Protein AF-A0A969FZ52-F1 (afdb_monomer)

Sequence (559 aa):
AAPPPPPPPSPPGGYAAPPPRSYDYAYTPPPPTPYDHTPSTGARPPVATPAPPEKRQWGLWIGLGVVGVLLLLVVVGASLGLLIAFSDDSDDSDNAPTPVAVEPTAAPPATTEPLVPSSASPVVGPAYGDPETARLLQTGEESLQRRGGMDDAIAAYEQVLEREPANVTALSQLAFIHSLRFQYEQAEELARTAIDADPQAAFAHVILADTLDDRRETFDLAWDAVSRAIELDPDLSFAYAIRAEMVANRAYDTADYEDLQRAITDAEQAIELAANEDNLMKALAHSSRGIVYRYEYWITDDQTKLTLAVEEFNKAIGLQNQIAYFTSSLGNFYNEQGSHDLDQGREAEAYQKLDLAVQKFQEALAIDQSYAIAYNGLGWNAFYREDYAGALEAFEEAVTMDPSNIDAFLGKNLVYRFQSPPDYDQAIEVLNQAAAVAPQNDQVFSWMGWTYLNQETMEAAAEQFRHAIELNPNSADAHRGLGWAAYRQSHYDEAEPHFRRAIELDPSNYEPYLGLGYVLEETNRPDEAREMFEQTLELDPENENALLGLERLDEAGGK

Mean predicted aligned error: 13.39 Å

Foldseek 3Di:
DDDDDDDDDDDDDDDDFFDDFPPDPDDDDAFDDDDDDDDDDDDDDDDDDDDDDDDDDDDDDDDDDDDDDYDDDDDDDDDDDDDDDDDDDDDDDDDDDDDDDDDDDDDDDPPPDPPDPQPDDPPPPPDPDDVLLVVLLVQLVVLLQAQQSLVVNLVSLVVSCVVVVQPLSSLLSNLVSCVLLVVLVSSLVSLVSSCVSPVLSLSSLLSNLSSQLSPPVCLVVSVVSLVSSCVSPVLQLSSLLSQLLSLLVVCLQVVPPVSLVSSLVSLVSSCVSCVSPALQSNLSSLQSQLSSLLSVCSSPVPVVSVVSSLVSLVSSCVSRVLALSSLLSQLSSLLRVLSVCSSVVNNVSSVVSLVSSLVSLVSSCVSPVLSLSSLLSQLSSCVSVLVLVSNLVSLVSSCVSPVQPLSSLLSNLVSQCPDVPHDLVSSLVSLVSNCVNVVLQLVSLLSNLVSCVNVVNLVSSLVSLVVSCVSPVLPLSSLLSNLVSCVSVVVLVRNQVSLVSSCVSRVLDLSSLLSNLVSCVSVVNLVSSLVSLVSSCVNPVPPPSSVVSVVVSCVVVVD

Nearest PDB structures (foldseek):
  9gaw-assembly1_P  TM=4.477E-01  e=1.203E-11  Homo sapiens
  5hgv-assembly1_A  TM=9.044E-01  e=4.349E-05  Homo sapiens
  6q4m-assembly1_A  TM=8.696E-01  e=3.362E-05  Homo sapiens
  4n3c-assembly1_A  TM=8.304E-01  e=4.946E-05  Homo sapiens
  6tka-assembly1_AAA  TM=7.371E-01  e=2.956E-05  Homo sapiens

pLDDT: mean 78.97, std 28.0, range [20.94, 98.62]

Structure (mmC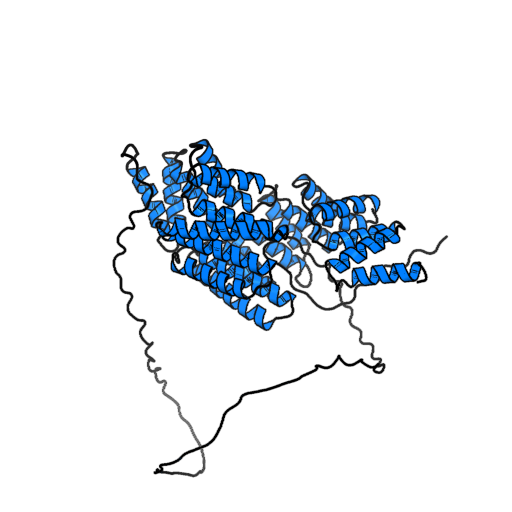IF, N/CA/C/O backbone):
data_AF-A0A969FZ52-F1
#
_entry.id   AF-A0A969FZ52-F1
#
loop_
_atom_site.group_PDB
_atom_site.id
_atom_site.type_symbol
_atom_site.label_atom_id
_atom_site.label_alt_id
_atom_site.label_comp_id
_atom_site.label_asym_id
_atom_site.label_entity_id
_atom_site.label_seq_id
_atom_site.pdbx_PDB_ins_code
_atom_site.Cartn_x
_atom_site.Cartn_y
_atom_site.Cartn_z
_atom_site.occupancy
_atom_site.B_iso_or_equiv
_atom_site.auth_seq_id
_atom_site.auth_comp_id
_atom_site.auth_asym_id
_atom_site.auth_atom_id
_atom_site.pdbx_PDB_model_num
ATOM 1 N N . ALA A 1 1 ? 16.585 -8.626 -52.950 1.00 33.66 1 ALA A N 1
ATOM 2 C CA . ALA A 1 1 ? 16.498 -9.342 -51.669 1.00 33.66 1 ALA A CA 1
ATOM 3 C C . ALA A 1 1 ? 17.54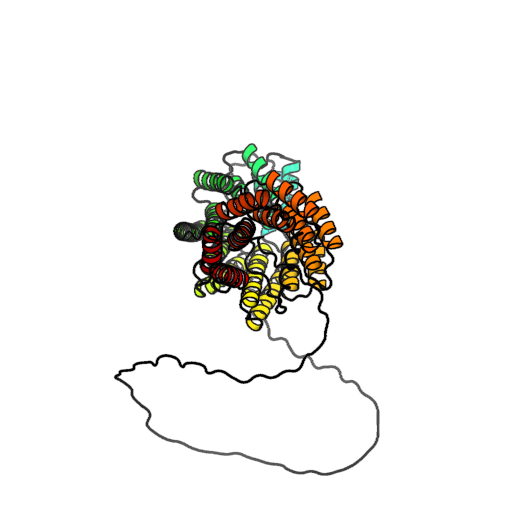6 -8.724 -50.763 1.00 33.66 1 ALA A C 1
ATOM 5 O O . ALA A 1 1 ? 18.729 -8.936 -51.003 1.00 33.66 1 ALA A O 1
ATOM 6 N N . ALA A 1 2 ? 17.122 -7.834 -49.867 1.00 27.55 2 ALA A N 1
ATOM 7 C CA . ALA A 1 2 ? 17.986 -7.335 -48.804 1.00 27.55 2 ALA A CA 1
ATOM 8 C C . ALA A 1 2 ? 18.233 -8.481 -47.801 1.00 27.55 2 ALA A C 1
ATOM 10 O O . ALA A 1 2 ? 17.362 -9.350 -47.682 1.00 27.55 2 ALA A O 1
ATOM 11 N N . PRO A 1 3 ? 19.404 -8.547 -47.148 1.00 26.55 3 PRO A N 1
ATOM 12 C CA . PRO A 1 3 ? 19.628 -9.506 -46.072 1.00 26.55 3 PRO A CA 1
ATOM 13 C C . PRO A 1 3 ? 18.696 -9.196 -44.883 1.00 26.55 3 PRO A C 1
ATOM 15 O O . PRO A 1 3 ? 18.336 -8.031 -44.701 1.00 26.55 3 PRO A O 1
ATOM 18 N N . PRO A 1 4 ? 18.276 -10.207 -44.102 1.00 25.67 4 PRO A N 1
ATOM 19 C CA . PRO A 1 4 ? 17.512 -9.983 -42.875 1.00 25.67 4 PRO A CA 1
ATOM 20 C C . PRO A 1 4 ? 18.335 -9.165 -41.860 1.00 25.67 4 PRO A C 1
ATOM 22 O O . PRO A 1 4 ? 19.569 -9.260 -41.884 1.00 25.67 4 PRO A O 1
ATOM 25 N N . PRO A 1 5 ? 17.683 -8.371 -40.990 1.00 29.27 5 PRO A N 1
ATOM 26 C CA . PRO A 1 5 ? 18.367 -7.667 -39.909 1.00 29.27 5 PRO A CA 1
ATOM 27 C C . PRO A 1 5 ? 19.041 -8.664 -38.946 1.00 29.27 5 PRO A C 1
ATOM 29 O O . PRO A 1 5 ? 18.582 -9.807 -38.826 1.00 29.27 5 PRO A O 1
ATOM 32 N N . PRO A 1 6 ? 20.156 -8.277 -38.298 1.00 26.89 6 PRO A N 1
ATOM 33 C CA . PRO A 1 6 ? 20.798 -9.109 -37.286 1.00 26.89 6 PRO A CA 1
ATOM 34 C C . PRO A 1 6 ? 19.869 -9.299 -36.071 1.00 26.89 6 PRO A C 1
ATOM 36 O O . PRO A 1 6 ? 19.081 -8.405 -35.771 1.00 26.89 6 PRO A O 1
ATOM 39 N N . PRO A 1 7 ? 19.937 -10.449 -35.373 1.00 25.66 7 PRO A N 1
ATOM 40 C CA . PRO A 1 7 ? 19.192 -10.647 -34.132 1.00 25.66 7 PRO A CA 1
ATOM 41 C C . PRO A 1 7 ? 19.667 -9.655 -33.052 1.00 25.66 7 PRO A C 1
ATOM 43 O O . PRO A 1 7 ? 20.850 -9.297 -33.055 1.00 25.66 7 PRO A O 1
ATOM 46 N N . PRO A 1 8 ? 18.783 -9.229 -32.128 1.00 30.34 8 PRO A N 1
ATOM 47 C CA . PRO A 1 8 ? 19.167 -8.368 -31.014 1.00 30.34 8 PRO A CA 1
ATOM 48 C C . PRO A 1 8 ? 20.228 -9.049 -30.129 1.00 30.34 8 PRO A C 1
ATOM 50 O O . PRO A 1 8 ? 20.269 -10.285 -30.058 1.00 30.34 8 PRO A O 1
ATOM 53 N N . PRO A 1 9 ? 21.110 -8.272 -29.471 1.00 27.56 9 PRO A N 1
ATOM 54 C CA . PRO A 1 9 ? 22.133 -8.822 -28.590 1.00 27.56 9 PRO A CA 1
ATOM 55 C C . PRO A 1 9 ? 21.495 -9.568 -27.411 1.00 27.56 9 PRO A C 1
ATOM 57 O O . PRO A 1 9 ? 20.517 -9.115 -26.821 1.00 27.56 9 PRO A O 1
ATOM 60 N N . SER A 1 10 ? 22.058 -10.729 -27.070 1.00 24.11 10 SER A N 1
ATOM 61 C CA . SER A 1 10 ? 21.704 -11.467 -25.854 1.00 24.11 10 SER A CA 1
ATOM 62 C C . SER A 1 10 ? 22.133 -10.675 -24.606 1.00 24.11 10 SER A C 1
ATOM 64 O O . SER A 1 10 ? 23.240 -10.129 -24.619 1.00 24.11 10 SER A O 1
ATOM 66 N N . PRO A 1 11 ? 21.320 -10.626 -23.534 1.00 28.58 11 PRO A N 1
ATOM 67 C CA . PRO A 1 11 ? 21.666 -9.896 -22.315 1.00 28.58 11 PRO A CA 1
ATOM 68 C C . PRO A 1 11 ? 22.827 -10.575 -21.553 1.00 28.58 11 PRO A C 1
ATOM 70 O O . PRO A 1 11 ? 22.898 -11.810 -21.532 1.00 28.58 11 PRO A O 1
ATOM 73 N N . PRO A 1 12 ? 23.754 -9.815 -20.935 1.00 26.80 12 PRO A N 1
ATOM 74 C CA . PRO A 1 12 ? 24.783 -10.370 -20.060 1.00 26.80 12 PRO A CA 1
ATOM 75 C C . PRO A 1 12 ? 24.197 -10.797 -18.703 1.00 26.80 12 PRO A C 1
ATOM 77 O O . PRO A 1 12 ? 23.241 -10.214 -18.203 1.00 26.80 12 PRO A O 1
ATOM 80 N N . GLY A 1 13 ? 24.767 -11.861 -18.131 1.00 21.62 13 GLY A N 1
ATOM 81 C CA . GLY A 1 13 ? 24.310 -12.495 -16.896 1.00 21.62 13 GLY A CA 1
ATOM 82 C C . GLY A 1 13 ? 24.974 -11.995 -15.604 1.00 21.62 13 GLY A C 1
ATOM 83 O O . GLY A 1 13 ? 26.124 -11.565 -15.629 1.00 21.62 13 GLY A O 1
ATOM 84 N N . GLY A 1 14 ? 24.255 -12.176 -14.483 1.00 22.28 14 GLY A N 1
ATOM 85 C CA . GLY A 1 14 ? 24.668 -11.919 -13.087 1.00 22.28 14 GLY A CA 1
ATOM 86 C C . GLY A 1 14 ? 24.500 -10.444 -12.712 1.00 22.28 14 GLY A C 1
ATOM 87 O O . GLY A 1 14 ? 25.124 -9.601 -13.331 1.00 22.28 14 GLY A O 1
ATOM 88 N N . TYR A 1 15 ? 23.672 -10.024 -11.759 1.00 22.09 15 TYR A N 1
ATOM 89 C CA . TYR A 1 15 ? 23.281 -10.582 -10.464 1.00 22.09 15 TYR A CA 1
ATOM 90 C C . TYR A 1 15 ? 21.759 -10.450 -10.273 1.00 22.09 15 TYR A C 1
ATOM 92 O O . TYR A 1 15 ? 21.150 -9.543 -10.831 1.00 22.09 15 TYR A O 1
ATOM 100 N N . ALA A 1 16 ? 21.146 -11.343 -9.492 1.00 24.86 16 ALA A N 1
ATOM 101 C CA . ALA A 1 16 ? 19.803 -11.107 -8.973 1.00 24.86 16 ALA A CA 1
ATOM 102 C C . ALA A 1 16 ? 19.870 -9.872 -8.061 1.00 24.86 16 ALA A C 1
ATOM 104 O O . ALA A 1 16 ? 20.505 -9.917 -7.009 1.00 24.86 16 ALA A O 1
ATOM 105 N N . ALA A 1 17 ? 19.309 -8.757 -8.523 1.00 24.11 17 ALA A N 1
ATOM 106 C CA . ALA A 1 17 ? 19.019 -7.610 -7.680 1.00 24.11 17 ALA A CA 1
ATOM 107 C C . ALA A 1 17 ? 17.625 -7.842 -7.056 1.00 24.11 17 ALA A C 1
ATOM 109 O O . ALA A 1 17 ? 16.682 -8.120 -7.804 1.00 24.11 17 ALA A O 1
ATOM 110 N N . PRO A 1 18 ? 17.495 -7.799 -5.721 1.00 26.52 18 PRO A N 1
ATOM 111 C CA . PRO A 1 18 ? 16.206 -7.802 -5.032 1.00 26.52 18 PRO A CA 1
ATOM 112 C C . PRO A 1 18 ? 15.422 -6.497 -5.304 1.00 26.52 18 PRO A C 1
ATOM 114 O O . PRO A 1 18 ? 15.944 -5.603 -5.975 1.00 26.52 18 PRO A O 1
ATOM 117 N N . PRO A 1 19 ? 14.132 -6.431 -4.919 1.00 24.14 19 PRO A N 1
ATOM 118 C CA . PRO A 1 19 ? 13.237 -5.346 -5.324 1.00 24.14 19 PRO A CA 1
ATOM 119 C C . PRO A 1 19 ? 13.355 -4.070 -4.451 1.00 24.14 19 PRO A C 1
ATOM 121 O O . PRO A 1 19 ? 13.140 -4.159 -3.238 1.00 24.14 19 PRO A O 1
ATOM 124 N N . PRO A 1 20 ? 13.508 -2.866 -5.048 1.00 23.03 20 PRO A N 1
ATOM 125 C CA . PRO A 1 20 ? 13.142 -1.585 -4.421 1.00 23.03 20 PRO A CA 1
ATOM 126 C C . PRO A 1 20 ? 11.667 -1.255 -4.719 1.00 23.03 20 PRO A C 1
ATOM 128 O O . PRO A 1 20 ? 11.192 -1.607 -5.793 1.00 23.03 20 PRO A O 1
ATOM 131 N N . ARG A 1 21 ? 10.844 -0.554 -3.923 1.00 29.23 21 ARG A N 1
ATOM 132 C CA . ARG A 1 21 ? 10.854 0.092 -2.592 1.00 29.23 21 ARG A CA 1
ATOM 133 C C . ARG A 1 21 ? 9.387 0.040 -2.083 1.00 29.23 21 ARG A C 1
ATOM 135 O O . ARG A 1 21 ? 8.475 -0.037 -2.894 1.00 29.23 21 ARG A O 1
ATOM 142 N N . SER A 1 22 ? 9.187 0.048 -0.760 1.00 27.66 22 SER A N 1
ATOM 143 C CA . SER A 1 22 ? 7.928 0.286 -0.004 1.00 27.66 22 SER A CA 1
ATOM 144 C C . SER A 1 22 ? 6.602 0.358 -0.783 1.00 27.66 22 SER A C 1
ATOM 146 O O . SER A 1 22 ? 6.355 1.378 -1.404 1.00 27.66 22 SER A O 1
ATOM 148 N N . TYR A 1 23 ? 5.738 -0.665 -0.661 1.00 30.86 23 TYR A N 1
ATOM 149 C CA . TYR A 1 23 ? 4.295 -0.690 -1.012 1.00 30.86 23 TYR A CA 1
ATOM 150 C C . TYR A 1 23 ? 3.833 0.106 -2.255 1.00 30.86 23 TYR A C 1
ATOM 152 O O . TYR A 1 23 ? 2.668 0.466 -2.382 1.00 30.86 23 TYR A O 1
ATOM 160 N N . ASP A 1 24 ? 4.725 0.284 -3.223 1.00 26.06 24 ASP A N 1
ATOM 161 C CA . ASP A 1 24 ? 4.454 0.772 -4.557 1.00 26.06 24 ASP A CA 1
ATOM 162 C C . ASP A 1 24 ? 4.607 -0.415 -5.501 1.00 26.06 24 ASP A C 1
ATOM 164 O O . ASP A 1 24 ? 5.710 -0.802 -5.888 1.00 26.06 24 ASP A O 1
ATOM 168 N N . TYR A 1 25 ? 3.489 -1.050 -5.855 1.00 30.75 25 TYR A N 1
ATOM 169 C CA . TYR A 1 25 ? 3.479 -2.072 -6.899 1.00 30.75 25 TYR A CA 1
ATOM 170 C C . TYR A 1 25 ? 3.851 -1.444 -8.255 1.00 30.75 25 TYR A C 1
ATOM 172 O O . TYR A 1 25 ? 2.964 -1.063 -9.014 1.00 30.75 25 TYR A O 1
ATOM 180 N N . ALA A 1 26 ? 5.146 -1.332 -8.565 1.00 27.64 26 ALA A N 1
ATOM 181 C CA . ALA A 1 26 ? 5.658 -1.086 -9.916 1.00 27.64 26 ALA A CA 1
ATOM 182 C C . ALA A 1 26 ? 7.173 -1.364 -10.027 1.00 27.64 26 ALA A C 1
ATOM 184 O O . ALA A 1 26 ? 7.964 -0.449 -10.235 1.00 27.64 26 ALA A O 1
ATOM 185 N N . TYR A 1 27 ? 7.595 -2.633 -9.957 1.00 28.78 27 TYR A N 1
ATOM 186 C CA . TYR A 1 27 ? 8.863 -3.052 -10.574 1.00 28.78 27 TYR A CA 1
ATOM 187 C C . TYR A 1 27 ? 8.849 -4.541 -10.948 1.00 28.78 27 TYR A C 1
ATOM 189 O O . TYR A 1 27 ? 8.557 -5.408 -10.122 1.00 28.78 27 TYR A O 1
ATOM 197 N N . THR A 1 28 ? 9.184 -4.862 -12.203 1.00 29.59 28 THR A N 1
ATOM 198 C CA . THR A 1 28 ? 9.442 -6.237 -12.655 1.00 29.59 28 THR A CA 1
ATOM 199 C C . THR A 1 28 ? 10.717 -6.281 -13.491 1.00 29.59 28 THR A C 1
ATOM 201 O O . THR A 1 28 ? 10.714 -5.728 -14.591 1.00 29.59 28 THR A O 1
ATOM 204 N N . PRO A 1 29 ? 11.785 -6.969 -13.050 1.00 25.64 29 PRO A N 1
ATOM 205 C CA . PRO A 1 29 ? 12.949 -7.181 -13.897 1.00 25.64 29 PRO A CA 1
ATOM 206 C C . PRO A 1 29 ? 12.607 -8.083 -15.106 1.00 25.64 29 PRO A C 1
ATOM 208 O O . PRO A 1 29 ? 11.681 -8.906 -15.043 1.00 25.64 29 PRO A O 1
ATOM 211 N N . PRO A 1 30 ? 13.339 -7.950 -16.229 1.00 25.44 30 PRO A N 1
ATOM 212 C CA . PRO A 1 30 ? 13.154 -8.778 -17.423 1.00 25.44 30 PRO A CA 1
ATOM 213 C C . PRO A 1 30 ? 13.449 -10.275 -17.155 1.00 25.44 30 PRO A C 1
ATOM 215 O O . PRO A 1 30 ? 14.159 -10.604 -16.206 1.00 25.44 30 PRO A O 1
ATOM 218 N N . PRO A 1 31 ? 12.911 -11.206 -17.974 1.00 25.38 31 PRO A N 1
ATOM 219 C CA . PRO A 1 31 ? 12.957 -12.648 -17.699 1.00 25.38 31 PRO A CA 1
ATOM 220 C C . PRO A 1 31 ? 14.389 -13.229 -17.678 1.00 25.38 31 PRO A C 1
ATOM 222 O O . PRO A 1 31 ? 15.220 -12.819 -18.495 1.00 25.38 31 PRO A O 1
ATOM 225 N N . PRO A 1 32 ? 14.684 -14.232 -16.822 1.00 25.31 32 PRO A N 1
ATOM 226 C CA . PRO A 1 32 ? 15.954 -14.954 -16.848 1.00 25.31 32 PRO A CA 1
ATOM 227 C C . PRO A 1 32 ? 16.003 -15.944 -18.023 1.00 25.31 32 PRO A C 1
ATOM 229 O O . PRO A 1 32 ? 15.122 -16.788 -18.178 1.00 25.31 32 PRO A O 1
ATOM 232 N N . THR A 1 33 ? 17.062 -15.899 -18.836 1.00 27.42 33 THR A N 1
ATOM 233 C CA . THR A 1 33 ? 17.327 -16.930 -19.860 1.00 27.42 33 THR A CA 1
ATOM 234 C C . THR A 1 33 ? 18.200 -18.080 -19.322 1.00 27.42 33 THR A C 1
ATOM 236 O O . THR A 1 33 ? 19.007 -17.854 -18.417 1.00 27.42 33 THR A O 1
ATOM 239 N N . PRO A 1 34 ? 18.115 -19.307 -19.885 1.00 27.27 34 PRO A N 1
ATOM 240 C CA . PRO A 1 34 ? 18.815 -20.492 -19.378 1.00 27.27 34 PRO A CA 1
ATOM 241 C C . PRO A 1 34 ? 20.326 -20.452 -19.669 1.00 27.27 34 PRO A C 1
ATOM 243 O O . PRO A 1 34 ? 20.737 -20.216 -20.804 1.00 27.27 34 PRO A O 1
ATOM 246 N N . TYR A 1 35 ? 21.163 -20.742 -18.667 1.00 28.92 35 TYR A N 1
ATOM 247 C CA . TYR A 1 35 ? 22.620 -20.838 -18.828 1.00 28.92 35 TYR A CA 1
ATOM 248 C C . TYR A 1 35 ? 23.057 -22.146 -19.501 1.00 28.92 35 TYR A C 1
ATOM 250 O O . TYR A 1 35 ? 22.696 -23.235 -19.056 1.00 28.92 35 TYR A O 1
ATOM 258 N N . ASP A 1 36 ? 23.943 -22.026 -20.493 1.00 24.89 36 ASP A N 1
ATOM 259 C CA . ASP A 1 36 ? 24.720 -23.125 -21.070 1.00 24.89 36 ASP A CA 1
ATOM 260 C C . ASP A 1 36 ? 26.198 -22.952 -20.659 1.00 24.89 36 ASP A C 1
ATOM 262 O O . ASP A 1 36 ? 26.858 -21.964 -20.992 1.00 24.89 36 ASP A O 1
ATOM 266 N N . HIS A 1 37 ? 26.733 -23.887 -19.872 1.00 27.80 37 HIS A N 1
ATOM 267 C CA . HIS A 1 37 ? 28.105 -23.816 -19.364 1.00 27.80 37 HIS A CA 1
ATOM 268 C C . HIS A 1 37 ? 29.125 -24.281 -20.412 1.00 27.80 37 HIS A C 1
ATOM 270 O O . HIS A 1 37 ? 29.221 -25.475 -20.685 1.00 27.80 37 HIS A O 1
ATOM 276 N N . THR A 1 38 ? 30.017 -23.393 -20.869 1.00 25.50 38 THR A N 1
ATOM 277 C CA . THR A 1 38 ? 31.382 -23.799 -21.272 1.00 25.50 38 THR A CA 1
ATOM 278 C C . THR A 1 38 ? 32.435 -22.739 -20.901 1.00 25.50 38 THR A C 1
ATOM 280 O O . THR A 1 38 ? 32.218 -21.553 -21.139 1.00 25.50 38 THR A O 1
ATOM 283 N N . PRO A 1 39 ? 33.596 -23.118 -20.322 1.00 29.39 39 PRO A N 1
ATOM 284 C CA . PRO A 1 39 ? 34.628 -22.161 -19.933 1.00 29.39 39 PRO A CA 1
ATOM 285 C C . PRO A 1 39 ? 35.636 -21.930 -21.070 1.00 29.39 39 PRO A C 1
ATOM 287 O O . PRO A 1 39 ? 36.240 -22.877 -21.574 1.00 29.39 39 PRO A O 1
ATOM 290 N N . SER A 1 40 ? 35.881 -20.667 -21.432 1.00 27.62 40 SER A N 1
ATOM 291 C CA . SER A 1 40 ? 36.983 -20.277 -22.321 1.00 27.62 40 SER A CA 1
ATOM 292 C C . SER A 1 40 ? 38.003 -19.429 -21.564 1.00 27.62 40 SER A C 1
ATOM 294 O O . SER A 1 40 ? 37.739 -18.315 -21.121 1.00 27.62 40 SER A O 1
ATOM 296 N N . THR A 1 41 ? 39.191 -20.000 -21.400 1.00 32.00 41 THR A N 1
ATOM 297 C CA . THR A 1 41 ? 40.397 -19.384 -20.845 1.00 32.00 41 THR A CA 1
ATOM 298 C C . THR A 1 41 ? 41.047 -18.427 -21.848 1.00 32.00 41 THR A C 1
ATOM 300 O O . THR A 1 41 ? 41.396 -18.852 -22.950 1.00 32.00 41 THR A O 1
ATOM 303 N N . GLY A 1 42 ? 41.336 -17.184 -21.453 1.00 27.84 42 GLY A N 1
ATOM 304 C CA . GLY A 1 42 ? 42.166 -16.280 -22.258 1.00 27.84 42 GLY A CA 1
ATOM 305 C C . GLY A 1 42 ? 42.481 -14.947 -21.577 1.00 27.84 42 GLY A C 1
ATOM 306 O O . GLY A 1 42 ? 41.700 -14.010 -21.650 1.00 27.84 42 GLY A O 1
ATOM 307 N N . ALA A 1 43 ? 43.648 -14.856 -20.937 1.00 30.30 43 ALA A N 1
ATOM 308 C CA . ALA A 1 43 ? 44.156 -13.656 -20.269 1.00 30.30 43 ALA A CA 1
ATOM 309 C C . ALA A 1 43 ? 44.532 -12.512 -21.240 1.00 30.30 43 ALA A C 1
ATOM 311 O O . ALA A 1 43 ? 45.140 -12.758 -22.285 1.00 30.30 43 ALA A O 1
ATOM 312 N N . ARG A 1 44 ? 44.291 -11.253 -20.832 1.00 30.36 44 ARG A N 1
ATOM 313 C CA . ARG A 1 44 ? 44.928 -10.027 -21.368 1.00 30.36 44 ARG A CA 1
ATOM 314 C C . ARG A 1 44 ? 45.251 -9.010 -20.240 1.00 30.36 44 ARG A C 1
ATOM 316 O O . ARG A 1 44 ? 44.648 -9.105 -19.178 1.00 30.36 44 ARG A O 1
ATOM 323 N N . PRO A 1 45 ? 46.256 -8.121 -20.428 1.00 31.36 45 PRO A N 1
ATOM 324 C CA . PRO A 1 45 ? 47.024 -7.452 -19.358 1.00 31.36 45 PRO A CA 1
ATOM 325 C C . PRO A 1 45 ? 46.463 -6.067 -18.941 1.00 31.36 45 PRO A C 1
ATOM 327 O O . PRO A 1 45 ? 45.581 -5.555 -19.629 1.00 31.36 45 PRO A O 1
ATOM 330 N N . PRO A 1 46 ? 46.964 -5.437 -17.849 1.00 30.47 46 PRO A N 1
ATOM 331 C CA . PRO A 1 46 ? 46.294 -4.302 -17.212 1.00 30.47 46 PRO A CA 1
ATOM 332 C C . PRO A 1 46 ? 46.613 -2.963 -17.894 1.00 30.47 46 PRO A C 1
ATOM 334 O O . PRO A 1 46 ? 47.749 -2.719 -18.307 1.00 30.47 46 PRO A O 1
ATOM 337 N N . VAL A 1 47 ? 45.620 -2.071 -17.945 1.00 31.50 47 VAL A N 1
ATOM 338 C CA . VAL A 1 47 ? 45.775 -0.656 -18.318 1.00 31.50 47 VAL A CA 1
ATOM 339 C C . VAL A 1 47 ? 45.487 0.218 -17.093 1.00 31.50 47 VAL A C 1
ATOM 341 O O . VAL A 1 47 ? 44.675 -0.122 -16.240 1.00 31.50 47 VAL A O 1
ATOM 344 N N . ALA A 1 48 ? 46.262 1.294 -16.982 1.00 28.61 48 ALA A N 1
ATOM 345 C CA . ALA A 1 48 ? 46.501 2.099 -15.793 1.00 28.61 48 ALA A CA 1
ATOM 346 C C . ALA A 1 48 ? 45.324 2.987 -15.345 1.00 28.61 48 ALA A C 1
ATOM 348 O O . ALA A 1 48 ? 44.675 3.644 -16.153 1.00 28.61 48 ALA A O 1
ATOM 349 N N . THR A 1 49 ? 45.154 3.082 -14.027 1.00 31.36 49 THR A N 1
ATOM 350 C CA . THR A 1 49 ? 44.316 4.051 -13.303 1.00 31.36 49 THR A CA 1
ATOM 351 C C . THR A 1 49 ? 44.983 5.431 -13.201 1.00 31.36 49 THR A C 1
ATOM 353 O O . THR A 1 49 ? 46.184 5.483 -12.908 1.00 31.36 49 THR A O 1
ATOM 356 N N . PRO A 1 50 ? 44.248 6.554 -13.295 1.00 29.27 50 PRO A N 1
ATOM 357 C CA . PRO A 1 50 ? 44.686 7.830 -12.743 1.00 29.27 50 PRO A CA 1
ATOM 358 C C . PRO A 1 50 ? 44.255 8.002 -11.270 1.00 29.27 50 PRO A C 1
ATOM 360 O O . PRO A 1 50 ? 43.197 7.546 -10.848 1.00 29.27 50 PRO A O 1
ATOM 363 N N . ALA A 1 51 ? 45.127 8.646 -10.492 1.00 30.16 51 ALA A N 1
ATOM 364 C CA . ALA A 1 51 ? 45.032 8.902 -9.051 1.00 30.16 51 ALA A CA 1
ATOM 365 C C . ALA A 1 51 ? 44.132 10.120 -8.698 1.00 30.16 51 ALA A C 1
ATOM 367 O O . ALA A 1 51 ? 43.908 10.969 -9.563 1.00 30.16 51 ALA A O 1
ATOM 368 N N . PRO A 1 52 ? 43.657 10.249 -7.438 1.00 32.16 52 PRO A N 1
ATOM 369 C CA . PRO A 1 52 ? 42.716 11.293 -7.011 1.00 32.16 52 PRO A CA 1
ATOM 370 C C . PRO A 1 52 ? 43.415 12.625 -6.667 1.00 32.16 52 PRO A C 1
ATOM 372 O O . PRO A 1 52 ? 44.611 12.625 -6.360 1.00 32.16 52 PRO A O 1
ATOM 375 N N . PRO A 1 53 ? 42.705 13.772 -6.649 1.00 29.89 53 PRO A N 1
ATOM 376 C CA . PRO A 1 53 ? 43.296 15.034 -6.224 1.00 29.89 53 PRO A CA 1
ATOM 377 C C . PRO A 1 53 ? 43.389 15.150 -4.693 1.00 29.89 53 PRO A C 1
ATOM 379 O O . PRO A 1 53 ? 42.451 14.881 -3.943 1.00 29.89 53 PRO A O 1
ATOM 382 N N . GLU A 1 54 ? 44.572 15.575 -4.249 1.00 27.05 54 GLU A N 1
ATOM 383 C CA . GLU A 1 54 ? 44.995 15.733 -2.862 1.00 27.05 54 GLU A CA 1
ATOM 384 C C . GLU A 1 54 ? 44.329 16.900 -2.114 1.00 27.05 54 GLU A C 1
ATOM 386 O O . GLU A 1 54 ? 44.102 17.997 -2.630 1.00 27.05 54 GLU A O 1
ATOM 391 N N . LYS A 1 55 ? 44.150 16.657 -0.813 1.00 27.02 55 LYS A N 1
ATOM 392 C CA . LYS A 1 55 ? 43.854 17.616 0.255 1.00 27.02 55 LYS A CA 1
ATOM 393 C C . LYS A 1 55 ? 44.918 18.722 0.346 1.00 27.02 55 LYS A C 1
ATOM 395 O O . LYS A 1 55 ? 46.114 18.444 0.328 1.00 27.02 55 LYS A O 1
ATOM 400 N N . ARG A 1 56 ? 44.493 19.959 0.634 1.00 26.06 56 ARG A N 1
ATOM 401 C CA . ARG A 1 56 ? 45.342 20.995 1.254 1.00 26.06 56 ARG A CA 1
ATOM 402 C C . ARG A 1 56 ? 44.910 21.240 2.701 1.00 26.06 56 ARG A C 1
ATOM 404 O O . ARG A 1 56 ? 43.826 21.751 2.953 1.00 26.06 56 ARG A O 1
ATOM 411 N N . GLN A 1 57 ? 45.793 20.881 3.633 1.00 24.25 57 GLN A N 1
ATOM 412 C CA . GLN A 1 57 ? 45.791 21.289 5.041 1.00 24.25 57 GLN A CA 1
ATOM 413 C C . GLN A 1 57 ? 46.502 22.635 5.222 1.00 24.25 57 GLN A C 1
ATOM 415 O O . GLN A 1 57 ? 47.537 22.825 4.597 1.00 24.25 57 GLN A O 1
ATOM 420 N N . TRP A 1 58 ? 46.004 23.469 6.142 1.00 23.98 58 TRP A N 1
ATOM 421 C CA . TRP A 1 58 ? 46.701 24.317 7.141 1.00 23.98 58 TRP A CA 1
ATOM 422 C C . TRP A 1 58 ? 45.585 24.740 8.130 1.00 23.98 58 TRP A C 1
ATOM 424 O O . TRP A 1 58 ? 44.545 25.180 7.665 1.00 23.98 58 TRP A O 1
ATOM 434 N N . GLY A 1 59 ? 45.602 24.627 9.460 1.00 22.33 59 GLY A N 1
ATOM 435 C CA . GLY A 1 59 ? 46.624 24.395 10.478 1.00 22.33 59 GLY A CA 1
ATOM 436 C C . GLY A 1 59 ? 46.381 25.385 11.639 1.00 22.33 59 GLY A C 1
ATOM 437 O O . GLY A 1 59 ? 46.237 26.568 11.352 1.00 22.33 59 GLY A O 1
ATOM 438 N N . LEU A 1 60 ? 46.385 24.888 12.895 1.00 22.97 60 LEU A N 1
ATOM 439 C CA . LEU A 1 60 ? 46.837 25.505 14.177 1.00 22.97 60 LEU A CA 1
ATOM 440 C C . LEU A 1 60 ? 45.892 25.542 15.426 1.00 22.97 60 LEU A C 1
ATOM 442 O O . LEU A 1 60 ? 45.013 26.388 15.526 1.00 22.97 60 LEU A O 1
ATOM 446 N N . TRP A 1 61 ? 46.306 24.717 16.419 1.00 24.56 61 TRP A N 1
ATOM 447 C CA . TRP A 1 61 ? 46.306 24.788 17.913 1.00 24.56 61 TRP A CA 1
ATOM 448 C C . TRP A 1 61 ? 44.981 24.762 18.710 1.00 24.56 61 TRP A C 1
ATOM 450 O O . TRP A 1 61 ? 44.022 25.418 18.349 1.00 24.56 61 TRP A O 1
ATOM 460 N N . ILE A 1 62 ? 44.855 24.055 19.849 1.00 24.53 62 ILE A N 1
ATOM 461 C CA . ILE A 1 62 ? 45.800 23.816 20.967 1.00 24.53 62 ILE A CA 1
ATOM 462 C C . ILE A 1 62 ? 45.633 22.394 21.543 1.00 24.53 62 ILE A C 1
ATOM 464 O O . ILE A 1 62 ? 44.514 21.925 21.725 1.00 24.53 62 ILE A O 1
ATOM 468 N N . GLY A 1 63 ? 46.749 21.750 21.907 1.00 20.94 63 GLY A N 1
ATOM 469 C CA . GLY A 1 63 ? 46.787 20.570 22.778 1.00 20.94 63 GLY A CA 1
ATOM 470 C C . GLY A 1 63 ? 47.379 20.881 24.158 1.00 20.94 63 GLY A C 1
ATOM 471 O O . GLY A 1 63 ? 48.097 21.865 24.309 1.00 20.94 63 GLY A O 1
ATOM 472 N N . LEU A 1 64 ? 47.090 20.015 25.134 1.00 24.70 64 LEU A N 1
ATOM 473 C CA . LEU A 1 64 ? 47.783 19.766 26.414 1.00 24.70 64 LEU A CA 1
ATOM 474 C C . LEU A 1 64 ? 47.074 18.541 27.030 1.00 24.70 64 LEU A C 1
ATOM 476 O O . LEU A 1 64 ? 45.854 18.515 27.058 1.00 24.70 64 LEU A O 1
ATOM 480 N N . GLY A 1 65 ? 47.699 17.486 27.538 1.00 22.58 65 GLY A N 1
ATOM 481 C CA . GLY A 1 65 ? 49.097 17.164 27.760 1.00 22.58 65 GLY A CA 1
ATOM 482 C C . GLY A 1 65 ? 49.138 15.885 28.607 1.00 22.58 65 GLY A C 1
ATOM 483 O O . GLY A 1 65 ? 48.364 15.731 29.548 1.00 22.58 65 GLY A O 1
ATOM 484 N N . VAL A 1 66 ? 50.030 14.958 28.268 1.00 25.83 66 VAL A N 1
ATOM 485 C CA . VAL A 1 66 ? 50.438 13.860 29.153 1.00 25.83 66 VAL A CA 1
ATOM 486 C C . VAL A 1 66 ? 51.623 14.361 29.978 1.00 25.83 66 VAL A C 1
ATOM 488 O O . VAL A 1 66 ? 52.540 14.930 29.392 1.00 25.83 66 VAL A O 1
ATOM 491 N N . VAL A 1 67 ? 51.592 14.156 31.303 1.00 23.75 67 VAL A N 1
ATOM 492 C CA . VAL A 1 67 ? 52.702 13.747 32.202 1.00 23.75 67 VAL A CA 1
ATOM 493 C C . VAL A 1 67 ? 52.295 13.972 33.672 1.00 23.75 67 VAL A C 1
ATOM 495 O O . VAL A 1 67 ? 52.077 15.101 34.094 1.00 23.75 67 VAL A O 1
ATOM 498 N N . GLY A 1 68 ? 52.341 12.892 34.466 1.00 21.58 68 GLY A N 1
ATOM 499 C CA . GLY A 1 68 ? 53.033 12.913 35.763 1.00 21.58 68 GLY A CA 1
ATOM 500 C C . GLY A 1 68 ? 52.221 12.752 37.059 1.00 21.58 68 GLY A C 1
ATOM 501 O O . GLY A 1 68 ? 51.592 13.701 37.505 1.00 21.58 68 GLY A O 1
ATOM 502 N N . VAL A 1 69 ? 52.448 11.612 37.744 1.00 25.16 69 VAL A N 1
ATOM 503 C CA . VAL A 1 69 ? 52.986 11.483 39.134 1.00 25.16 69 VAL A CA 1
ATOM 504 C C . VAL A 1 69 ? 52.287 10.418 40.031 1.00 25.16 69 VAL A C 1
ATOM 506 O O . VAL A 1 69 ? 51.262 10.668 40.645 1.00 25.16 69 VAL A O 1
ATOM 509 N N . LEU A 1 70 ? 52.954 9.248 40.118 1.00 25.34 70 LEU A N 1
ATOM 510 C CA . LEU A 1 70 ? 53.450 8.476 41.294 1.00 25.34 70 LEU A CA 1
ATOM 511 C C . LEU A 1 70 ? 52.550 7.804 42.382 1.00 25.34 70 LEU A C 1
ATOM 513 O O . LEU A 1 70 ? 51.966 8.467 43.227 1.00 25.34 70 LEU A O 1
ATOM 517 N N . LEU A 1 71 ? 52.770 6.471 42.480 1.00 27.19 71 LEU A N 1
ATOM 518 C CA . LEU A 1 71 ? 53.194 5.625 43.640 1.00 27.19 71 LEU A CA 1
ATOM 519 C C . LEU A 1 71 ? 52.218 5.114 44.732 1.00 27.19 71 LEU A C 1
ATOM 521 O O . LEU A 1 71 ? 51.800 5.881 45.589 1.00 27.19 71 LEU A O 1
ATOM 525 N N . LEU A 1 72 ? 52.079 3.767 44.811 1.00 26.06 72 LEU A N 1
ATOM 526 C CA . LEU A 1 72 ? 52.431 2.821 45.924 1.00 26.06 72 LEU A CA 1
ATOM 527 C C . LEU A 1 72 ? 51.680 1.470 45.713 1.00 26.06 72 LEU A C 1
ATOM 529 O O . LEU A 1 72 ? 50.460 1.454 45.746 1.00 26.06 72 LEU A O 1
ATOM 533 N N . LEU A 1 73 ? 52.292 0.383 45.211 1.00 30.73 73 LEU A N 1
ATOM 534 C CA . LEU A 1 73 ? 53.069 -0.707 45.860 1.00 30.73 73 LEU A CA 1
ATOM 535 C C . LEU A 1 73 ? 52.303 -1.685 46.799 1.00 30.73 73 LEU A C 1
ATOM 537 O O . LEU A 1 73 ? 51.768 -1.256 47.812 1.00 30.73 73 LEU A O 1
ATOM 541 N N . VAL A 1 74 ? 52.517 -2.999 46.526 1.00 32.09 74 VAL A N 1
ATOM 542 C CA . VAL A 1 74 ? 52.763 -4.136 47.476 1.00 32.09 74 VAL A CA 1
ATOM 543 C C . VAL A 1 74 ? 51.506 -4.853 48.042 1.00 32.09 74 VAL A C 1
ATOM 545 O O . VAL A 1 74 ? 50.617 -4.186 48.536 1.00 32.09 74 VAL A O 1
ATOM 548 N N . VAL A 1 75 ? 51.327 -6.194 48.073 1.00 29.66 75 VAL A N 1
ATOM 549 C CA . VAL A 1 75 ? 52.162 -7.396 47.800 1.00 29.66 75 VAL A CA 1
ATOM 550 C C . VAL A 1 75 ? 51.295 -8.682 47.906 1.00 29.66 75 VAL A C 1
ATOM 552 O O . VAL A 1 75 ? 50.437 -8.734 48.777 1.00 29.66 75 VAL A O 1
ATOM 555 N N . VAL A 1 76 ? 51.603 -9.681 47.049 1.00 29.38 76 VAL A N 1
ATOM 556 C CA . VAL A 1 76 ? 51.718 -11.164 47.259 1.00 29.38 76 VAL A CA 1
ATOM 557 C C . VAL A 1 76 ? 50.516 -11.911 47.862 1.00 29.38 76 VAL A C 1
ATOM 559 O O . VAL A 1 76 ? 50.010 -11.543 48.907 1.00 29.38 76 VAL A O 1
ATOM 562 N N . GLY A 1 77 ? 50.016 -13.016 47.301 1.00 27.78 77 GLY A N 1
ATOM 563 C CA . GLY A 1 77 ? 50.643 -14.237 46.749 1.00 27.78 77 GLY A CA 1
ATOM 564 C C . GLY A 1 77 ? 49.878 -15.423 47.379 1.00 27.78 77 GLY A C 1
ATOM 565 O O . GLY A 1 77 ? 49.166 -15.223 48.353 1.00 27.78 77 GLY A O 1
ATOM 566 N N . ALA A 1 78 ? 49.896 -16.672 46.931 1.00 30.56 78 ALA A N 1
ATOM 567 C CA . ALA A 1 78 ? 50.930 -17.509 46.339 1.00 30.56 78 ALA A CA 1
ATOM 568 C C . ALA A 1 78 ? 50.200 -18.809 45.880 1.00 30.56 78 ALA A C 1
ATOM 570 O O . ALA A 1 78 ? 49.253 -19.212 46.548 1.00 30.56 78 ALA A O 1
ATOM 571 N N . SER A 1 79 ? 50.490 -19.372 44.694 1.00 33.03 79 SER A N 1
ATOM 572 C CA . SER A 1 79 ? 51.371 -20.557 44.495 1.00 33.03 79 SER A CA 1
ATOM 573 C C . SER A 1 79 ? 50.673 -21.891 44.839 1.00 33.03 79 SER A C 1
ATOM 575 O O . SER A 1 79 ? 49.937 -21.950 45.807 1.00 33.03 79 SER A O 1
ATOM 577 N N . LEU A 1 80 ? 50.856 -23.052 44.207 1.00 29.45 80 LEU A N 1
ATOM 578 C CA . LEU A 1 80 ? 51.697 -23.613 43.140 1.00 29.45 80 LEU A CA 1
ATOM 579 C C . LEU A 1 80 ? 51.204 -25.076 42.981 1.00 29.45 80 LEU A C 1
ATOM 581 O O . LEU A 1 80 ? 50.726 -25.638 43.966 1.00 29.45 80 LEU A O 1
ATOM 585 N N . GLY A 1 81 ? 51.450 -25.759 41.859 1.00 26.55 81 GLY A N 1
ATOM 586 C CA . GLY A 1 81 ? 51.442 -27.233 41.868 1.00 26.55 81 GLY A CA 1
ATOM 587 C C . GLY A 1 81 ? 51.356 -27.895 40.499 1.00 26.55 81 GLY A C 1
ATOM 588 O O . GLY A 1 81 ? 50.330 -27.830 39.845 1.00 26.55 81 GLY A O 1
ATOM 589 N N . LEU A 1 82 ? 52.450 -28.527 40.084 1.00 27.56 82 LEU A N 1
ATOM 590 C CA . LEU A 1 82 ? 52.766 -29.040 38.749 1.00 27.56 82 LEU A CA 1
ATOM 591 C C . LEU A 1 82 ? 52.705 -30.594 38.710 1.00 27.56 82 LEU A C 1
ATOM 593 O O . LEU A 1 82 ? 52.897 -31.217 39.749 1.00 27.56 82 LEU A O 1
ATOM 597 N N . LEU A 1 83 ? 52.634 -31.157 37.488 1.00 26.50 83 LEU A N 1
ATOM 598 C CA . LEU A 1 83 ? 53.192 -32.451 36.997 1.00 26.50 83 LEU A CA 1
ATOM 599 C C . LEU A 1 83 ? 52.385 -33.785 37.028 1.00 26.50 83 LEU A C 1
ATOM 601 O O . LEU A 1 83 ? 52.289 -34.454 38.046 1.00 26.50 83 LEU A O 1
ATOM 605 N N . ILE A 1 84 ? 51.932 -34.187 35.822 1.00 28.84 84 ILE A N 1
ATOM 606 C CA . ILE A 1 84 ? 52.195 -35.421 35.015 1.00 28.84 84 ILE A CA 1
ATOM 607 C C . ILE A 1 84 ? 52.459 -36.776 35.732 1.00 28.84 84 ILE A C 1
ATOM 609 O O . ILE A 1 84 ? 53.484 -36.902 36.392 1.00 28.84 84 ILE A O 1
ATOM 613 N N . ALA A 1 85 ? 51.664 -37.829 35.421 1.00 28.44 85 ALA A N 1
ATOM 614 C CA . ALA A 1 85 ? 52.079 -39.060 34.683 1.00 28.44 85 ALA A CA 1
ATOM 615 C C . ALA A 1 85 ? 51.154 -40.306 34.856 1.00 28.44 85 ALA A C 1
ATOM 617 O O . ALA A 1 85 ? 50.993 -40.803 35.961 1.00 28.44 85 ALA A O 1
ATOM 618 N N . PHE A 1 86 ? 50.721 -40.851 33.706 1.00 28.69 86 PHE A N 1
ATOM 619 C CA . PHE A 1 86 ? 50.573 -42.269 33.290 1.00 28.69 86 PHE A CA 1
ATOM 620 C C . PHE A 1 86 ? 49.573 -43.289 33.907 1.00 28.69 86 PHE A C 1
ATOM 622 O O . PHE A 1 86 ? 49.642 -43.651 35.074 1.00 28.69 86 PHE A O 1
ATOM 629 N N . SER A 1 87 ? 48.824 -43.866 32.946 1.00 27.78 87 SER A N 1
ATOM 630 C CA . SER A 1 87 ? 48.511 -45.286 32.652 1.00 27.78 87 SER A CA 1
ATOM 631 C C . SER A 1 87 ? 47.282 -45.992 33.245 1.00 27.78 87 SER A C 1
ATOM 633 O O . SER A 1 87 ? 47.239 -46.287 34.433 1.00 27.78 87 SER A O 1
ATOM 635 N N . ASP A 1 88 ? 46.432 -46.390 32.290 1.00 28.06 88 ASP A N 1
ATOM 636 C CA . ASP A 1 88 ? 45.789 -47.699 32.076 1.00 28.06 88 ASP A CA 1
ATOM 637 C C . ASP A 1 88 ? 44.612 -48.190 32.944 1.00 28.06 88 ASP A C 1
ATOM 639 O O . ASP A 1 88 ? 44.760 -48.575 34.099 1.00 28.06 88 ASP A O 1
ATOM 643 N N . ASP A 1 89 ? 43.488 -48.299 32.223 1.00 29.81 89 ASP A N 1
ATOM 644 C CA . ASP A 1 89 ? 42.686 -49.508 31.972 1.00 29.81 89 ASP A CA 1
ATOM 645 C C . ASP A 1 89 ? 41.474 -49.865 32.858 1.00 29.81 89 ASP A C 1
ATOM 647 O O . ASP A 1 89 ? 41.499 -49.836 34.086 1.00 29.81 89 ASP A O 1
ATOM 651 N N . SER A 1 90 ? 40.456 -50.343 32.131 1.00 29.16 90 SER A N 1
ATOM 652 C CA . SER A 1 90 ? 39.270 -51.136 32.501 1.00 29.16 90 SER A CA 1
ATOM 653 C C . SER A 1 90 ? 38.051 -50.488 33.190 1.00 29.16 90 SER A C 1
ATOM 655 O O . SER A 1 90 ? 38.128 -49.955 34.292 1.00 29.16 90 SER A O 1
ATOM 657 N N . ASP A 1 91 ? 36.920 -50.611 32.474 1.00 28.83 91 ASP A N 1
ATOM 658 C CA . ASP A 1 91 ? 35.579 -51.060 32.896 1.00 28.83 91 ASP A CA 1
ATOM 659 C C . ASP A 1 91 ? 35.041 -50.621 34.272 1.00 28.83 91 ASP A C 1
ATOM 661 O O . ASP A 1 91 ? 35.550 -51.017 35.313 1.00 28.83 91 ASP A O 1
ATOM 665 N N . ASP A 1 92 ? 33.914 -49.902 34.311 1.00 28.97 92 ASP A N 1
ATOM 666 C CA . ASP A 1 92 ? 32.587 -50.537 34.360 1.00 28.97 92 ASP A CA 1
ATOM 667 C C . ASP A 1 92 ? 31.450 -49.502 34.501 1.00 28.97 92 ASP A C 1
ATOM 669 O O . ASP A 1 92 ? 31.635 -48.340 34.862 1.00 28.97 92 ASP A O 1
ATOM 673 N N . SER A 1 93 ? 30.263 -49.992 34.172 1.00 27.50 93 SER A N 1
ATOM 674 C CA . SER A 1 93 ? 28.917 -49.414 34.149 1.00 27.50 93 SER A CA 1
ATOM 675 C C . SER A 1 93 ? 28.400 -48.633 35.378 1.00 27.50 93 SER A C 1
ATOM 677 O O . SER A 1 93 ? 28.859 -48.806 36.502 1.00 27.50 93 SER A O 1
ATOM 679 N N . ASP A 1 94 ? 27.289 -47.922 35.127 1.00 28.12 94 ASP A N 1
ATOM 680 C CA . ASP A 1 94 ? 26.229 -47.483 36.055 1.00 28.12 94 ASP A CA 1
ATOM 681 C C . ASP A 1 94 ? 26.462 -46.242 36.936 1.00 28.12 94 ASP A C 1
ATOM 683 O O . ASP A 1 94 ? 26.918 -46.317 38.074 1.00 28.12 94 ASP A O 1
ATOM 687 N N . ASN A 1 95 ? 25.968 -45.087 36.470 1.00 29.61 95 ASN A N 1
ATOM 688 C CA . ASN A 1 95 ? 24.822 -44.397 37.089 1.00 29.61 95 ASN A CA 1
ATOM 689 C C . ASN A 1 95 ? 24.607 -43.013 36.465 1.00 29.61 95 ASN A C 1
ATOM 691 O O . ASN A 1 95 ? 25.506 -42.175 36.432 1.00 29.61 95 ASN A O 1
ATOM 695 N N . ALA A 1 96 ? 23.373 -42.751 36.041 1.00 32.22 96 ALA A N 1
ATOM 696 C CA . ALA A 1 96 ? 22.904 -41.414 35.709 1.00 32.22 96 ALA A CA 1
ATOM 697 C C . ALA A 1 96 ? 22.839 -40.522 36.965 1.00 32.22 96 ALA A C 1
ATOM 699 O O . ALA A 1 96 ? 22.343 -40.976 38.000 1.00 32.22 96 ALA A O 1
ATOM 700 N N . PRO A 1 97 ? 23.213 -39.234 36.863 1.00 31.80 97 PRO A N 1
ATOM 701 C CA . PRO A 1 97 ? 22.723 -38.216 37.774 1.00 31.80 97 PRO A CA 1
ATOM 702 C C . PRO A 1 97 ? 21.877 -37.160 37.046 1.00 31.80 97 PRO A C 1
ATOM 704 O O . PRO A 1 97 ? 22.248 -36.597 36.019 1.00 31.80 97 PRO A O 1
ATOM 707 N N . THR A 1 98 ? 20.724 -36.902 37.652 1.00 30.61 98 THR A N 1
ATOM 708 C CA . THR A 1 98 ? 19.846 -35.731 37.525 1.00 30.61 98 THR A CA 1
ATOM 709 C C . THR A 1 98 ? 20.580 -34.400 37.285 1.00 30.61 98 THR A C 1
ATOM 711 O O . THR A 1 98 ? 21.559 -34.136 37.990 1.00 30.61 98 THR A O 1
ATOM 714 N N . PRO A 1 99 ? 20.077 -33.501 36.413 1.00 32.25 99 PRO A N 1
ATOM 715 C CA . PRO A 1 99 ? 20.589 -32.141 36.323 1.00 32.25 99 PRO A CA 1
ATOM 716 C C . PRO A 1 99 ? 20.093 -31.288 37.497 1.00 32.25 99 PRO A C 1
ATOM 718 O O . PRO A 1 99 ? 18.909 -31.267 37.833 1.00 32.25 99 PRO A O 1
ATOM 721 N N . VAL A 1 100 ? 21.041 -30.581 38.105 1.00 28.80 100 VAL A N 1
ATOM 722 C CA . VAL A 1 100 ? 20.842 -29.550 39.123 1.00 28.80 100 VAL A CA 1
ATOM 723 C C . VAL A 1 100 ? 20.208 -28.316 38.477 1.00 28.80 100 VAL A C 1
ATOM 725 O O . VAL A 1 100 ? 20.636 -27.872 37.414 1.00 28.80 100 VAL A O 1
ATOM 728 N N . ALA A 1 101 ? 19.182 -27.785 39.140 1.00 25.72 101 ALA A N 1
ATOM 729 C CA . ALA A 1 101 ? 18.445 -26.591 38.757 1.00 25.72 101 ALA A CA 1
ATOM 730 C C . ALA A 1 101 ? 19.344 -25.343 38.714 1.00 25.72 101 ALA A C 1
ATOM 732 O O . ALA A 1 101 ? 20.073 -25.059 39.664 1.00 25.72 101 ALA A O 1
ATOM 733 N N . VAL A 1 102 ? 19.234 -24.582 37.626 1.00 31.28 102 VAL A N 1
ATOM 734 C CA . VAL A 1 102 ? 19.684 -23.190 37.534 1.00 31.28 102 VAL A CA 1
ATOM 735 C C . VAL A 1 102 ? 18.436 -22.325 37.705 1.00 31.28 102 VAL A C 1
ATOM 737 O O . VAL A 1 102 ? 17.490 -22.443 36.928 1.00 31.28 102 VAL A O 1
ATOM 740 N N . GLU A 1 103 ? 18.402 -21.520 38.765 1.00 28.52 103 GLU A N 1
ATOM 741 C CA . GLU A 1 103 ? 17.328 -20.558 39.034 1.00 28.52 103 GLU A CA 1
ATOM 742 C C . GLU A 1 103 ? 17.282 -19.475 37.938 1.00 28.52 103 GLU A C 1
ATOM 744 O O . GLU A 1 103 ? 18.324 -18.891 37.627 1.00 28.52 103 GLU A O 1
ATOM 749 N N . PRO A 1 104 ? 16.105 -19.146 37.372 1.00 31.52 104 PRO A N 1
ATOM 750 C CA . PRO A 1 104 ? 15.949 -17.940 36.578 1.00 31.52 104 PRO A CA 1
ATOM 751 C C . PRO A 1 104 ? 15.824 -16.726 37.506 1.00 31.52 104 PRO A C 1
ATOM 753 O O . PRO A 1 104 ? 14.999 -16.683 38.420 1.00 31.52 104 PRO A O 1
ATOM 756 N N . THR A 1 105 ? 16.663 -15.725 37.254 1.00 30.92 105 THR A N 1
ATOM 757 C CA . THR A 1 105 ? 16.621 -14.401 37.876 1.00 30.92 105 THR A CA 1
ATOM 758 C C . THR A 1 105 ? 15.237 -13.772 37.727 1.00 30.92 105 THR A C 1
ATOM 760 O O . THR A 1 105 ? 14.718 -13.639 36.620 1.00 30.92 105 THR A O 1
ATOM 763 N N . ALA A 1 106 ? 14.654 -13.394 38.863 1.00 29.56 106 ALA A N 1
ATOM 764 C CA . ALA A 1 106 ? 13.324 -12.819 38.990 1.00 29.56 106 ALA A CA 1
ATOM 765 C C . ALA A 1 106 ? 13.142 -11.535 38.159 1.00 29.56 106 ALA A C 1
ATOM 767 O O . ALA A 1 106 ? 13.913 -10.583 38.289 1.00 29.56 106 ALA A O 1
ATOM 768 N N . ALA A 1 107 ? 12.070 -11.500 37.366 1.00 32.81 107 ALA A N 1
ATOM 769 C CA . ALA A 1 107 ? 11.489 -10.267 36.848 1.00 32.81 107 ALA A CA 1
ATOM 770 C C . ALA A 1 107 ? 10.942 -9.416 38.017 1.00 32.81 107 ALA A C 1
ATOM 772 O O . ALA A 1 107 ? 10.439 -9.982 38.996 1.00 32.81 107 ALA A O 1
ATOM 773 N N . PRO A 1 108 ? 11.024 -8.073 37.960 1.00 32.62 108 PRO A N 1
ATOM 774 C CA . PRO A 1 108 ? 10.414 -7.227 38.979 1.00 32.62 108 PRO A CA 1
ATOM 775 C C . PRO A 1 108 ? 8.882 -7.391 38.956 1.00 32.62 108 PRO A C 1
ATOM 777 O O . PRO A 1 108 ? 8.305 -7.621 37.892 1.00 32.62 108 PRO A O 1
ATOM 780 N N . PRO A 1 109 ? 8.203 -7.305 40.114 1.00 31.00 109 PRO A N 1
ATOM 781 C CA . PRO A 1 109 ? 6.773 -7.559 40.190 1.00 31.00 109 PRO A CA 1
ATOM 782 C C . PRO A 1 109 ? 5.997 -6.478 39.436 1.00 31.00 109 PRO A C 1
ATOM 784 O O . PRO A 1 109 ? 6.217 -5.285 39.646 1.00 31.00 109 PRO A O 1
ATOM 787 N N . ALA A 1 110 ? 5.058 -6.917 38.598 1.00 33.47 110 ALA A N 1
ATOM 788 C CA . ALA A 1 110 ? 4.024 -6.070 38.033 1.00 33.47 110 ALA A CA 1
ATOM 789 C C . ALA A 1 110 ? 3.245 -5.413 39.181 1.00 33.47 110 ALA A C 1
ATOM 791 O O . ALA A 1 110 ? 2.528 -6.077 39.932 1.00 33.47 110 ALA A O 1
ATOM 792 N N . THR A 1 111 ? 3.404 -4.103 39.341 1.00 29.06 111 THR A N 1
ATOM 793 C CA . THR A 1 111 ? 2.488 -3.298 40.141 1.00 29.06 111 THR A CA 1
ATOM 794 C C . THR A 1 111 ? 1.169 -3.229 39.387 1.00 29.06 111 THR A C 1
ATOM 796 O O . THR A 1 111 ? 0.988 -2.400 38.501 1.00 29.06 111 THR A O 1
ATOM 799 N N . THR A 1 112 ? 0.250 -4.129 39.720 1.00 37.69 112 THR A N 1
ATOM 800 C CA . THR A 1 112 ? -1.165 -3.992 39.380 1.00 37.69 112 THR A CA 1
ATOM 801 C C . THR A 1 112 ? -1.750 -2.876 40.241 1.00 37.69 112 THR A C 1
ATOM 803 O O . THR A 1 112 ? -2.323 -3.135 41.302 1.00 37.69 112 THR A O 1
ATOM 806 N N . GLU A 1 113 ? -1.569 -1.626 39.823 1.00 30.73 113 GLU A N 1
ATOM 807 C CA . GLU A 1 113 ? -2.546 -0.599 40.172 1.00 30.73 113 GLU A CA 1
ATOM 808 C C . GLU A 1 113 ? -3.789 -0.842 39.306 1.00 30.73 113 GLU A C 1
ATOM 810 O O . GLU A 1 113 ? -3.656 -1.052 38.098 1.00 30.73 113 GLU A O 1
ATOM 815 N N . PRO A 1 114 ? -4.998 -0.884 39.888 1.00 29.91 114 PRO A N 1
ATOM 816 C CA . PRO A 1 114 ? -6.207 -0.939 39.086 1.00 29.91 114 PRO A CA 1
ATOM 817 C C . PRO A 1 114 ? -6.276 0.343 38.255 1.00 29.91 114 PRO A C 1
ATOM 819 O O . PRO A 1 114 ? -6.294 1.443 38.810 1.00 29.91 114 PRO A O 1
ATOM 822 N N . LEU A 1 115 ? -6.306 0.187 36.930 1.00 33.19 115 LEU A N 1
ATOM 823 C CA . LEU A 1 115 ? -6.627 1.263 36.003 1.00 33.19 115 LEU A CA 1
ATOM 824 C C . LEU A 1 115 ? -7.954 1.882 36.449 1.00 33.19 115 LEU A C 1
ATOM 826 O O . LEU A 1 115 ? -8.999 1.229 36.467 1.00 33.19 115 LEU A O 1
ATOM 830 N N . VAL A 1 116 ? -7.892 3.139 36.876 1.00 31.84 116 VAL A N 1
ATOM 831 C CA . VAL A 1 116 ? -9.079 3.973 37.043 1.00 31.84 116 VAL A CA 1
ATOM 832 C C . VAL A 1 116 ? -9.654 4.161 35.636 1.00 31.84 116 VAL A C 1
ATOM 834 O O . VAL A 1 116 ? -8.879 4.508 34.744 1.00 31.84 116 VAL A O 1
ATOM 837 N N . PRO A 1 117 ? -10.956 3.921 35.394 1.00 28.23 117 PRO A N 1
ATOM 838 C CA . PRO A 1 117 ? -11.536 4.149 34.077 1.00 28.23 117 PRO A CA 1
ATOM 839 C C . PRO A 1 117 ? -11.288 5.606 33.676 1.00 28.23 117 PRO A C 1
ATOM 841 O O . PRO A 1 117 ? -11.685 6.532 34.390 1.00 28.23 117 PRO A O 1
ATOM 844 N N . SER A 1 118 ? -10.566 5.790 32.568 1.00 33.16 118 SER A N 1
ATOM 845 C CA . SER A 1 118 ? -10.304 7.097 31.977 1.00 33.16 118 SER A CA 1
ATOM 846 C C . SER A 1 118 ? -11.632 7.676 31.507 1.00 33.16 118 SER A C 1
ATOM 848 O O . SER A 1 118 ? -12.303 7.115 30.646 1.00 33.16 118 SER A O 1
ATOM 850 N N . SER A 1 119 ? -12.046 8.779 32.118 1.00 35.34 119 SER A N 1
ATOM 851 C CA . SER A 1 119 ? -13.240 9.519 31.735 1.00 35.34 119 SER A CA 1
ATOM 852 C C . SER A 1 119 ? -12.927 10.417 30.537 1.00 35.34 119 SER A C 1
ATOM 854 O O . SER A 1 119 ? -12.687 11.608 30.728 1.00 35.34 119 SER A O 1
ATOM 856 N N . ALA A 1 120 ? -12.898 9.849 29.332 1.00 35.56 120 ALA A N 1
ATOM 857 C CA . ALA A 1 120 ? -12.901 10.600 28.074 1.00 35.56 120 ALA A CA 1
ATOM 858 C C . ALA A 1 120 ? -13.323 9.703 26.889 1.00 35.56 120 ALA A C 1
ATOM 860 O O . ALA A 1 120 ? -12.586 9.559 25.926 1.00 35.56 120 ALA A O 1
ATOM 861 N N . SER A 1 121 ? -14.515 9.109 26.977 1.00 35.97 121 SER A N 1
ATOM 862 C CA . SER A 1 121 ? -15.300 8.677 25.805 1.00 35.97 121 SER A CA 1
ATOM 863 C C . SER A 1 121 ? -16.435 9.701 25.622 1.00 35.97 121 SER A C 1
ATOM 865 O O . SER A 1 121 ? -16.818 10.349 26.613 1.00 35.97 121 SER A O 1
ATOM 867 N N . PRO A 1 122 ? -16.971 9.915 24.404 1.00 38.88 122 PRO A N 1
ATOM 868 C CA . PRO A 1 122 ? -17.967 10.948 24.161 1.00 38.88 122 PRO A CA 1
ATOM 869 C C . PRO A 1 122 ? -19.152 10.760 25.103 1.00 38.88 122 PRO A C 1
ATOM 871 O O . PRO A 1 122 ? -19.618 9.650 25.359 1.00 38.88 122 PRO A O 1
ATOM 874 N N . VAL A 1 123 ? -19.597 11.882 25.662 1.00 34.59 123 VAL A N 1
ATOM 875 C CA . VAL A 1 123 ? -20.725 11.976 26.584 1.00 34.59 123 VAL A CA 1
ATOM 876 C C . VAL A 1 123 ? -21.890 11.155 26.036 1.00 34.59 123 VAL A C 1
ATOM 878 O O . VAL A 1 123 ? -22.527 11.550 25.062 1.00 34.59 123 VAL A O 1
ATOM 881 N N . VAL A 1 124 ? -22.183 10.028 26.692 1.00 39.94 124 VAL A N 1
ATOM 882 C CA . VAL A 1 124 ? -23.428 9.282 26.508 1.00 39.94 124 VAL A CA 1
ATOM 883 C C . VAL A 1 124 ? -24.570 10.274 26.729 1.00 39.94 124 VAL A C 1
ATOM 885 O O . VAL A 1 124 ? -24.837 10.710 27.854 1.00 39.94 124 VAL A O 1
ATOM 888 N N . GLY A 1 125 ? -25.200 10.691 25.631 1.00 33.84 125 GLY A N 1
ATOM 889 C CA . GLY A 1 125 ? -26.408 11.506 25.645 1.00 33.84 125 GLY A CA 1
ATOM 890 C C . GLY A 1 125 ? -27.526 10.819 26.443 1.00 33.84 125 GLY A C 1
ATOM 891 O O . GLY A 1 125 ? -27.467 9.617 26.706 1.00 33.84 125 GLY A O 1
ATOM 892 N N . PRO A 1 126 ? -28.552 11.567 26.881 1.00 36.97 126 PRO A N 1
ATOM 893 C CA . PRO A 1 126 ? -29.522 11.080 27.854 1.00 36.97 126 PRO A CA 1
ATOM 894 C C . PRO A 1 126 ? -30.226 9.806 27.368 1.00 36.97 126 PRO A C 1
ATOM 896 O O . PRO A 1 126 ? -30.748 9.754 26.258 1.00 36.97 126 PRO A O 1
ATOM 899 N N . ALA A 1 127 ? -30.250 8.809 28.253 1.00 42.09 127 ALA A N 1
ATOM 900 C CA . ALA A 1 127 ? -30.780 7.458 28.093 1.00 42.09 127 ALA A CA 1
ATOM 901 C C . ALA A 1 127 ? -32.162 7.365 27.406 1.00 42.09 127 ALA A C 1
ATOM 903 O O . ALA A 1 127 ? -33.201 7.335 28.069 1.00 42.09 127 ALA A O 1
ATOM 904 N N . TYR A 1 128 ? -32.155 7.235 26.079 1.00 41.19 128 TYR A N 1
ATOM 905 C CA . TYR A 1 128 ? -33.281 6.777 25.259 1.00 41.19 128 TYR A CA 1
ATOM 906 C C . TYR A 1 128 ? -32.808 5.718 24.245 1.00 41.19 128 TYR A C 1
ATOM 908 O O . TYR A 1 128 ? -33.067 5.838 23.053 1.00 41.19 128 TYR A O 1
ATOM 916 N N . GLY A 1 129 ? -32.094 4.691 24.714 1.00 63.16 129 GLY A N 1
ATOM 917 C CA . GLY A 1 129 ? -31.679 3.533 23.909 1.00 63.16 129 GLY A CA 1
ATOM 918 C C . GLY A 1 129 ? -32.042 2.214 24.593 1.00 63.16 129 GLY A C 1
ATOM 919 O O . GLY A 1 129 ? -32.243 2.194 25.812 1.00 63.16 129 GLY A O 1
ATOM 920 N N . ASP A 1 130 ? -32.158 1.129 23.818 1.00 83.75 130 ASP A N 1
ATOM 921 C CA . ASP A 1 130 ? -32.293 -0.233 24.353 1.00 83.75 130 ASP A CA 1
ATOM 922 C C . ASP A 1 130 ? -31.118 -0.508 25.319 1.00 83.75 130 ASP A C 1
ATOM 924 O O . ASP A 1 130 ? -29.960 -0.394 24.907 1.00 83.75 130 ASP A O 1
ATOM 928 N N . PRO A 1 131 ? -31.362 -0.828 26.610 1.00 90.06 131 PRO A N 1
ATOM 929 C CA . PRO A 1 131 ? -30.291 -1.087 27.575 1.00 90.06 131 PRO A CA 1
ATOM 930 C C . PRO A 1 131 ? -29.323 -2.179 27.123 1.00 90.06 131 PRO A C 1
ATOM 932 O O . PRO A 1 131 ? -28.151 -2.155 27.492 1.00 90.06 131 PRO A O 1
ATOM 935 N N . GLU A 1 132 ? -29.812 -3.128 26.326 1.00 92.81 132 GLU A N 1
ATOM 936 C CA . GLU A 1 132 ? -28.980 -4.188 25.775 1.00 92.81 132 GLU A CA 1
ATOM 937 C C . GLU A 1 132 ? -28.077 -3.682 24.643 1.00 92.81 132 GLU A C 1
ATOM 939 O O . GLU A 1 132 ? -26.894 -4.012 24.646 1.00 92.81 132 GLU A O 1
ATOM 944 N N . THR A 1 133 ? -28.570 -2.813 23.750 1.00 94.19 133 THR A N 1
ATOM 945 C CA . THR A 1 133 ? -27.731 -2.108 22.763 1.00 94.19 133 THR A CA 1
ATOM 946 C C . THR A 1 133 ? -26.600 -1.342 23.450 1.00 94.19 133 THR A C 1
ATOM 948 O O . THR A 1 133 ? -25.439 -1.492 23.079 1.00 94.19 133 THR A O 1
ATOM 951 N N . ALA A 1 134 ? -26.905 -0.572 24.501 1.00 93.00 134 ALA A N 1
ATOM 952 C CA . ALA A 1 134 ? -25.885 0.174 25.242 1.00 93.00 134 ALA A CA 1
ATOM 953 C C . ALA A 1 134 ? -24.822 -0.750 25.868 1.00 93.00 134 ALA A C 1
ATOM 955 O O . ALA A 1 134 ? -23.629 -0.452 25.822 1.00 93.00 134 ALA A O 1
ATOM 956 N N . ARG A 1 135 ? -25.247 -1.898 26.413 1.00 95.56 135 ARG A N 1
ATOM 957 C CA . ARG A 1 135 ? -24.344 -2.912 26.973 1.00 95.56 135 ARG A CA 1
ATOM 958 C C . ARG A 1 135 ? -23.445 -3.534 25.901 1.00 95.56 135 ARG A C 1
ATOM 960 O O . ARG A 1 135 ? -22.267 -3.763 26.164 1.00 95.56 135 ARG A O 1
ATOM 967 N N . LEU A 1 136 ? -23.989 -3.839 24.723 1.00 96.44 136 LEU A N 1
ATOM 968 C CA . LEU A 1 136 ? -23.235 -4.423 23.610 1.00 96.44 136 LEU A CA 1
ATOM 969 C C . LEU A 1 136 ? -22.203 -3.439 23.050 1.00 96.44 136 LEU A C 1
ATOM 971 O O . LEU A 1 136 ? -21.051 -3.827 22.884 1.00 96.44 136 LEU A O 1
ATOM 975 N N . LEU A 1 137 ? -22.570 -2.166 22.866 1.00 95.31 137 LEU A N 1
ATOM 976 C CA . LEU A 1 137 ? -21.629 -1.116 22.453 1.00 95.31 137 LEU A CA 1
ATOM 977 C C . LEU A 1 137 ? -20.450 -1.001 23.428 1.00 95.31 137 LEU A C 1
ATOM 979 O O . LEU A 1 137 ? -19.297 -1.044 23.009 1.00 95.31 137 LEU A O 1
ATOM 983 N N . GLN A 1 138 ? -20.735 -0.956 24.734 1.00 94.50 138 GLN A N 1
ATOM 984 C CA . GLN A 1 138 ? -19.691 -0.939 25.762 1.00 94.50 138 GLN A CA 1
ATOM 985 C C . GLN A 1 138 ? -18.829 -2.213 25.733 1.00 94.50 138 GLN A C 1
ATOM 987 O O . GLN A 1 138 ? -17.616 -2.151 25.909 1.00 94.50 138 GLN A O 1
ATOM 992 N N . THR A 1 139 ? -19.445 -3.375 25.495 1.00 95.75 139 THR A N 1
ATOM 993 C CA . THR A 1 139 ? -18.719 -4.651 25.379 1.00 95.75 139 THR A CA 1
ATOM 994 C C . THR A 1 139 ? -17.735 -4.615 24.209 1.00 95.75 139 THR A C 1
ATOM 996 O O . THR A 1 139 ? -16.617 -5.110 24.349 1.00 95.75 139 THR A O 1
ATOM 999 N N . GLY A 1 140 ? -18.125 -4.022 23.077 1.00 94.44 140 GLY A N 1
ATOM 1000 C CA . GLY A 1 140 ? -17.247 -3.852 21.922 1.00 94.44 140 GLY A CA 1
ATOM 1001 C C . GLY A 1 140 ? -16.029 -2.983 22.239 1.00 94.44 140 GLY A C 1
ATOM 1002 O O . GLY A 1 140 ? -14.895 -3.413 22.033 1.00 94.44 140 GLY A O 1
ATOM 1003 N N . GLU A 1 141 ? -16.255 -1.814 22.839 1.00 92.06 141 GLU A N 1
ATOM 1004 C CA . GLU A 1 141 ? -15.200 -0.868 23.235 1.00 92.06 141 GLU A CA 1
ATOM 1005 C C . GLU A 1 141 ? -14.203 -1.491 24.230 1.00 92.06 141 GLU A C 1
ATOM 1007 O O . GLU A 1 141 ? -12.988 -1.447 24.032 1.00 92.06 141 GLU A O 1
ATOM 1012 N N . GLU A 1 142 ? -14.705 -2.146 25.280 1.00 92.75 142 GLU A N 1
ATOM 1013 C CA . GLU A 1 142 ? -13.866 -2.795 26.296 1.00 92.75 142 GLU A CA 1
ATOM 1014 C C . GLU A 1 142 ? -13.088 -4.000 25.745 1.00 92.75 142 GLU A C 1
ATOM 1016 O O . GLU A 1 142 ? -12.043 -4.374 26.288 1.00 92.75 142 GLU A O 1
ATOM 1021 N N . SER A 1 143 ? -13.573 -4.626 24.670 1.00 93.75 143 SER A N 1
ATOM 1022 C CA . SER A 1 143 ? -12.914 -5.791 24.078 1.00 93.75 143 SER A CA 1
ATOM 1023 C C . SER A 1 143 ? -11.613 -5.421 23.373 1.00 93.75 143 SER A C 1
ATOM 1025 O O . SER A 1 143 ? -10.631 -6.141 23.539 1.00 93.75 143 SER A O 1
ATOM 1027 N N . LEU A 1 144 ? -11.532 -4.246 22.741 1.00 89.31 144 LEU A N 1
ATOM 1028 C CA . LEU A 1 144 ? -10.289 -3.732 22.143 1.00 89.31 144 LEU A CA 1
ATOM 1029 C C . LEU A 1 144 ? -9.173 -3.476 23.174 1.00 89.31 144 LEU A C 1
ATOM 1031 O O . LEU A 1 144 ? -8.010 -3.318 22.813 1.00 89.31 144 LEU A O 1
ATOM 1035 N N . GLN A 1 145 ? -9.499 -3.479 24.470 1.00 87.62 145 GLN A N 1
ATOM 1036 C CA . GLN A 1 145 ? -8.521 -3.354 25.554 1.00 87.62 145 GLN A CA 1
ATOM 1037 C C . GLN A 1 145 ? -7.891 -4.693 25.974 1.00 87.62 145 GLN A C 1
ATOM 1039 O O . GLN A 1 145 ? -7.072 -4.741 26.893 1.00 87.62 145 GLN A O 1
ATOM 1044 N N . ARG A 1 146 ? -8.261 -5.805 25.327 1.00 89.25 146 ARG A N 1
ATOM 1045 C CA . ARG A 1 146 ? -7.748 -7.146 25.630 1.00 89.25 146 ARG A CA 1
ATOM 1046 C C . ARG A 1 146 ? -7.130 -7.787 24.393 1.00 89.25 146 ARG A C 1
ATOM 1048 O O . ARG A 1 146 ? -7.575 -7.581 23.270 1.00 89.25 146 ARG A O 1
ATOM 1055 N N . ARG A 1 147 ? -6.111 -8.617 24.622 1.00 85.81 147 ARG A N 1
ATOM 1056 C CA . ARG A 1 147 ? -5.411 -9.374 23.572 1.00 85.81 147 ARG A CA 1
ATOM 1057 C C . ARG A 1 147 ? -6.392 -10.263 22.808 1.00 85.81 147 ARG A C 1
ATOM 1059 O O . ARG A 1 147 ? -7.118 -11.027 23.445 1.00 85.81 147 ARG A O 1
ATOM 1066 N N . GLY A 1 148 ? -6.392 -10.152 21.479 1.00 80.81 148 GLY A N 1
ATOM 1067 C CA . GLY A 1 148 ? -7.303 -10.888 20.595 1.00 80.81 148 GLY A CA 1
ATOM 1068 C C . GLY A 1 148 ? -8.765 -10.435 20.681 1.00 80.81 148 GLY A C 1
ATOM 1069 O O . GLY A 1 148 ? -9.654 -11.149 20.238 1.00 80.81 148 GLY A O 1
ATOM 1070 N N . GLY A 1 149 ? -9.046 -9.271 21.275 1.00 89.88 149 GLY A N 1
ATOM 1071 C CA . GLY A 1 149 ? -10.413 -8.803 21.504 1.00 89.88 149 GLY A CA 1
ATOM 1072 C C . GLY A 1 149 ? -11.105 -8.161 20.297 1.00 89.88 149 GLY A C 1
ATOM 1073 O O . GLY A 1 149 ? -12.226 -7.683 20.446 1.00 89.88 149 GLY A O 1
ATOM 1074 N N . MET A 1 150 ? -10.474 -8.136 19.117 1.00 91.62 150 MET A N 1
ATOM 1075 C CA . MET A 1 150 ? -11.105 -7.640 17.885 1.00 91.62 150 MET A CA 1
ATOM 1076 C C . MET A 1 150 ? -12.308 -8.499 17.481 1.00 91.62 150 MET A C 1
ATOM 1078 O O . MET A 1 150 ? -13.358 -7.942 17.186 1.00 91.62 150 MET A O 1
ATOM 1082 N N . ASP A 1 151 ? -12.203 -9.831 17.556 1.00 92.19 151 ASP A N 1
ATOM 1083 C CA . ASP A 1 151 ? -13.325 -10.731 17.238 1.00 92.19 151 ASP A CA 1
ATOM 1084 C C . ASP A 1 151 ? -14.483 -10.578 18.234 1.00 92.19 151 ASP A C 1
ATOM 1086 O O . ASP A 1 151 ? -15.649 -10.537 17.843 1.00 92.19 151 ASP A O 1
ATOM 1090 N N . ASP A 1 152 ? -14.163 -10.431 19.527 1.00 93.81 152 ASP A N 1
ATOM 1091 C CA . ASP A 1 152 ? -15.150 -10.132 20.573 1.00 93.81 152 ASP A CA 1
ATOM 1092 C C . ASP A 1 152 ? -15.879 -8.806 20.274 1.00 93.81 152 ASP A C 1
ATOM 1094 O O . ASP A 1 152 ? -17.094 -8.700 20.466 1.00 93.81 152 ASP A O 1
ATOM 1098 N N . ALA A 1 153 ? -15.140 -7.792 19.806 1.00 95.81 153 ALA A N 1
ATOM 1099 C CA . ALA A 1 153 ? -15.693 -6.487 19.468 1.00 95.81 153 ALA A CA 1
ATOM 1100 C C . ALA A 1 153 ? -16.589 -6.542 18.225 1.00 95.81 153 ALA A C 1
ATOM 1102 O O . ALA A 1 153 ? -17.708 -6.028 18.271 1.00 95.81 153 ALA A O 1
ATOM 1103 N N . ILE A 1 154 ? -16.145 -7.225 17.165 1.00 95.75 154 ILE A N 1
ATOM 1104 C CA . ILE A 1 154 ? -16.937 -7.489 15.955 1.00 95.75 154 ILE A CA 1
ATOM 1105 C C . ILE A 1 154 ? -18.261 -8.152 16.339 1.00 95.75 154 ILE A C 1
ATOM 1107 O O . ILE A 1 154 ? -19.326 -7.600 16.068 1.00 95.75 154 ILE A O 1
ATOM 1111 N N . ALA A 1 155 ? -18.208 -9.261 17.082 1.00 96.81 155 ALA A N 1
ATOM 1112 C CA . ALA A 1 155 ? -19.401 -10.004 17.481 1.00 96.81 155 ALA A CA 1
ATOM 1113 C C . ALA A 1 155 ? -20.369 -9.174 18.347 1.00 96.81 155 ALA A C 1
ATOM 1115 O O . ALA A 1 155 ? -21.584 -9.399 18.326 1.00 96.81 155 ALA A O 1
ATOM 1116 N N . ALA A 1 156 ? -19.857 -8.229 19.142 1.00 97.50 156 ALA A N 1
ATOM 1117 C CA . ALA A 1 156 ? -20.683 -7.322 19.932 1.00 97.50 156 ALA A CA 1
ATOM 1118 C C . ALA A 1 156 ? -21.383 -6.274 19.053 1.00 97.50 156 ALA A C 1
ATOM 1120 O O . ALA A 1 156 ? -22.583 -6.044 19.225 1.00 97.50 156 ALA A O 1
ATOM 1121 N N . TYR A 1 157 ? -20.667 -5.666 18.103 1.00 98.00 157 TYR A N 1
ATOM 1122 C CA . TYR A 1 157 ? -21.235 -4.675 17.188 1.00 98.00 157 TYR A CA 1
ATOM 1123 C C . TYR A 1 157 ? -22.203 -5.297 16.178 1.00 98.00 157 TYR A C 1
ATOM 1125 O O . TYR A 1 157 ? -23.266 -4.727 15.943 1.00 98.00 157 TYR A O 1
ATOM 1133 N N . GLU A 1 158 ? -21.936 -6.499 15.668 1.00 97.75 158 GLU A N 1
ATOM 1134 C CA . GLU A 1 158 ? -22.878 -7.237 14.816 1.00 97.75 158 GLU A CA 1
ATOM 1135 C C . GLU A 1 158 ? -24.212 -7.494 15.531 1.00 97.75 158 GLU A C 1
ATOM 1137 O O . GLU A 1 158 ? -25.276 -7.243 14.969 1.00 97.75 158 GLU A O 1
ATOM 1142 N N . GLN A 1 159 ? -24.184 -7.885 16.811 1.00 97.81 159 GLN A N 1
ATOM 1143 C CA . GLN A 1 159 ? -25.406 -8.048 17.613 1.00 97.81 159 GLN A CA 1
ATOM 1144 C C . GLN A 1 159 ? -26.178 -6.736 17.812 1.00 97.81 159 GLN A C 1
ATOM 1146 O O . GLN A 1 159 ? -27.402 -6.761 17.976 1.00 97.81 159 GLN A O 1
ATOM 1151 N N . VAL A 1 160 ? -25.491 -5.588 17.815 1.00 97.75 160 VAL A N 1
ATOM 1152 C CA . VAL A 1 160 ? -26.164 -4.284 17.780 1.00 97.75 160 VAL A CA 1
ATOM 1153 C C . VAL A 1 160 ? -26.856 -4.096 16.434 1.00 97.75 160 VAL A C 1
ATOM 1155 O O . VAL A 1 160 ? -28.028 -3.734 16.420 1.00 97.75 160 VAL A O 1
ATOM 1158 N N . LEU A 1 161 ? -26.187 -4.394 15.318 1.00 96.88 161 LEU A N 1
ATOM 1159 C CA . LEU A 1 161 ? -26.744 -4.226 13.970 1.00 96.88 161 LEU A CA 1
ATOM 1160 C C . LEU A 1 161 ? -27.900 -5.189 13.665 1.00 96.88 161 LEU A C 1
ATOM 1162 O O . LEU A 1 161 ? -28.837 -4.816 12.963 1.00 96.88 161 LEU A O 1
ATOM 1166 N N . GLU A 1 162 ? -27.914 -6.387 14.253 1.00 96.62 162 GLU A N 1
ATOM 1167 C CA . GLU A 1 162 ? -29.068 -7.296 14.187 1.00 96.62 162 GLU A CA 1
ATOM 1168 C C . GLU A 1 162 ? -30.337 -6.680 14.803 1.00 96.62 162 GLU A C 1
ATOM 1170 O O . GLU A 1 162 ? -31.458 -6.969 14.373 1.00 96.62 162 GLU A O 1
ATOM 1175 N N . ARG A 1 163 ? -30.172 -5.831 15.823 1.00 94.50 163 ARG A N 1
ATOM 1176 C CA . ARG A 1 163 ? -31.268 -5.149 16.529 1.00 94.50 163 ARG A CA 1
ATOM 1177 C C . ARG A 1 163 ? -31.606 -3.808 15.897 1.00 94.50 163 ARG A C 1
ATOM 1179 O O . ARG A 1 163 ? -32.778 -3.459 15.757 1.00 94.50 163 ARG A O 1
ATOM 1186 N N . GLU A 1 164 ? -30.571 -3.063 15.543 1.00 95.81 164 GLU A N 1
ATOM 1187 C CA . GLU A 1 164 ? -30.603 -1.692 15.062 1.00 95.81 164 GLU A CA 1
ATOM 1188 C C . GLU A 1 164 ? -29.687 -1.569 13.829 1.00 95.81 164 GLU A C 1
ATOM 1190 O O . GLU A 1 164 ? -28.562 -1.083 13.943 1.00 95.81 164 GLU A O 1
ATOM 1195 N N . PRO A 1 165 ? -30.155 -1.962 12.626 1.00 95.75 165 PRO A N 1
ATOM 1196 C CA . PRO A 1 165 ? -29.309 -2.013 11.425 1.00 95.75 165 PRO A CA 1
ATOM 1197 C C . PRO A 1 165 ? -28.691 -0.674 11.001 1.00 95.75 165 PRO A C 1
ATOM 1199 O O . PRO A 1 165 ? -27.723 -0.653 10.254 1.00 95.75 165 PRO A O 1
ATOM 1202 N N . ALA A 1 166 ? -29.258 0.446 11.459 1.00 95.50 166 ALA A N 1
ATOM 1203 C CA . ALA A 1 166 ? -28.775 1.799 11.184 1.00 95.50 166 ALA A CA 1
ATOM 1204 C C . ALA A 1 166 ? -28.046 2.428 12.390 1.00 95.50 166 ALA A C 1
ATOM 1206 O O . ALA A 1 166 ? -27.959 3.653 12.488 1.00 95.50 166 ALA A O 1
ATOM 1207 N N . ASN A 1 167 ? -27.580 1.623 13.354 1.00 97.31 167 ASN A N 1
ATOM 1208 C CA . ASN A 1 167 ? -26.842 2.131 14.507 1.00 97.31 167 ASN A CA 1
ATOM 1209 C C . ASN A 1 167 ? -25.455 2.631 14.069 1.00 97.31 167 ASN A C 1
ATOM 1211 O O . ASN A 1 167 ? -24.533 1.850 13.841 1.00 97.31 167 ASN A O 1
ATOM 1215 N N . VAL A 1 168 ? -25.322 3.954 13.972 1.00 97.62 168 VAL A N 1
ATOM 1216 C CA . VAL A 1 168 ? -24.128 4.647 13.463 1.00 97.62 168 VAL A CA 1
ATOM 1217 C C . VAL A 1 168 ? -22.871 4.276 14.246 1.00 97.62 168 VAL A C 1
ATOM 1219 O O . VAL A 1 168 ? -21.820 4.068 13.644 1.00 97.62 168 VAL A O 1
ATOM 1222 N N . THR A 1 169 ? -22.959 4.153 15.574 1.00 96.75 169 THR A N 1
ATOM 1223 C CA . THR A 1 169 ? -21.803 3.803 16.409 1.00 96.75 169 THR A CA 1
ATOM 1224 C C . THR A 1 169 ? -21.303 2.401 16.087 1.00 96.75 169 THR A C 1
ATOM 1226 O O . THR A 1 169 ? -20.115 2.240 15.833 1.00 96.75 169 THR A O 1
ATOM 1229 N N . ALA A 1 170 ? -22.192 1.405 16.043 1.00 97.62 170 ALA A N 1
ATOM 1230 C CA . ALA A 1 170 ? -21.803 0.03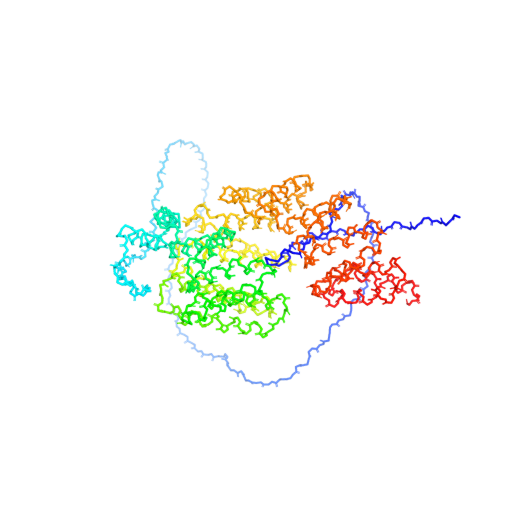7 15.711 1.00 97.62 170 ALA A CA 1
ATOM 1231 C C . ALA A 1 170 ? -21.249 -0.072 14.283 1.00 97.62 170 ALA A C 1
ATOM 1233 O O . ALA A 1 170 ? -20.199 -0.679 14.102 1.00 97.62 170 ALA A O 1
ATOM 1234 N N . LEU A 1 171 ? -21.887 0.573 13.295 1.00 98.56 171 LEU A N 1
ATOM 1235 C CA . LEU A 1 171 ? -21.390 0.605 11.913 1.00 98.56 171 LEU A CA 1
ATOM 1236 C C . LEU A 1 171 ? -19.984 1.215 11.832 1.00 98.56 171 LEU A C 1
ATOM 1238 O O . LEU A 1 171 ? -19.095 0.624 11.229 1.00 98.56 171 LEU A O 1
ATOM 1242 N N . SER A 1 172 ? -19.767 2.366 12.476 1.00 98.12 172 SER A N 1
ATOM 1243 C CA . SER A 1 172 ? -18.483 3.080 12.399 1.00 98.12 172 SER A CA 1
ATOM 1244 C C . SER A 1 172 ? -17.358 2.336 13.121 1.00 98.12 172 SER A C 1
ATOM 1246 O O . SER A 1 172 ? -16.231 2.302 12.640 1.00 98.12 172 SER A O 1
ATOM 1248 N N . GLN A 1 173 ? -17.650 1.731 14.277 1.00 97.44 173 GLN A N 1
ATOM 1249 C CA . GLN A 1 173 ? -16.659 0.964 15.036 1.00 97.44 173 GLN A CA 1
ATOM 1250 C C . GLN A 1 173 ? -16.323 -0.366 14.357 1.00 97.44 173 GLN A C 1
ATOM 1252 O O . GLN A 1 173 ? -15.163 -0.769 14.341 1.00 97.44 173 GLN A O 1
ATOM 1257 N N . LEU A 1 174 ? -17.314 -1.027 13.754 1.00 97.69 174 LEU A N 1
ATOM 1258 C CA . LEU A 1 174 ? -17.083 -2.228 12.959 1.00 97.69 174 LEU A CA 1
ATOM 1259 C C . LEU A 1 174 ? -16.236 -1.901 11.720 1.00 97.69 174 LEU A C 1
ATOM 1261 O O . LEU A 1 174 ? -15.236 -2.575 11.483 1.00 97.69 174 LEU A O 1
ATOM 1265 N N . ALA A 1 175 ? -16.562 -0.818 11.003 1.00 97.69 175 ALA A N 1
ATOM 1266 C CA . ALA A 1 175 ? -15.767 -0.325 9.876 1.00 97.69 175 ALA A CA 1
ATOM 1267 C C . ALA A 1 175 ? -14.304 -0.078 10.275 1.00 97.69 175 ALA A C 1
ATOM 1269 O O . ALA A 1 175 ? -13.384 -0.524 9.597 1.00 97.69 175 ALA A O 1
ATOM 1270 N N . PHE A 1 176 ? -14.089 0.580 11.414 1.00 96.81 176 PHE A N 1
ATOM 1271 C CA . PHE A 1 176 ? -12.755 0.849 11.940 1.00 96.81 176 PHE A CA 1
ATOM 1272 C C . PHE A 1 176 ? -11.966 -0.432 12.257 1.00 96.81 176 PHE A C 1
ATOM 1274 O O . PHE A 1 176 ? -10.794 -0.532 11.901 1.00 96.81 176 PHE A O 1
ATOM 1281 N N . ILE A 1 177 ? -12.592 -1.443 12.871 1.00 95.50 177 ILE A N 1
ATOM 1282 C CA . ILE A 1 177 ? -11.920 -2.724 13.151 1.00 95.50 177 ILE A CA 1
ATOM 1283 C C . ILE A 1 177 ? -11.548 -3.449 11.853 1.00 95.50 177 ILE A C 1
ATOM 1285 O O . ILE A 1 177 ? -10.444 -3.989 11.759 1.00 95.50 177 ILE A O 1
ATOM 1289 N N . HIS A 1 178 ? -12.432 -3.440 10.852 1.00 93.50 178 HIS A N 1
ATOM 1290 C CA . HIS A 1 178 ? -12.118 -3.981 9.531 1.00 93.50 178 HIS A CA 1
ATOM 1291 C C . HIS A 1 178 ? -10.958 -3.223 8.872 1.00 93.50 178 HIS A C 1
ATOM 1293 O O . HIS A 1 178 ? -10.080 -3.867 8.302 1.00 93.50 178 HIS A O 1
ATOM 1299 N N . SER A 1 179 ? -10.877 -1.895 9.031 1.00 92.38 179 SER A N 1
ATOM 1300 C CA . SER A 1 179 ? -9.729 -1.116 8.545 1.00 92.38 179 SER A CA 1
ATOM 1301 C C . SER A 1 179 ? -8.412 -1.531 9.218 1.00 92.38 179 SER A C 1
ATOM 1303 O O . SER A 1 179 ? -7.429 -1.813 8.543 1.00 92.38 179 SER A O 1
ATOM 1305 N N . LEU A 1 180 ? -8.397 -1.738 10.543 1.00 91.38 180 LEU A N 1
ATOM 1306 C CA . LEU A 1 180 ? -7.209 -2.253 11.254 1.00 91.38 180 LEU A CA 1
ATOM 1307 C C . LEU A 1 180 ? -6.780 -3.665 10.807 1.00 91.38 180 LEU A C 1
ATOM 1309 O O . LEU A 1 180 ? -5.646 -4.088 11.065 1.00 91.38 180 LEU A O 1
ATOM 1313 N N . ARG A 1 181 ? -7.689 -4.409 10.170 1.00 89.62 181 ARG A N 1
ATOM 1314 C CA . ARG A 1 181 ? -7.445 -5.714 9.542 1.00 89.62 181 ARG A CA 1
ATOM 1315 C C . ARG A 1 181 ? -7.200 -5.622 8.032 1.00 89.62 181 ARG A C 1
ATOM 1317 O O . ARG A 1 181 ? -7.061 -6.667 7.410 1.00 89.62 181 ARG A O 1
ATOM 1324 N N . PHE A 1 182 ? -7.114 -4.411 7.473 1.00 85.56 182 PHE A N 1
ATOM 1325 C CA . PHE A 1 182 ? -6.927 -4.126 6.044 1.00 85.56 182 PHE A CA 1
ATOM 1326 C C . PHE A 1 182 ? -8.048 -4.710 5.164 1.00 85.56 182 PHE A C 1
ATOM 1328 O O . PHE A 1 182 ? -7.888 -4.947 3.970 1.00 85.56 182 PHE A O 1
ATOM 1335 N N . GLN A 1 183 ? -9.230 -4.916 5.748 1.00 86.81 183 GLN A N 1
ATOM 1336 C CA . GLN A 1 183 ? -10.432 -5.390 5.060 1.00 86.81 183 GLN A CA 1
ATOM 1337 C C . GLN A 1 183 ? -11.191 -4.189 4.483 1.00 86.81 183 GLN A C 1
ATOM 1339 O O . GLN A 1 183 ? -12.337 -3.912 4.849 1.00 86.81 183 GLN A O 1
ATOM 1344 N N . TYR A 1 184 ? -10.522 -3.434 3.606 1.00 84.88 184 TYR A N 1
ATOM 1345 C CA . TYR A 1 184 ? -10.955 -2.095 3.199 1.00 84.88 184 TYR A CA 1
ATOM 1346 C C . TYR A 1 184 ? -12.293 -2.062 2.467 1.00 84.88 184 TYR A C 1
ATOM 1348 O O . TYR A 1 184 ? -13.053 -1.120 2.645 1.00 84.88 184 TYR A O 1
ATOM 1356 N N . GLU A 1 185 ? -12.633 -3.092 1.692 1.00 84.69 185 GLU A N 1
ATOM 1357 C CA . GLU A 1 185 ? -13.935 -3.172 1.015 1.00 84.69 185 GLU A CA 1
ATOM 1358 C C . GLU A 1 185 ? -15.095 -3.252 2.020 1.00 84.69 185 GLU A C 1
ATOM 1360 O O . GLU A 1 185 ? -16.079 -2.521 1.905 1.00 84.69 185 GLU A O 1
ATOM 1365 N N . GLN A 1 186 ? -14.949 -4.091 3.051 1.00 89.69 186 GLN A N 1
ATOM 1366 C CA . GLN A 1 186 ? -15.940 -4.243 4.121 1.00 89.69 186 GLN A CA 1
ATOM 1367 C C . GLN A 1 186 ? -16.012 -2.974 4.977 1.00 89.69 186 GLN A C 1
ATOM 1369 O O . GLN A 1 186 ? -17.100 -2.493 5.301 1.00 89.69 186 GLN A O 1
ATOM 1374 N N . ALA A 1 187 ? -14.852 -2.406 5.315 1.00 93.75 187 ALA A N 1
ATOM 1375 C CA . ALA A 1 187 ? -14.760 -1.161 6.064 1.00 93.75 187 ALA A CA 1
ATOM 1376 C C . ALA A 1 187 ? -15.416 0.011 5.313 1.00 93.75 187 ALA A C 1
ATOM 1378 O O . ALA A 1 187 ? -16.187 0.763 5.911 1.00 93.75 187 ALA A O 1
ATOM 1379 N N . GLU A 1 188 ? -15.183 0.130 4.004 1.00 93.62 188 GLU A N 1
ATOM 1380 C CA . GLU A 1 188 ? -15.777 1.161 3.153 1.00 93.62 188 GLU A CA 1
ATOM 1381 C C . GLU A 1 188 ? -17.306 1.028 3.106 1.00 93.62 188 GLU A C 1
ATOM 1383 O O . GLU A 1 188 ? -18.018 2.017 3.303 1.00 93.62 188 GLU A O 1
ATOM 1388 N N . GLU A 1 189 ? -17.834 -0.182 2.883 1.00 94.81 189 GLU A N 1
ATOM 1389 C CA . GLU A 1 189 ? -19.283 -0.427 2.843 1.00 94.81 189 GLU A CA 1
ATOM 1390 C C . GLU A 1 189 ? -19.959 -0.011 4.160 1.00 94.81 189 GLU A C 1
ATOM 1392 O O . GLU A 1 189 ? -20.975 0.698 4.164 1.00 94.81 189 GLU A O 1
ATOM 1397 N N . LEU A 1 190 ? -19.367 -0.397 5.291 1.00 98.00 190 LEU A N 1
ATOM 1398 C CA . LEU A 1 190 ? -19.869 -0.057 6.621 1.00 98.00 190 LEU A CA 1
ATOM 1399 C C . LEU A 1 190 ? -19.775 1.447 6.907 1.00 98.00 190 LEU A C 1
ATOM 1401 O O . LEU A 1 190 ? -20.737 2.029 7.417 1.00 98.00 190 LEU A O 1
ATOM 1405 N N . ALA A 1 191 ? -18.664 2.093 6.544 1.00 97.88 191 ALA A N 1
ATOM 1406 C CA . ALA A 1 191 ? -18.475 3.532 6.713 1.00 97.88 191 ALA A CA 1
ATOM 1407 C C . ALA A 1 191 ? -19.492 4.333 5.884 1.00 97.88 191 ALA A C 1
ATOM 1409 O O . ALA A 1 191 ? -20.139 5.245 6.406 1.00 97.88 191 ALA A O 1
ATOM 1410 N N . ARG A 1 192 ? -19.718 3.950 4.620 1.00 97.75 192 ARG A N 1
ATOM 1411 C CA . ARG A 1 192 ? -20.753 4.558 3.765 1.00 97.75 192 ARG A CA 1
ATOM 1412 C C . ARG A 1 192 ? -22.148 4.367 4.351 1.00 97.75 192 ARG A C 1
ATOM 1414 O O . ARG A 1 192 ? -22.907 5.328 4.428 1.00 97.75 192 ARG A O 1
ATOM 1421 N N . THR A 1 193 ? -22.456 3.169 4.846 1.00 98.25 193 THR A N 1
ATOM 1422 C CA . THR A 1 193 ? -23.744 2.883 5.498 1.00 98.25 193 THR A CA 1
ATOM 1423 C C . THR A 1 193 ? -23.946 3.736 6.757 1.00 98.25 193 THR A C 1
ATOM 1425 O O . THR A 1 193 ? -25.046 4.237 6.998 1.00 98.25 193 THR A O 1
ATOM 1428 N N . ALA A 1 194 ? -22.890 3.958 7.549 1.00 98.44 194 ALA A N 1
ATOM 1429 C CA . ALA A 1 194 ? -22.934 4.843 8.713 1.00 98.44 194 ALA A CA 1
ATOM 1430 C C . ALA A 1 194 ? -23.203 6.305 8.318 1.00 98.44 194 ALA A C 1
ATOM 1432 O O . ALA A 1 194 ? -24.028 6.963 8.951 1.00 98.44 194 ALA A O 1
ATOM 1433 N N . ILE A 1 195 ? -22.554 6.794 7.257 1.00 98.38 195 ILE A N 1
ATOM 1434 C CA . ILE A 1 195 ? -22.735 8.156 6.726 1.00 98.38 195 ILE A CA 1
ATOM 1435 C C . ILE A 1 195 ? -24.143 8.348 6.147 1.00 98.38 195 ILE A C 1
ATOM 1437 O O . ILE A 1 195 ? -24.750 9.400 6.345 1.00 98.38 195 ILE A O 1
ATOM 1441 N N . ASP A 1 196 ? -24.691 7.339 5.470 1.00 98.25 196 ASP A N 1
ATOM 1442 C CA . ASP A 1 196 ? -26.064 7.375 4.957 1.00 98.25 196 ASP A CA 1
ATOM 1443 C C . ASP A 1 196 ? -27.097 7.427 6.095 1.00 98.25 196 ASP A C 1
ATOM 1445 O O . ASP A 1 196 ? -28.132 8.092 5.974 1.00 98.25 196 ASP A O 1
ATOM 1449 N N . ALA A 1 197 ? -26.816 6.752 7.215 1.00 97.62 197 ALA A N 1
ATOM 1450 C CA . ALA A 1 197 ? -27.648 6.790 8.414 1.00 97.62 197 ALA A CA 1
ATOM 1451 C C . ALA A 1 197 ? -27.539 8.132 9.164 1.00 97.62 197 ALA A C 1
ATOM 1453 O O . ALA A 1 197 ? -28.559 8.663 9.615 1.00 97.62 197 ALA A O 1
ATOM 1454 N N . ASP A 1 198 ? -26.332 8.693 9.275 1.00 98.12 198 ASP A N 1
ATOM 1455 C CA . ASP A 1 198 ? -26.084 10.027 9.824 1.00 98.12 198 ASP A CA 1
ATOM 1456 C C . ASP A 1 198 ? -24.924 10.741 9.101 1.00 98.12 198 ASP A C 1
ATOM 1458 O O . ASP A 1 198 ? -23.750 10.510 9.405 1.00 98.12 198 ASP A O 1
ATOM 1462 N N . PRO A 1 199 ? -25.224 11.708 8.212 1.00 98.00 199 PRO A N 1
ATOM 1463 C CA . PRO A 1 199 ? -24.195 12.469 7.508 1.00 98.00 199 PRO A CA 1
ATOM 1464 C C . PRO A 1 199 ? -23.294 13.328 8.410 1.00 98.00 199 PRO A C 1
ATOM 1466 O O . PRO A 1 199 ? -22.321 13.904 7.914 1.00 98.00 199 PRO A O 1
ATOM 1469 N N . GLN A 1 200 ? -23.632 13.490 9.696 1.00 97.94 200 GLN A N 1
ATOM 1470 C CA . GLN A 1 200 ? -22.815 14.193 10.692 1.00 97.94 200 GLN A CA 1
ATOM 1471 C C . GLN A 1 200 ? -21.868 13.263 11.469 1.00 97.94 200 GLN A C 1
ATOM 1473 O O . GLN A 1 200 ? -21.158 13.736 12.356 1.00 97.94 200 GLN A O 1
ATOM 1478 N N . ALA A 1 201 ? -21.820 11.967 11.148 1.00 97.94 201 ALA A N 1
ATOM 1479 C CA . ALA A 1 201 ? -20.934 11.001 11.790 1.00 97.94 201 ALA A CA 1
ATOM 1480 C C . ALA A 1 201 ? -19.458 11.233 11.405 1.00 97.94 201 ALA A C 1
ATOM 1482 O O . ALA A 1 201 ? -18.932 10.583 10.504 1.00 97.94 201 ALA A O 1
ATOM 1483 N N . ALA A 1 202 ? -18.776 12.160 12.092 1.00 98.25 202 ALA A N 1
ATOM 1484 C CA . ALA A 1 202 ? -17.389 12.548 11.799 1.00 98.25 202 ALA A CA 1
ATOM 1485 C C . ALA A 1 202 ? -16.428 11.348 11.740 1.00 98.25 202 ALA A C 1
ATOM 1487 O O . ALA A 1 202 ? -15.639 11.233 10.808 1.00 98.25 202 ALA A O 1
ATOM 1488 N N . PHE A 1 203 ? -16.550 10.414 12.689 1.00 97.56 203 PHE A N 1
ATOM 1489 C CA . PHE A 1 203 ? -15.702 9.222 12.741 1.00 97.56 203 PHE A CA 1
ATOM 1490 C C . PHE A 1 203 ? -15.886 8.314 11.514 1.00 97.56 203 PHE A C 1
ATOM 1492 O O . PHE A 1 203 ? -14.902 7.832 10.968 1.00 97.56 203 PHE A O 1
ATOM 1499 N N . ALA A 1 204 ? -17.117 8.142 11.018 1.00 98.19 204 ALA A N 1
ATOM 1500 C CA . ALA A 1 204 ? -17.374 7.354 9.811 1.00 98.19 204 ALA A CA 1
ATOM 1501 C C . ALA A 1 204 ? -16.733 7.975 8.560 1.00 98.19 204 ALA A C 1
ATOM 1503 O O . ALA A 1 204 ? -16.226 7.248 7.711 1.00 98.19 204 ALA A O 1
ATOM 1504 N N . HIS A 1 205 ? -16.708 9.311 8.465 1.00 98.44 205 HIS A N 1
ATOM 1505 C CA . HIS A 1 205 ? -15.997 10.013 7.390 1.00 98.44 205 HIS A CA 1
ATOM 1506 C C . HIS A 1 205 ? -14.481 9.789 7.454 1.00 98.44 205 HIS A C 1
ATOM 1508 O O . HIS A 1 205 ? -13.867 9.623 6.406 1.00 98.44 205 HIS A O 1
ATOM 1514 N N . VAL A 1 206 ? -13.880 9.725 8.651 1.00 97.25 206 VAL A N 1
ATOM 1515 C CA . VAL A 1 206 ? -12.451 9.375 8.788 1.00 97.25 206 VAL A CA 1
ATOM 1516 C C . VAL A 1 206 ? -12.179 7.952 8.318 1.00 97.25 206 VAL A C 1
ATOM 1518 O O . VAL A 1 206 ? -11.237 7.759 7.560 1.00 97.25 206 VAL A O 1
ATOM 1521 N N . ILE A 1 207 ? -13.002 6.971 8.711 1.00 96.38 207 ILE A N 1
ATOM 1522 C CA . ILE A 1 207 ? -12.809 5.584 8.249 1.00 96.38 207 ILE A CA 1
ATOM 1523 C C . ILE A 1 207 ? -12.975 5.494 6.734 1.00 96.38 207 ILE A C 1
ATOM 1525 O O . ILE A 1 207 ? -12.202 4.818 6.069 1.00 96.38 207 ILE A O 1
ATOM 1529 N N . LEU A 1 208 ? -13.950 6.213 6.171 1.00 96.19 208 LEU A N 1
ATOM 1530 C CA . LEU A 1 208 ? -14.103 6.272 4.724 1.00 96.19 208 LEU A CA 1
ATOM 1531 C C . LEU A 1 208 ? -12.842 6.837 4.056 1.00 96.19 208 LEU A C 1
ATOM 1533 O O . LEU A 1 208 ? -12.397 6.275 3.062 1.00 96.19 208 LEU A O 1
ATOM 1537 N N . ALA A 1 209 ? -12.254 7.905 4.600 1.00 95.00 209 ALA A N 1
ATOM 1538 C CA . ALA A 1 209 ? -11.010 8.460 4.076 1.00 95.00 209 ALA A CA 1
ATOM 1539 C C . ALA A 1 209 ? -9.853 7.454 4.130 1.00 95.00 209 ALA A C 1
ATOM 1541 O O . ALA A 1 209 ? -9.210 7.239 3.112 1.00 95.00 209 ALA A O 1
ATOM 1542 N N . ASP A 1 210 ? -9.656 6.800 5.276 1.00 92.00 210 ASP A N 1
ATOM 1543 C CA . ASP A 1 210 ? -8.643 5.758 5.502 1.00 92.00 210 ASP A CA 1
ATOM 1544 C C . ASP A 1 210 ? -8.765 4.616 4.474 1.00 92.00 210 ASP A C 1
ATOM 1546 O O . ASP A 1 210 ? -7.820 4.280 3.771 1.00 92.00 210 ASP A O 1
ATOM 1550 N N . THR A 1 211 ? -9.983 4.105 4.260 1.00 88.69 211 THR A N 1
ATOM 1551 C CA . THR A 1 211 ? -10.234 3.020 3.287 1.00 88.69 211 THR A CA 1
ATOM 1552 C C . THR A 1 211 ? -10.082 3.432 1.820 1.00 88.69 211 THR A C 1
ATOM 1554 O O . THR A 1 211 ? -9.917 2.572 0.953 1.00 88.69 211 THR A O 1
ATOM 1557 N N . LEU A 1 212 ? -10.195 4.730 1.521 1.00 85.31 212 LEU A N 1
ATOM 1558 C CA . LEU A 1 212 ? -10.050 5.277 0.172 1.00 85.31 212 LEU A CA 1
ATOM 1559 C C . LEU A 1 212 ? -8.612 5.713 -0.126 1.00 85.31 212 LEU A C 1
ATOM 1561 O O . LEU A 1 212 ? -8.243 5.754 -1.296 1.00 85.31 212 LEU A O 1
ATOM 1565 N N . ASP A 1 213 ? -7.810 6.050 0.884 1.00 71.31 213 ASP A N 1
ATOM 1566 C CA . ASP A 1 213 ? -6.409 6.446 0.693 1.00 71.31 213 ASP A CA 1
ATOM 1567 C C . ASP A 1 213 ? -5.585 5.319 0.054 1.00 71.31 213 ASP A C 1
ATOM 1569 O O . ASP A 1 213 ? -4.792 5.548 -0.856 1.00 71.31 213 ASP A O 1
ATOM 1573 N N . ASP A 1 214 ? -5.877 4.071 0.424 1.00 56.53 214 ASP A N 1
ATOM 1574 C CA . ASP A 1 214 ? -5.172 2.884 -0.072 1.00 56.53 214 ASP A CA 1
ATOM 1575 C C . ASP A 1 214 ? -5.352 2.640 -1.592 1.00 56.53 214 ASP A C 1
ATOM 1577 O O . ASP A 1 214 ? -4.664 1.818 -2.200 1.00 56.53 214 ASP A O 1
ATOM 1581 N N . ARG A 1 215 ? -6.261 3.373 -2.257 1.00 63.75 215 ARG A N 1
ATOM 1582 C CA . ARG A 1 215 ? -6.489 3.296 -3.708 1.00 63.75 215 ARG A CA 1
ATOM 1583 C C . ARG A 1 215 ? -6.060 4.611 -4.373 1.00 63.75 215 ARG A C 1
ATOM 1585 O O . ARG A 1 215 ? -6.743 5.626 -4.254 1.00 63.75 215 ARG A O 1
ATOM 1592 N N . ARG A 1 216 ? -4.969 4.580 -5.158 1.00 51.81 216 ARG A N 1
ATOM 1593 C CA . ARG A 1 216 ? -4.340 5.763 -5.808 1.00 51.81 216 ARG A CA 1
ATOM 1594 C C . ARG A 1 216 ? -5.307 6.712 -6.536 1.00 51.81 216 ARG A C 1
ATOM 1596 O O . ARG A 1 216 ? -5.042 7.905 -6.634 1.00 51.81 216 ARG A O 1
ATOM 1603 N N . GLU A 1 217 ? -6.422 6.211 -7.066 1.00 59.97 217 GLU A N 1
ATOM 1604 C CA . GLU A 1 217 ? -7.385 7.021 -7.829 1.00 59.97 217 GLU A CA 1
ATOM 1605 C C . GLU A 1 217 ? -8.456 7.713 -6.977 1.00 59.97 217 GLU A C 1
ATOM 1607 O O . GLU A 1 217 ? -9.270 8.477 -7.501 1.00 59.97 217 GLU A O 1
ATOM 1612 N N . THR A 1 218 ? -8.478 7.469 -5.667 1.00 72.69 218 THR A N 1
ATOM 1613 C CA . THR A 1 218 ? -9.482 8.036 -4.766 1.00 72.69 218 THR A CA 1
ATOM 1614 C C . THR A 1 218 ? -8.929 9.081 -3.809 1.00 72.69 218 THR A C 1
ATOM 1616 O O . THR A 1 218 ? -9.662 9.482 -2.912 1.00 72.69 218 THR A O 1
ATOM 1619 N N . PHE A 1 219 ? -7.722 9.617 -4.051 1.00 83.69 219 PHE A N 1
ATOM 1620 C CA . PHE A 1 219 ? -7.143 10.694 -3.234 1.00 83.69 219 PHE A CA 1
ATOM 1621 C C . PHE A 1 219 ? -8.114 11.865 -3.040 1.00 83.69 219 PHE A C 1
ATOM 1623 O O . PHE A 1 219 ? -8.325 12.300 -1.917 1.00 83.69 219 PHE A O 1
ATOM 1630 N N . ASP A 1 220 ? -8.759 12.356 -4.104 1.00 88.31 220 ASP A N 1
ATOM 1631 C CA . ASP A 1 220 ? -9.708 13.475 -3.985 1.00 88.31 220 ASP A CA 1
ATOM 1632 C C . ASP A 1 220 ? -10.931 13.103 -3.125 1.00 88.31 220 ASP A C 1
ATOM 1634 O O . ASP A 1 220 ? -11.412 13.914 -2.336 1.00 88.31 220 ASP A O 1
ATOM 1638 N N . LEU A 1 221 ? -11.417 11.860 -3.226 1.00 91.19 221 LEU A N 1
ATOM 1639 C CA . LEU A 1 221 ? -12.535 11.374 -2.411 1.00 91.19 221 LEU A CA 1
ATOM 1640 C C . LEU A 1 221 ? -12.126 11.172 -0.945 1.00 91.19 221 LEU A C 1
ATOM 1642 O O . LEU A 1 221 ? -12.896 11.513 -0.047 1.00 91.19 221 LEU A O 1
ATOM 1646 N N . ALA A 1 222 ? -10.928 10.637 -0.705 1.00 92.62 222 ALA A N 1
ATOM 1647 C CA . ALA A 1 222 ? -10.344 10.487 0.621 1.00 92.62 222 ALA A CA 1
ATOM 1648 C C . ALA A 1 222 ? -10.111 11.862 1.265 1.00 92.62 222 ALA A C 1
ATOM 1650 O O . ALA A 1 222 ? -10.496 12.094 2.413 1.00 92.62 222 ALA A O 1
ATOM 1651 N N . TRP A 1 223 ? -9.588 12.813 0.487 1.00 94.12 223 TRP A N 1
ATOM 1652 C CA . TRP A 1 223 ? -9.387 14.201 0.880 1.00 94.12 223 TRP A CA 1
ATOM 1653 C C . TRP A 1 223 ? -10.695 14.886 1.269 1.00 94.12 223 TRP A C 1
ATOM 1655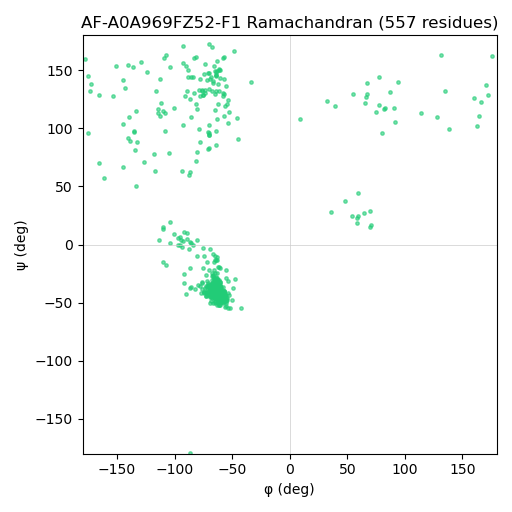 O O . TRP A 1 223 ? -10.767 15.525 2.323 1.00 94.12 223 TRP A O 1
ATOM 1665 N N . ASP A 1 224 ? -11.741 14.736 0.456 1.00 95.81 224 ASP A N 1
ATOM 1666 C CA . ASP A 1 224 ? -13.066 15.278 0.752 1.00 95.81 224 ASP A CA 1
ATOM 1667 C C . ASP A 1 224 ? -13.648 14.661 2.034 1.00 95.81 224 ASP A C 1
ATOM 1669 O O . ASP A 1 224 ? -14.174 15.386 2.884 1.00 95.81 224 ASP A O 1
ATOM 1673 N N . ALA A 1 225 ? -13.513 13.344 2.216 1.00 97.06 225 ALA A N 1
ATOM 1674 C CA . ALA A 1 225 ? -14.000 12.637 3.398 1.00 97.06 225 ALA A CA 1
ATOM 1675 C C . ALA A 1 225 ? -13.270 13.077 4.681 1.00 97.06 225 ALA A C 1
ATOM 1677 O O . ALA A 1 225 ? -13.921 13.458 5.659 1.00 97.06 225 ALA A O 1
ATOM 1678 N N . VAL A 1 226 ? -11.933 13.128 4.686 1.00 97.69 226 VAL A N 1
ATOM 1679 C CA . VAL A 1 226 ? -11.177 13.552 5.878 1.00 97.69 226 VAL A CA 1
ATOM 1680 C C . VAL A 1 226 ? -11.366 15.040 6.172 1.00 97.69 226 VAL A C 1
ATOM 1682 O O . VAL A 1 226 ? -11.495 15.439 7.331 1.00 97.69 226 VAL A O 1
ATOM 1685 N N . SER A 1 227 ? -11.474 15.875 5.133 1.00 98.06 227 SER A N 1
ATOM 1686 C CA . SER A 1 227 ? -11.801 17.296 5.291 1.00 98.06 227 SER A CA 1
ATOM 1687 C C . SER A 1 227 ? -13.171 17.456 5.939 1.00 98.06 227 SER A C 1
ATOM 1689 O O . SER A 1 227 ? -13.330 18.243 6.874 1.00 98.06 227 SER A O 1
ATOM 1691 N N . ARG A 1 228 ? -14.152 16.658 5.502 1.00 98.38 228 ARG A N 1
ATOM 1692 C CA . ARG A 1 228 ? -15.493 16.661 6.079 1.00 98.38 228 ARG A CA 1
ATOM 1693 C C . ARG A 1 228 ? -15.501 16.207 7.536 1.00 98.38 228 ARG A C 1
ATOM 1695 O O . ARG A 1 228 ? -16.225 16.798 8.337 1.00 98.38 228 ARG A O 1
ATOM 1702 N N . ALA A 1 229 ? -14.707 15.199 7.890 1.00 98.44 229 ALA A N 1
ATOM 1703 C CA . ALA A 1 229 ? -14.563 14.761 9.272 1.00 98.44 229 ALA A CA 1
ATOM 1704 C C . ALA A 1 229 ? -14.038 15.883 10.181 1.00 98.44 229 ALA A C 1
ATOM 1706 O O . ALA A 1 229 ? -14.637 16.148 11.220 1.00 98.44 229 ALA A O 1
ATOM 1707 N N . ILE A 1 230 ? -12.988 16.591 9.753 1.00 98.38 230 ILE A N 1
ATOM 1708 C CA . ILE A 1 230 ? -12.385 17.703 10.509 1.00 98.38 230 ILE A CA 1
ATOM 1709 C C . ILE A 1 230 ? -13.340 18.900 10.615 1.00 98.38 230 ILE A C 1
ATOM 1711 O O . ILE A 1 230 ? -13.377 19.580 11.637 1.00 98.38 230 ILE A O 1
ATOM 1715 N N . GLU A 1 231 ? -14.146 19.174 9.586 1.00 98.50 231 GLU A N 1
ATOM 1716 C CA . GLU A 1 231 ? -15.194 20.202 9.669 1.00 98.50 231 GLU A CA 1
ATOM 1717 C C . GLU A 1 231 ? -16.274 19.869 10.706 1.00 98.50 231 GLU A C 1
ATOM 1719 O O . GLU A 1 231 ? -16.803 20.772 11.361 1.00 98.50 231 GLU A O 1
ATOM 1724 N N . LEU A 1 232 ? -16.651 18.592 10.800 1.00 98.44 232 LEU A N 1
ATOM 1725 C CA . LEU A 1 232 ? -17.671 18.102 11.724 1.00 98.44 232 LEU A CA 1
ATOM 1726 C C . LEU A 1 232 ? -17.158 18.051 13.164 1.00 98.44 232 LEU A C 1
ATOM 1728 O O . LEU A 1 232 ? -17.896 18.413 14.081 1.00 98.44 232 LEU A O 1
ATOM 1732 N N . ASP A 1 233 ? -15.911 17.620 13.342 1.00 98.00 233 ASP A N 1
ATOM 1733 C CA . ASP A 1 233 ? -15.239 17.513 14.630 1.00 98.00 233 ASP A CA 1
ATOM 1734 C C . ASP A 1 233 ? -13.762 17.944 14.515 1.00 98.00 233 ASP A C 1
ATOM 1736 O O . ASP A 1 233 ? -12.887 17.130 14.206 1.00 98.00 233 ASP A O 1
ATOM 1740 N N . PRO A 1 234 ? -13.461 19.234 14.758 1.00 97.81 234 PRO A N 1
ATOM 1741 C CA . PRO A 1 234 ? -12.099 19.760 14.667 1.00 97.81 234 PRO A CA 1
ATOM 1742 C C . PRO A 1 234 ? -11.126 19.207 15.711 1.00 97.81 234 PRO A C 1
ATOM 1744 O O . PRO A 1 234 ? -9.921 19.407 15.546 1.00 97.81 234 PRO A O 1
ATOM 1747 N N . ASP A 1 235 ? -11.636 18.559 16.763 1.00 96.69 235 ASP A N 1
ATOM 1748 C CA . ASP A 1 235 ? -10.846 17.981 17.851 1.00 96.69 235 ASP A CA 1
ATOM 1749 C C . ASP A 1 235 ? -10.593 16.471 17.643 1.00 96.69 235 ASP A C 1
ATOM 1751 O O . ASP A 1 235 ? -9.899 15.855 18.449 1.00 96.69 235 ASP A O 1
ATOM 1755 N N . LEU A 1 236 ? -11.102 15.873 16.554 1.00 96.94 236 LEU A N 1
ATOM 1756 C CA . LEU A 1 236 ? -10.943 14.451 16.246 1.00 96.94 236 LEU A CA 1
ATOM 1757 C C . LEU A 1 236 ? -9.502 14.124 15.828 1.00 96.94 236 LEU A C 1
ATOM 1759 O O . LEU A 1 236 ? -9.133 14.263 14.659 1.00 96.94 236 LEU A O 1
ATOM 1763 N N . SER A 1 237 ? -8.694 13.642 16.776 1.00 98.06 237 SER A N 1
ATOM 1764 C CA . SER A 1 237 ? -7.265 13.354 16.574 1.00 98.06 237 SER A CA 1
ATOM 1765 C C . SER A 1 237 ? -6.994 12.430 15.379 1.00 98.06 237 SER A C 1
ATOM 1767 O O . SER A 1 237 ? -6.095 12.690 14.574 1.00 98.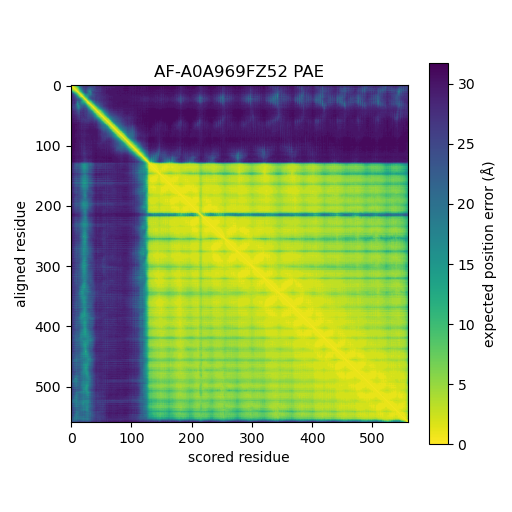06 237 SER A O 1
ATOM 1769 N N . PHE A 1 238 ? -7.816 11.388 15.218 1.00 97.25 238 PHE A N 1
ATOM 1770 C CA . PHE A 1 238 ? -7.643 10.376 14.181 1.00 97.25 238 PHE A CA 1
ATOM 1771 C C . PHE A 1 238 ? -7.830 10.942 12.768 1.00 97.25 238 PHE A C 1
ATOM 1773 O O . PHE A 1 238 ? -7.169 10.494 11.839 1.00 97.25 238 PHE A O 1
ATOM 1780 N N . ALA A 1 239 ? -8.642 11.991 12.600 1.00 98.06 239 ALA A N 1
ATOM 1781 C CA . ALA A 1 239 ? -8.796 12.648 11.305 1.00 98.06 239 ALA A CA 1
ATOM 1782 C C . ALA A 1 239 ? -7.487 13.309 10.838 1.00 98.06 239 ALA A C 1
ATOM 1784 O O . ALA A 1 239 ? -7.132 13.230 9.664 1.00 98.06 239 ALA A O 1
ATOM 1785 N N . TYR A 1 240 ? -6.741 13.927 11.760 1.00 98.50 240 TYR A N 1
ATOM 1786 C CA . TYR A 1 240 ? -5.428 14.500 11.452 1.00 98.50 240 TYR A CA 1
ATOM 1787 C C . TYR A 1 240 ? -4.376 13.414 11.233 1.00 98.50 240 TYR A C 1
ATOM 1789 O O . TYR A 1 240 ? -3.539 13.574 10.353 1.00 98.50 240 TYR A O 1
ATOM 1797 N N . ALA A 1 241 ? -4.441 12.301 11.972 1.00 98.06 241 ALA A N 1
ATOM 1798 C CA . ALA A 1 241 ? -3.552 11.159 11.758 1.00 98.06 241 ALA A CA 1
ATOM 1799 C C . ALA A 1 241 ? -3.696 10.588 10.334 1.00 98.06 241 ALA A C 1
ATOM 1801 O O . ALA A 1 241 ? -2.702 10.472 9.621 1.00 98.06 241 ALA A O 1
ATOM 1802 N N . ILE A 1 242 ? -4.931 10.333 9.885 1.00 96.62 242 ILE A N 1
ATOM 1803 C CA . ILE A 1 242 ? -5.202 9.835 8.527 1.00 96.62 242 ILE A CA 1
ATOM 1804 C C . ILE A 1 242 ? -4.811 10.862 7.464 1.00 96.62 242 ILE A C 1
ATOM 1806 O O . ILE A 1 242 ? -4.155 10.519 6.484 1.00 96.62 242 ILE A O 1
ATOM 1810 N N . ARG A 1 243 ? -5.134 12.150 7.661 1.00 97.19 243 ARG A N 1
ATOM 1811 C CA . ARG A 1 243 ? -4.713 13.187 6.707 1.00 97.19 243 ARG A CA 1
ATOM 1812 C C . ARG A 1 243 ? -3.189 13.286 6.608 1.00 97.19 243 ARG A C 1
ATOM 1814 O O . ARG A 1 243 ? -2.676 13.491 5.512 1.00 97.19 243 ARG A O 1
ATOM 1821 N N . ALA A 1 244 ? -2.474 13.123 7.720 1.00 97.69 244 ALA A N 1
ATOM 1822 C CA . ALA A 1 244 ? -1.018 13.124 7.733 1.00 97.69 244 ALA A CA 1
ATOM 1823 C C . ALA A 1 244 ? -0.431 11.962 6.921 1.00 97.69 244 ALA A C 1
ATOM 1825 O O . ALA A 1 244 ? 0.486 12.183 6.134 1.00 97.69 244 ALA A O 1
ATOM 1826 N N . GLU A 1 245 ? -0.965 10.750 7.086 1.00 94.50 245 GLU A N 1
ATOM 1827 C CA . GLU A 1 245 ? -0.518 9.557 6.356 1.00 94.50 245 GLU A CA 1
ATOM 1828 C C . GLU A 1 245 ? -0.761 9.700 4.848 1.00 94.50 245 GLU A C 1
ATOM 1830 O O . GLU A 1 245 ? 0.195 9.628 4.073 1.00 94.50 245 GLU A O 1
ATOM 1835 N N . MET A 1 246 ? -1.989 10.049 4.456 1.00 91.88 246 MET A N 1
ATOM 1836 C CA . MET A 1 246 ? -2.382 10.284 3.061 1.00 91.88 246 MET A CA 1
ATOM 1837 C C . MET A 1 246 ? -1.509 11.349 2.381 1.00 91.88 246 MET A C 1
ATOM 1839 O O . MET A 1 246 ? -1.020 11.178 1.263 1.00 91.88 246 MET A O 1
ATOM 1843 N N . VAL A 1 247 ? -1.287 12.485 3.052 1.00 93.00 247 VAL A N 1
ATOM 1844 C CA . VAL A 1 247 ? -0.480 13.576 2.489 1.00 93.00 247 VAL A CA 1
ATOM 1845 C C . VAL A 1 247 ? 1.001 13.198 2.425 1.00 93.00 247 VAL A C 1
ATOM 1847 O O . VAL A 1 247 ? 1.675 13.591 1.476 1.00 93.00 247 VAL A O 1
ATOM 1850 N N . ALA A 1 248 ? 1.519 12.429 3.388 1.00 91.69 248 ALA A N 1
ATOM 1851 C CA . ALA A 1 248 ? 2.896 11.941 3.344 1.00 91.69 248 ALA A CA 1
ATOM 1852 C C . ALA A 1 248 ? 3.118 10.955 2.191 1.00 91.69 248 ALA A C 1
ATOM 1854 O O . ALA A 1 248 ? 4.153 11.032 1.529 1.00 91.69 248 ALA A O 1
ATOM 1855 N N . ASN A 1 249 ? 2.142 10.082 1.934 1.00 86.75 249 ASN A N 1
ATOM 1856 C CA . ASN A 1 249 ? 2.166 9.150 0.812 1.00 86.75 249 ASN A CA 1
ATOM 1857 C C . ASN A 1 249 ? 2.201 9.904 -0.526 1.00 86.75 249 ASN A C 1
ATOM 1859 O O . ASN A 1 249 ? 3.137 9.769 -1.307 1.00 86.75 249 ASN A O 1
ATOM 1863 N N . ARG A 1 250 ? 1.273 10.846 -0.723 1.00 85.19 250 ARG A N 1
ATOM 1864 C CA . ARG A 1 250 ? 1.279 11.720 -1.904 1.00 85.19 250 ARG A CA 1
ATOM 1865 C C . ARG A 1 250 ? 2.583 12.508 -2.055 1.00 85.19 250 ARG A C 1
ATOM 1867 O O . ARG A 1 250 ? 3.087 12.642 -3.164 1.00 85.19 250 ARG A O 1
ATOM 1874 N N . ALA A 1 251 ? 3.125 13.044 -0.961 1.00 86.88 251 ALA A N 1
ATOM 1875 C CA . ALA A 1 251 ? 4.378 13.794 -0.993 1.00 86.88 251 ALA A CA 1
ATOM 1876 C C . ALA A 1 251 ? 5.555 12.943 -1.484 1.00 86.88 251 ALA A C 1
ATOM 1878 O O . ALA A 1 251 ? 6.456 13.475 -2.135 1.00 86.88 251 ALA A O 1
ATOM 1879 N N . TYR A 1 252 ? 5.546 11.646 -1.167 1.00 83.19 252 TYR A N 1
ATOM 1880 C CA . TYR A 1 252 ? 6.526 10.689 -1.663 1.00 83.19 252 TYR A CA 1
ATOM 1881 C C . TYR A 1 252 ? 6.382 10.488 -3.172 1.00 83.19 252 TYR A C 1
ATOM 1883 O O . TYR A 1 252 ? 7.355 10.713 -3.893 1.00 83.19 252 TYR A O 1
ATOM 1891 N N . ASP A 1 253 ? 5.166 10.213 -3.647 1.00 74.31 253 ASP A N 1
ATOM 1892 C CA . ASP A 1 253 ? 4.867 10.009 -5.070 1.00 74.31 253 ASP A CA 1
ATOM 1893 C C . ASP A 1 253 ? 5.214 11.232 -5.931 1.00 74.31 253 ASP A C 1
ATOM 1895 O O . ASP A 1 253 ? 5.760 11.115 -7.028 1.00 74.31 253 ASP A O 1
ATOM 1899 N N . THR A 1 254 ? 4.906 12.437 -5.446 1.00 77.19 254 THR A N 1
ATOM 1900 C CA . THR A 1 254 ? 5.092 13.673 -6.221 1.00 77.19 254 THR A CA 1
ATOM 1901 C C . THR A 1 254 ? 6.411 14.386 -5.936 1.00 77.19 254 THR A C 1
ATOM 1903 O O . THR A 1 254 ? 6.651 15.455 -6.502 1.00 77.19 254 THR A O 1
ATOM 1906 N N . ALA A 1 255 ? 7.241 13.849 -5.033 1.00 76.19 255 ALA A N 1
ATOM 1907 C CA . ALA A 1 255 ? 8.415 14.524 -4.475 1.00 76.19 255 ALA A CA 1
ATOM 1908 C C . ALA A 1 255 ? 8.112 15.967 -3.994 1.00 76.19 255 ALA A C 1
ATOM 1910 O O . ALA A 1 255 ? 8.926 16.884 -4.158 1.00 76.19 255 ALA A O 1
ATOM 1911 N N . ASP A 1 256 ? 6.921 16.185 -3.418 1.00 83.56 256 ASP A N 1
ATOM 1912 C CA . ASP A 1 256 ? 6.455 17.507 -2.981 1.00 83.56 256 ASP A CA 1
ATOM 1913 C C . ASP A 1 256 ? 6.810 17.758 -1.508 1.00 83.56 256 ASP A C 1
ATOM 1915 O O . ASP A 1 256 ? 6.162 17.287 -0.569 1.00 83.56 256 ASP A O 1
ATOM 1919 N N . TYR A 1 257 ? 7.854 18.561 -1.300 1.00 86.62 257 TYR A N 1
ATOM 1920 C CA . TYR A 1 257 ? 8.310 18.950 0.032 1.00 86.62 257 TYR A CA 1
ATOM 1921 C C . TYR A 1 257 ? 7.295 19.799 0.813 1.00 86.62 257 TYR A C 1
ATOM 1923 O O . TYR A 1 257 ? 7.362 19.820 2.042 1.00 86.62 257 TYR A O 1
ATOM 1931 N N . GLU A 1 258 ? 6.381 20.522 0.157 1.00 91.25 258 GLU A N 1
ATOM 1932 C CA . GLU A 1 258 ? 5.334 21.269 0.861 1.00 91.25 258 GLU A CA 1
ATOM 1933 C C . GLU A 1 258 ? 4.285 20.329 1.448 1.00 91.25 258 GLU A C 1
ATOM 1935 O O . GLU A 1 258 ? 3.896 20.512 2.605 1.00 91.25 258 GLU A O 1
ATOM 1940 N N . ASP A 1 259 ? 3.857 19.321 0.684 1.00 91.25 259 ASP A N 1
ATOM 1941 C CA . ASP A 1 259 ? 2.936 18.292 1.174 1.00 91.25 259 ASP A CA 1
ATOM 1942 C C . ASP A 1 259 ? 3.570 17.525 2.344 1.00 91.25 259 ASP A C 1
ATOM 1944 O O . ASP A 1 259 ? 2.951 17.397 3.400 1.00 91.25 259 ASP A O 1
ATOM 1948 N N . LEU A 1 260 ? 4.857 17.176 2.257 1.00 92.06 260 LEU A N 1
ATOM 1949 C CA . LEU A 1 260 ? 5.577 16.563 3.378 1.00 92.06 260 LEU A CA 1
ATOM 1950 C C . LEU A 1 260 ? 5.529 17.421 4.662 1.00 92.06 260 LEU A C 1
ATOM 1952 O O . LEU A 1 260 ? 5.308 16.899 5.754 1.00 92.06 260 LEU A O 1
ATOM 1956 N N . GLN A 1 261 ? 5.693 18.745 4.565 1.00 94.81 261 GLN A N 1
ATOM 1957 C CA . GLN A 1 261 ? 5.584 19.627 5.739 1.00 94.81 261 GLN A CA 1
ATOM 1958 C C . GLN A 1 261 ? 4.155 19.706 6.298 1.00 94.81 261 GLN A C 1
ATOM 1960 O O . GLN A 1 261 ? 3.976 19.820 7.517 1.00 94.81 261 GLN A O 1
ATOM 1965 N N . ARG A 1 262 ? 3.132 19.634 5.436 1.00 95.75 262 ARG A N 1
ATOM 1966 C CA . ARG A 1 262 ? 1.726 19.562 5.871 1.00 95.75 262 ARG A CA 1
ATOM 1967 C C . ARG A 1 262 ? 1.467 18.269 6.638 1.00 95.75 262 ARG A C 1
ATOM 1969 O O . ARG A 1 262 ? 0.916 18.337 7.733 1.00 95.75 262 ARG A O 1
ATOM 1976 N N . ALA A 1 263 ? 1.951 17.137 6.129 1.00 97.12 263 ALA A N 1
ATOM 1977 C CA . ALA A 1 263 ? 1.840 15.847 6.802 1.00 97.12 263 ALA A CA 1
ATOM 1978 C C . ALA A 1 263 ? 2.491 15.852 8.195 1.00 97.12 263 ALA A C 1
ATOM 1980 O O . ALA A 1 263 ? 1.891 15.398 9.166 1.00 97.12 263 ALA A O 1
ATOM 1981 N N . ILE A 1 264 ? 3.689 16.433 8.325 1.00 97.06 264 ILE A N 1
ATOM 1982 C CA . ILE A 1 264 ? 4.369 16.580 9.625 1.00 97.06 264 ILE A CA 1
ATOM 1983 C C . ILE A 1 264 ? 3.520 17.406 10.600 1.00 97.06 264 ILE A C 1
ATOM 1985 O O . ILE A 1 264 ? 3.350 17.014 11.753 1.00 97.06 264 ILE A O 1
ATOM 1989 N N . THR A 1 265 ? 2.962 18.525 10.132 1.00 98.00 265 THR A N 1
ATOM 1990 C CA . THR A 1 265 ? 2.115 19.402 10.957 1.00 98.00 265 THR A CA 1
ATOM 1991 C C . THR A 1 265 ? 0.863 18.670 11.444 1.00 98.00 265 THR A C 1
ATOM 1993 O O . THR A 1 265 ? 0.506 18.766 12.618 1.00 98.00 265 THR A O 1
ATOM 1996 N N . ASP A 1 266 ? 0.214 17.906 10.567 1.00 98.31 266 ASP A N 1
ATOM 1997 C CA . ASP A 1 266 ? -0.976 17.132 10.919 1.00 98.31 266 ASP A CA 1
ATOM 1998 C C . ASP A 1 266 ? -0.663 15.998 11.901 1.00 98.31 266 ASP A C 1
ATOM 2000 O O . ASP A 1 266 ? -1.407 15.802 12.862 1.00 98.31 266 ASP A O 1
ATOM 2004 N N . ALA A 1 267 ? 0.470 15.308 11.744 1.00 98.50 267 ALA A N 1
ATOM 2005 C CA . ALA A 1 267 ? 0.899 14.279 12.690 1.00 98.50 267 ALA A CA 1
ATOM 2006 C C . ALA A 1 267 ? 1.197 14.855 14.088 1.00 98.50 267 ALA A C 1
ATOM 2008 O O . ALA A 1 267 ? 0.901 14.228 15.108 1.00 98.50 267 ALA A O 1
ATOM 2009 N N . GLU A 1 268 ? 1.769 16.062 14.166 1.00 98.38 268 GLU A N 1
ATOM 2010 C CA . GLU A 1 268 ? 1.961 16.770 15.437 1.00 98.38 268 GLU A CA 1
ATOM 2011 C C . GLU A 1 268 ? 0.622 17.162 16.077 1.00 98.38 268 GLU A C 1
ATOM 2013 O O . GLU A 1 268 ? 0.422 16.924 17.273 1.00 98.38 268 GLU A O 1
ATOM 2018 N N . GLN A 1 269 ? -0.311 17.687 15.278 1.00 98.31 269 GLN A N 1
ATOM 2019 C CA . GLN A 1 269 ? -1.658 18.047 15.722 1.00 98.31 269 GLN A CA 1
ATOM 2020 C C . GLN A 1 269 ? -2.434 16.827 16.239 1.00 98.31 269 GLN A C 1
ATOM 2022 O O . GLN A 1 269 ? -3.075 16.908 17.289 1.00 98.31 269 GLN A O 1
ATOM 2027 N N . ALA A 1 270 ? -2.346 15.688 15.546 1.00 98.56 270 ALA A N 1
ATOM 2028 C CA . ALA A 1 270 ? -2.978 14.439 15.962 1.00 98.56 270 ALA A CA 1
ATOM 2029 C C . ALA A 1 270 ? -2.525 14.023 17.371 1.00 98.56 270 ALA A C 1
ATOM 2031 O O . ALA A 1 270 ? -3.345 13.659 18.211 1.00 98.56 270 ALA A O 1
ATOM 2032 N N . ILE A 1 271 ? -1.228 14.140 17.668 1.00 98.50 271 ILE A N 1
ATOM 2033 C CA . ILE A 1 271 ? -0.673 13.794 18.985 1.00 98.50 271 ILE A CA 1
ATOM 2034 C C . ILE A 1 271 ? -1.115 14.776 20.070 1.00 98.50 271 ILE A C 1
ATOM 2036 O O . ILE A 1 271 ? -1.381 14.356 21.199 1.00 98.50 271 ILE A O 1
ATOM 2040 N N . GLU A 1 272 ? -1.192 16.071 19.757 1.00 98.19 272 GLU A N 1
ATOM 2041 C CA . GLU A 1 272 ? -1.674 17.075 20.708 1.00 98.19 272 GLU A CA 1
ATOM 2042 C C . GLU A 1 272 ? -3.137 16.820 21.095 1.00 98.19 272 GLU A C 1
ATOM 2044 O O . GLU A 1 272 ? -3.461 16.804 22.286 1.00 98.19 272 GLU A O 1
ATOM 2049 N N . LEU A 1 273 ? -4.000 16.552 20.111 1.00 98.06 273 LEU A N 1
ATOM 2050 C CA . LEU A 1 273 ? -5.416 16.247 20.335 1.00 98.06 273 LEU A CA 1
ATOM 2051 C C . LEU A 1 273 ? -5.599 14.925 21.093 1.00 98.06 273 LEU A C 1
ATOM 2053 O O . LEU A 1 273 ? -6.299 14.881 22.110 1.00 98.06 273 LEU A O 1
ATOM 2057 N N . ALA A 1 274 ? -4.874 13.876 20.690 1.00 97.94 274 ALA A N 1
ATOM 2058 C CA . ALA A 1 274 ? -4.957 12.558 21.316 1.00 97.94 274 ALA A CA 1
ATOM 2059 C C . ALA A 1 274 ? -4.465 12.534 22.776 1.00 97.94 274 ALA A C 1
ATOM 2061 O O . ALA A 1 274 ? -4.722 11.573 23.503 1.00 97.94 274 ALA A O 1
ATOM 2062 N N . ALA A 1 275 ? -3.777 13.576 23.264 1.00 96.25 275 ALA A N 1
ATOM 2063 C CA . ALA A 1 275 ? -3.202 13.609 24.611 1.00 96.25 275 ALA A CA 1
ATOM 2064 C C . ALA A 1 275 ? -4.222 13.312 25.731 1.00 96.25 275 ALA A C 1
ATOM 2066 O O . ALA A 1 275 ? -3.861 12.713 26.753 1.00 96.25 275 ALA A O 1
ATOM 2067 N N . ASN A 1 276 ? -5.491 13.682 25.530 1.00 91.56 276 ASN A N 1
ATOM 2068 C CA . ASN A 1 276 ? -6.575 13.470 26.495 1.00 91.56 276 ASN A CA 1
ATOM 2069 C C . ASN A 1 276 ? -7.526 12.320 26.132 1.00 91.56 276 ASN A C 1
ATOM 2071 O O . ASN A 1 276 ? -8.463 12.059 26.885 1.00 91.56 276 ASN A O 1
ATOM 2075 N N . GLU A 1 277 ? -7.279 11.628 25.025 1.00 94.44 277 GLU A N 1
ATOM 2076 C CA . GLU A 1 277 ? -8.087 10.498 24.570 1.00 94.44 277 GLU A CA 1
ATOM 2077 C C . GLU A 1 277 ? -7.613 9.184 25.215 1.00 94.44 277 GLU A C 1
ATOM 2079 O O . GLU A 1 277 ? -6.702 9.151 26.061 1.00 94.44 277 GLU A O 1
ATOM 2084 N N . ASP A 1 278 ? -8.260 8.077 24.863 1.00 92.56 278 ASP A N 1
ATOM 2085 C CA . ASP A 1 278 ? -7.846 6.754 25.306 1.00 92.56 278 ASP A CA 1
ATOM 2086 C C . ASP A 1 278 ? -6.521 6.302 24.644 1.00 92.56 278 ASP A C 1
ATOM 2088 O O . ASP A 1 278 ? -5.941 6.965 23.779 1.00 92.56 278 ASP A O 1
ATOM 2092 N N . ASN A 1 279 ? -5.979 5.173 25.105 1.00 94.88 279 ASN A N 1
ATOM 2093 C CA . ASN A 1 279 ? -4.682 4.688 24.635 1.00 94.88 279 ASN A CA 1
ATOM 2094 C C . ASN A 1 279 ? -4.679 4.248 23.165 1.00 94.88 279 ASN A C 1
ATOM 2096 O O . ASN A 1 279 ? -3.615 4.280 22.551 1.00 94.88 279 ASN A O 1
ATOM 2100 N N . LEU A 1 280 ? -5.820 3.828 22.609 1.00 94.31 280 LEU A N 1
ATOM 2101 C CA . LEU A 1 280 ? -5.930 3.456 21.201 1.00 94.31 280 LEU A CA 1
ATOM 2102 C C . LEU A 1 280 ? -5.692 4.671 20.313 1.00 94.31 280 LEU A C 1
ATOM 2104 O O . LEU A 1 280 ? -4.827 4.614 19.444 1.00 94.31 280 LEU A O 1
ATOM 2108 N N . MET A 1 281 ? -6.370 5.786 20.582 1.00 96.00 281 MET A N 1
ATOM 2109 C CA . MET A 1 281 ? -6.198 6.992 19.769 1.00 96.00 281 MET A CA 1
ATOM 2110 C C . MET A 1 281 ? -4.795 7.589 19.900 1.00 96.00 281 MET A C 1
ATOM 2112 O O . MET A 1 281 ? -4.178 7.966 18.905 1.00 96.00 281 MET A O 1
ATOM 2116 N N . LYS A 1 282 ? -4.213 7.566 21.108 1.00 98.12 282 LYS A N 1
ATOM 2117 C CA . LYS A 1 282 ? -2.797 7.929 21.304 1.00 98.12 282 LYS A CA 1
ATOM 2118 C C . LYS A 1 282 ? -1.863 7.039 20.492 1.00 98.12 282 LYS A C 1
ATOM 2120 O O . LYS A 1 282 ? -0.902 7.535 19.908 1.00 98.12 282 LYS A O 1
ATOM 2125 N N . ALA A 1 283 ? -2.117 5.731 20.473 1.00 98.06 283 ALA A N 1
ATOM 2126 C CA . ALA A 1 283 ? -1.302 4.793 19.717 1.00 98.06 283 ALA A CA 1
ATOM 2127 C C . ALA A 1 283 ? -1.413 5.029 18.206 1.00 98.06 283 ALA A C 1
ATOM 2129 O O . ALA A 1 283 ? -0.385 5.021 17.536 1.00 98.06 283 ALA A O 1
ATOM 2130 N N . LEU A 1 284 ? -2.610 5.311 17.682 1.00 97.50 284 LEU A N 1
ATOM 2131 C CA . LEU A 1 284 ? -2.813 5.671 16.273 1.00 97.50 284 LEU A CA 1
ATOM 2132 C C . LEU A 1 284 ? -2.064 6.952 15.904 1.00 97.50 284 LEU A C 1
ATOM 2134 O O . LEU A 1 284 ? -1.317 6.949 14.933 1.00 97.50 284 LEU A O 1
ATOM 2138 N N . ALA A 1 285 ? -2.163 8.007 16.717 1.00 98.50 285 ALA A N 1
ATOM 2139 C CA . ALA A 1 285 ? -1.447 9.259 16.470 1.00 98.50 285 ALA A CA 1
ATOM 2140 C C . ALA A 1 285 ? 0.085 9.067 16.453 1.00 98.50 285 ALA A C 1
ATOM 2142 O O . ALA A 1 285 ? 0.784 9.614 15.599 1.00 98.50 285 ALA A O 1
ATOM 2143 N N . HIS A 1 286 ? 0.621 8.243 17.361 1.00 98.62 286 HIS A N 1
ATOM 2144 C CA . HIS A 1 286 ? 2.039 7.874 17.342 1.00 98.62 286 HIS A CA 1
ATOM 2145 C C . HIS A 1 286 ? 2.406 7.000 16.133 1.00 98.62 286 HIS A C 1
ATOM 2147 O O . HIS A 1 286 ? 3.440 7.234 15.512 1.00 98.62 286 HIS A O 1
ATOM 2153 N N . SER A 1 287 ? 1.570 6.028 15.765 1.00 98.00 287 SER A N 1
ATOM 2154 C CA . SER A 1 287 ? 1.783 5.189 14.579 1.00 98.00 287 SER A CA 1
ATOM 2155 C C . SER A 1 287 ? 1.839 6.035 13.305 1.00 98.00 287 SER A C 1
ATOM 2157 O O . SER A 1 287 ? 2.790 5.908 12.536 1.00 98.00 287 SER A O 1
ATOM 2159 N N . SER A 1 288 ? 0.892 6.963 13.150 1.00 97.75 288 SER A N 1
ATOM 2160 C CA . SER A 1 288 ? 0.828 7.934 12.054 1.00 97.75 288 SER A CA 1
ATOM 2161 C C . SER A 1 288 ? 2.099 8.772 11.960 1.00 97.75 288 SER A C 1
ATOM 2163 O O . SER A 1 288 ? 2.739 8.826 10.912 1.00 97.75 288 SER A O 1
ATOM 2165 N N . ARG A 1 289 ? 2.574 9.343 13.076 1.00 98.38 289 ARG A N 1
ATOM 2166 C CA . ARG A 1 289 ? 3.841 10.091 13.067 1.00 98.38 289 ARG A CA 1
ATOM 2167 C C . ARG A 1 289 ? 5.041 9.212 12.699 1.00 98.38 289 ARG A C 1
ATOM 2169 O O . ARG A 1 289 ? 5.958 9.685 12.030 1.00 98.38 289 ARG A O 1
ATOM 2176 N N . GLY A 1 290 ? 5.034 7.942 13.104 1.00 97.62 290 GLY A N 1
ATOM 2177 C CA . GLY A 1 290 ? 6.024 6.959 12.664 1.00 97.62 290 GLY A CA 1
ATOM 2178 C C . GLY A 1 290 ? 6.023 6.764 11.146 1.00 97.62 290 GLY A C 1
ATOM 2179 O O . GLY A 1 290 ? 7.087 6.789 10.525 1.00 97.62 290 GLY A O 1
ATOM 2180 N N . ILE A 1 291 ? 4.837 6.653 10.544 1.00 94.88 291 ILE A N 1
ATOM 2181 C CA . ILE A 1 291 ? 4.636 6.552 9.092 1.00 94.88 291 ILE A CA 1
ATOM 2182 C C . ILE A 1 291 ? 5.097 7.828 8.373 1.00 94.88 291 ILE A C 1
ATOM 2184 O O . ILE A 1 291 ? 5.810 7.743 7.373 1.00 94.88 291 ILE A O 1
ATOM 2188 N N . VAL A 1 292 ? 4.785 9.013 8.901 1.00 96.56 292 VAL A N 1
ATOM 2189 C CA . VAL A 1 292 ? 5.257 10.283 8.326 1.00 96.56 292 VAL A CA 1
ATOM 2190 C C . VAL A 1 292 ? 6.783 10.382 8.371 1.00 96.56 292 VAL A C 1
ATOM 2192 O O . VAL A 1 292 ? 7.397 10.745 7.371 1.00 96.56 292 VAL A O 1
ATOM 2195 N N . TYR A 1 293 ? 7.429 10.002 9.480 1.00 96.50 293 TYR A N 1
ATOM 2196 C CA . TYR A 1 293 ? 8.896 9.961 9.542 1.00 96.50 293 TYR A CA 1
ATOM 2197 C C . TYR A 1 293 ? 9.507 8.926 8.597 1.00 96.50 293 TYR A C 1
ATOM 2199 O O . TYR A 1 293 ? 10.593 9.158 8.066 1.00 96.50 293 TYR A O 1
ATOM 2207 N N . ARG A 1 294 ? 8.819 7.806 8.354 1.00 93.38 294 ARG A N 1
ATOM 2208 C CA . ARG A 1 294 ? 9.208 6.850 7.314 1.00 93.38 294 ARG A CA 1
ATOM 2209 C C . ARG A 1 294 ? 9.207 7.515 5.933 1.00 93.38 294 ARG A C 1
ATOM 2211 O O . ARG A 1 294 ? 10.221 7.441 5.250 1.00 93.38 294 ARG A O 1
ATOM 2218 N N . TYR A 1 295 ? 8.130 8.187 5.529 1.00 90.44 295 TYR A N 1
ATOM 2219 C CA . TYR A 1 295 ? 8.093 8.887 4.236 1.00 90.44 295 TYR A CA 1
ATOM 2220 C C . TYR A 1 295 ? 9.115 10.026 4.161 1.00 90.44 295 TYR A C 1
ATOM 2222 O O . TYR A 1 295 ? 9.808 10.173 3.157 1.00 90.44 295 TYR A O 1
ATOM 2230 N N . GLU A 1 296 ? 9.292 10.783 5.247 1.00 91.69 296 GLU A N 1
ATOM 2231 C CA . GLU A 1 296 ? 10.325 11.817 5.327 1.00 91.69 296 GLU A CA 1
ATOM 2232 C C . GLU A 1 296 ? 11.722 11.228 5.097 1.00 91.69 296 GLU A C 1
ATOM 2234 O O . GLU A 1 296 ? 12.514 11.815 4.358 1.00 91.69 296 GLU A O 1
ATOM 2239 N N . TYR A 1 297 ? 12.020 10.059 5.676 1.00 90.00 297 TYR A N 1
ATOM 2240 C CA . TYR A 1 297 ? 13.258 9.333 5.403 1.00 90.00 297 TYR A CA 1
ATOM 2241 C C . TYR A 1 297 ? 13.399 9.019 3.910 1.00 90.00 297 TYR A C 1
ATOM 2243 O O . TYR A 1 297 ? 14.425 9.349 3.324 1.00 90.00 297 TYR A O 1
ATOM 2251 N N . TRP A 1 298 ? 12.376 8.453 3.273 1.00 83.12 298 TRP A N 1
ATOM 2252 C CA . TRP A 1 298 ? 12.457 8.070 1.862 1.00 83.12 298 TRP A CA 1
ATOM 2253 C C . TRP A 1 298 ? 12.628 9.254 0.903 1.00 83.12 298 TRP A C 1
ATOM 2255 O O . TRP A 1 298 ? 13.294 9.120 -0.122 1.00 83.12 298 TRP A O 1
ATOM 2265 N N . ILE A 1 299 ? 12.076 10.418 1.249 1.00 84.25 299 ILE A N 1
ATOM 2266 C CA . ILE A 1 299 ? 12.187 11.647 0.449 1.00 84.25 299 ILE A CA 1
ATOM 2267 C C . ILE A 1 299 ? 13.539 12.348 0.668 1.00 84.25 299 ILE A C 1
ATOM 2269 O O . ILE A 1 299 ? 14.071 12.985 -0.244 1.00 84.25 299 ILE A O 1
ATOM 2273 N N . THR A 1 300 ? 14.089 12.291 1.885 1.00 85.94 300 THR A N 1
ATOM 2274 C CA . THR A 1 300 ? 15.247 13.119 2.287 1.00 85.94 300 THR A CA 1
ATOM 2275 C C . THR A 1 300 ? 16.550 12.348 2.490 1.00 85.94 300 THR A C 1
ATOM 2277 O O . THR A 1 300 ? 17.605 12.975 2.585 1.00 85.94 300 THR A O 1
ATOM 2280 N N . ASP A 1 301 ? 16.483 11.019 2.588 1.00 83.00 301 ASP A N 1
ATOM 2281 C CA . ASP A 1 301 ? 17.557 10.121 3.035 1.00 83.00 301 ASP A CA 1
ATOM 2282 C C . ASP A 1 301 ? 18.140 10.491 4.424 1.00 83.00 301 ASP A C 1
ATOM 2284 O O . ASP A 1 301 ? 19.276 10.157 4.774 1.00 83.00 301 ASP A O 1
ATOM 2288 N N . ASP A 1 302 ? 17.365 11.188 5.271 1.00 89.44 302 ASP A N 1
ATOM 2289 C CA . ASP A 1 302 ? 17.772 11.504 6.644 1.00 89.44 302 ASP A CA 1
ATOM 2290 C C . ASP A 1 302 ? 17.575 10.297 7.573 1.00 89.44 302 ASP A C 1
ATOM 2292 O O . ASP A 1 302 ? 16.497 10.040 8.112 1.00 89.44 302 ASP A O 1
ATOM 2296 N N . GLN A 1 303 ? 18.671 9.587 7.832 1.00 88.25 303 GLN A N 1
ATOM 2297 C CA . GLN A 1 303 ? 18.742 8.435 8.740 1.00 88.25 303 GLN A CA 1
ATOM 2298 C C . GLN A 1 303 ? 18.241 8.726 10.170 1.00 88.25 303 GLN A C 1
ATOM 2300 O O . GLN A 1 303 ? 17.845 7.813 10.902 1.00 88.25 303 GLN A O 1
ATOM 2305 N N . THR A 1 304 ? 18.219 9.993 10.596 1.00 94.69 304 THR A N 1
ATOM 2306 C CA . THR A 1 304 ? 17.625 10.380 11.885 1.00 94.69 304 THR A CA 1
ATOM 2307 C C . THR A 1 304 ? 16.129 10.074 11.905 1.00 94.69 304 THR A C 1
ATOM 2309 O O . THR A 1 304 ? 15.607 9.621 12.925 1.00 94.69 304 THR A O 1
ATOM 2312 N N . LYS A 1 305 ? 15.439 10.261 10.775 1.00 94.62 305 LYS A N 1
ATOM 2313 C CA . LYS A 1 305 ? 13.999 10.014 10.634 1.00 94.62 305 LYS A CA 1
ATOM 2314 C C . LYS A 1 305 ? 13.659 8.539 10.736 1.00 94.62 305 LYS A C 1
ATOM 2316 O O . LYS A 1 305 ? 12.685 8.198 11.395 1.00 94.62 305 LYS A O 1
ATOM 2321 N N . LEU A 1 306 ? 14.533 7.664 10.243 1.00 90.31 306 LEU A N 1
ATOM 2322 C CA . LEU A 1 306 ? 14.415 6.222 10.449 1.00 90.31 306 LEU A CA 1
ATOM 2323 C C . LEU A 1 306 ? 14.385 5.857 11.943 1.00 90.31 306 LEU A C 1
ATOM 2325 O O . LEU A 1 306 ? 13.560 5.060 12.389 1.00 90.31 306 LEU A O 1
ATOM 2329 N N . THR A 1 307 ? 15.271 6.472 12.732 1.00 93.88 307 THR A N 1
ATOM 2330 C CA . THR A 1 307 ? 15.333 6.248 14.185 1.00 93.88 307 THR A CA 1
ATOM 2331 C C . THR A 1 307 ? 14.070 6.762 14.869 1.00 93.88 307 THR A C 1
ATOM 2333 O O . THR A 1 307 ? 13.471 6.044 15.669 1.00 93.88 307 THR A O 1
ATOM 2336 N N . LEU A 1 308 ? 13.627 7.972 14.515 1.00 97.19 308 LEU A N 1
ATOM 2337 C CA . LEU A 1 308 ? 12.404 8.560 15.058 1.00 97.19 308 LEU A CA 1
ATOM 2338 C C . LEU A 1 308 ? 11.161 7.736 14.697 1.00 97.19 308 LEU A C 1
ATOM 2340 O O . LEU A 1 308 ? 10.323 7.511 15.564 1.00 97.19 308 LEU A O 1
ATOM 2344 N N . ALA A 1 309 ? 11.063 7.215 13.472 1.00 96.81 309 ALA A N 1
ATOM 2345 C CA . ALA A 1 309 ? 9.971 6.337 13.062 1.00 96.81 309 ALA A CA 1
ATOM 2346 C C . ALA A 1 309 ? 9.877 5.096 13.967 1.00 96.81 309 ALA A C 1
ATOM 2348 O O . ALA A 1 309 ? 8.817 4.800 14.516 1.00 96.81 309 ALA A O 1
ATOM 2349 N N . VAL A 1 310 ? 11.006 4.416 14.215 1.00 96.94 310 VAL A N 1
ATOM 2350 C CA . VAL A 1 310 ? 11.061 3.270 15.143 1.00 96.94 310 VAL A CA 1
ATOM 2351 C C . VAL A 1 310 ? 10.650 3.669 16.565 1.00 96.94 310 VAL A C 1
ATOM 2353 O O . VAL A 1 310 ? 9.945 2.911 17.235 1.00 96.94 310 VAL A O 1
ATOM 2356 N N . GLU A 1 311 ? 11.080 4.831 17.060 1.00 98.19 311 GLU A N 1
ATOM 2357 C CA . GLU A 1 311 ? 10.681 5.318 18.387 1.00 98.19 311 GLU A CA 1
ATOM 2358 C C . GLU A 1 311 ? 9.168 5.544 18.489 1.00 98.19 311 GLU A C 1
ATOM 2360 O O . GLU A 1 311 ? 8.560 5.165 19.491 1.00 98.19 311 GLU A O 1
ATOM 2365 N N . GLU A 1 312 ? 8.557 6.129 17.462 1.00 98.56 312 GLU A N 1
ATOM 2366 C CA . GLU A 1 312 ? 7.118 6.389 17.406 1.00 98.56 312 GLU A CA 1
ATOM 2367 C C . GLU A 1 312 ? 6.295 5.098 17.333 1.00 98.56 312 GLU A C 1
ATOM 2369 O O . GLU A 1 312 ? 5.370 4.923 18.130 1.00 98.56 312 GLU A O 1
ATOM 2374 N N . PHE A 1 313 ? 6.695 4.131 16.503 1.00 98.38 313 PHE A N 1
ATOM 2375 C CA . PHE A 1 313 ? 6.056 2.812 16.490 1.00 98.38 313 PHE A CA 1
ATOM 2376 C C . PHE A 1 313 ? 6.159 2.104 17.848 1.00 98.38 313 PHE A C 1
ATOM 2378 O O . PHE A 1 313 ? 5.182 1.536 18.333 1.00 98.38 313 PHE A O 1
ATOM 2385 N N . ASN A 1 314 ? 7.310 2.178 18.524 1.00 98.50 314 ASN A N 1
ATOM 2386 C CA . ASN A 1 314 ? 7.449 1.597 19.861 1.00 98.50 314 ASN A CA 1
ATOM 2387 C C . ASN A 1 314 ? 6.584 2.312 20.914 1.00 98.50 314 ASN A C 1
ATOM 2389 O O . ASN A 1 314 ? 6.090 1.651 21.830 1.00 98.50 314 ASN A O 1
ATOM 2393 N N . LYS A 1 315 ? 6.366 3.631 20.801 1.00 98.50 315 LYS A N 1
ATOM 2394 C CA . LYS A 1 315 ? 5.406 4.355 21.657 1.00 98.50 315 LYS A CA 1
ATOM 2395 C C . LYS A 1 315 ? 3.984 3.859 21.416 1.00 98.50 315 LYS A C 1
ATOM 2397 O O . LYS A 1 315 ? 3.291 3.576 22.391 1.00 98.50 315 LYS A O 1
ATOM 2402 N N . ALA A 1 316 ? 3.582 3.693 20.155 1.00 98.31 316 ALA A N 1
ATOM 2403 C CA . ALA A 1 316 ? 2.272 3.154 19.796 1.00 98.31 316 ALA A CA 1
ATOM 2404 C C . ALA A 1 316 ? 2.054 1.749 20.383 1.00 98.31 316 ALA A C 1
ATOM 2406 O O . ALA A 1 316 ? 1.083 1.525 21.107 1.00 98.31 316 ALA A O 1
ATOM 2407 N N . ILE A 1 317 ? 3.018 0.840 20.192 1.00 97.81 317 ILE A N 1
ATOM 2408 C CA . ILE A 1 317 ? 2.994 -0.506 20.784 1.00 97.81 317 ILE A CA 1
ATOM 2409 C C . ILE A 1 317 ? 2.922 -0.423 22.315 1.00 97.81 317 ILE A C 1
ATOM 2411 O O . ILE A 1 317 ? 2.142 -1.135 22.935 1.00 97.81 317 ILE A O 1
ATOM 2415 N N . GLY A 1 318 ? 3.704 0.452 22.952 1.00 97.50 318 GLY A N 1
ATOM 2416 C CA . GLY A 1 318 ? 3.708 0.605 24.409 1.00 97.50 318 GLY A CA 1
ATOM 2417 C C . GLY A 1 318 ? 2.378 1.095 24.993 1.00 97.50 318 GLY A C 1
A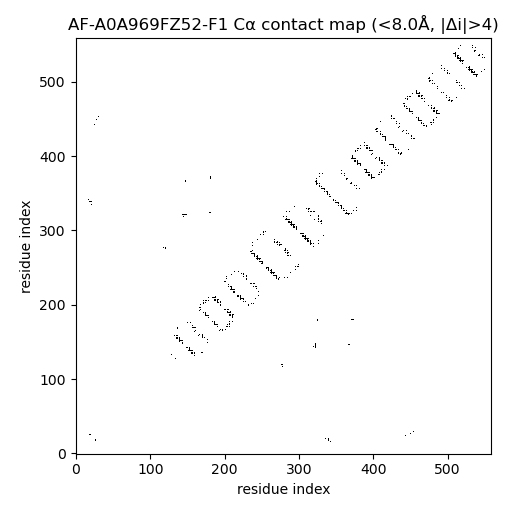TOM 2418 O O . GLY A 1 318 ? 2.037 0.731 26.118 1.00 97.50 318 GLY A O 1
ATOM 2419 N N . LEU A 1 319 ? 1.628 1.899 24.238 1.00 96.81 319 LEU A N 1
ATOM 2420 C CA . LEU A 1 319 ? 0.299 2.381 24.614 1.00 96.81 319 LEU A CA 1
ATOM 2421 C C . LEU A 1 319 ? -0.782 1.311 24.415 1.00 96.81 319 LEU A C 1
ATOM 2423 O O . LEU A 1 319 ? -1.720 1.241 25.212 1.00 96.81 319 LEU A O 1
ATOM 2427 N N . GLN A 1 320 ? -0.644 0.494 23.369 1.00 94.31 320 GLN A N 1
ATOM 2428 C CA . GLN A 1 320 ? -1.701 -0.370 22.853 1.00 94.31 320 GLN A CA 1
ATOM 2429 C C . GLN A 1 320 ? -1.125 -1.700 22.325 1.00 94.31 320 GLN A C 1
ATOM 2431 O O . GLN A 1 320 ? -1.142 -1.991 21.131 1.00 94.31 320 GLN A O 1
ATOM 2436 N N . ASN A 1 321 ? -0.588 -2.527 23.229 1.00 92.94 321 ASN A N 1
ATOM 2437 C CA . ASN A 1 321 ? 0.116 -3.772 22.876 1.00 92.94 321 ASN A CA 1
ATOM 2438 C C . ASN A 1 321 ? -0.804 -4.983 22.657 1.00 92.94 321 ASN A C 1
ATOM 2440 O O . ASN A 1 321 ? -0.321 -6.082 22.383 1.00 92.94 321 ASN A O 1
ATOM 2444 N N . GLN A 1 322 ? -2.113 -4.810 22.817 1.00 92.44 322 GLN A N 1
ATOM 2445 C CA . GLN A 1 322 ? -3.106 -5.863 22.626 1.00 92.44 322 GLN A CA 1
ATOM 2446 C C . GLN A 1 322 ? -3.712 -5.897 21.217 1.00 92.44 322 GLN A C 1
ATOM 2448 O O . GLN A 1 322 ? -4.511 -6.788 20.931 1.00 92.44 322 GLN A O 1
ATOM 2453 N N . ILE A 1 323 ? -3.315 -4.968 20.346 1.00 94.19 323 ILE A N 1
ATOM 2454 C CA . ILE A 1 323 ? -3.751 -4.883 18.953 1.00 94.19 323 ILE A CA 1
ATOM 2455 C C . ILE A 1 323 ? -2.566 -5.208 18.040 1.00 94.19 323 ILE A C 1
ATOM 2457 O O . ILE A 1 323 ? -1.524 -4.553 18.095 1.00 94.19 323 ILE A O 1
ATOM 2461 N N . ALA A 1 324 ? -2.734 -6.233 17.199 1.00 95.06 324 ALA A N 1
ATOM 2462 C CA . ALA A 1 324 ? -1.677 -6.753 16.334 1.00 95.06 324 ALA A CA 1
ATOM 2463 C C . ALA A 1 324 ? -1.146 -5.697 15.348 1.00 95.06 324 ALA A C 1
ATOM 2465 O O . ALA A 1 324 ? 0.069 -5.633 15.157 1.00 95.06 324 ALA A O 1
ATOM 2466 N N . TYR A 1 325 ? -2.032 -4.824 14.845 1.00 94.38 325 TYR A N 1
ATOM 2467 C CA . TYR A 1 325 ? -1.736 -3.729 13.911 1.00 94.38 325 TYR A CA 1
ATOM 2468 C C . TYR A 1 325 ? -0.452 -2.963 14.257 1.00 94.38 325 TYR A C 1
ATOM 2470 O O . TYR A 1 325 ? 0.470 -2.902 13.454 1.00 94.38 325 TYR A O 1
ATOM 2478 N N . PHE A 1 326 ? -0.316 -2.448 15.483 1.00 96.69 326 PHE A N 1
ATOM 2479 C CA . PHE A 1 326 ? 0.847 -1.624 15.843 1.00 96.69 326 PHE A CA 1
ATOM 2480 C C . PHE A 1 326 ? 2.167 -2.395 15.786 1.00 96.69 326 PHE A C 1
ATOM 2482 O O . PHE A 1 326 ? 3.209 -1.848 15.424 1.00 96.69 326 PHE A O 1
ATOM 2489 N N . THR A 1 327 ? 2.129 -3.677 16.146 1.00 97.12 327 THR A N 1
ATOM 2490 C CA . THR A 1 327 ? 3.326 -4.517 16.141 1.00 97.12 327 THR A CA 1
ATOM 2491 C C . THR A 1 327 ? 3.682 -4.935 14.715 1.00 97.12 327 THR A C 1
ATOM 2493 O O . THR A 1 327 ? 4.853 -4.863 14.341 1.00 97.12 327 THR A O 1
ATOM 2496 N N . SER A 1 328 ? 2.694 -5.306 13.894 1.00 95.94 328 SER A N 1
ATOM 2497 C CA . SER A 1 328 ? 2.912 -5.635 12.482 1.00 95.94 328 SER A CA 1
ATOM 2498 C C . SER A 1 328 ? 3.355 -4.431 11.659 1.00 95.94 328 SER A C 1
ATOM 2500 O O . SER A 1 328 ? 4.201 -4.609 10.793 1.00 95.94 328 SER A O 1
ATOM 2502 N N . SER A 1 329 ? 2.880 -3.214 11.947 1.00 94.38 329 SER A N 1
ATOM 2503 C CA . SER A 1 329 ? 3.324 -2.000 11.244 1.00 94.38 329 SER A CA 1
ATOM 2504 C C . SER A 1 329 ? 4.826 -1.763 11.420 1.00 94.38 329 SER A C 1
ATOM 2506 O O . SER A 1 329 ? 5.528 -1.476 10.452 1.00 94.38 329 SER A O 1
ATOM 2508 N N . LEU A 1 330 ? 5.364 -1.994 12.625 1.00 97.19 330 LEU A N 1
ATOM 2509 C CA . LEU A 1 330 ? 6.815 -1.967 12.840 1.00 97.19 330 LEU A CA 1
ATOM 2510 C C . LEU A 1 330 ? 7.532 -3.118 12.111 1.00 97.19 330 LEU A C 1
ATOM 2512 O O . LEU A 1 330 ? 8.636 -2.930 11.604 1.00 97.19 330 LEU A O 1
ATOM 2516 N N . GLY A 1 331 ? 6.914 -4.301 12.045 1.00 97.38 331 GLY A N 1
ATOM 2517 C CA . GLY A 1 331 ? 7.421 -5.426 11.255 1.00 97.38 331 GLY A CA 1
ATOM 2518 C C . GLY A 1 331 ? 7.526 -5.095 9.765 1.00 97.38 331 GLY A C 1
ATOM 2519 O O . GLY A 1 331 ? 8.584 -5.286 9.171 1.00 97.38 331 GLY A O 1
ATOM 2520 N N . ASN A 1 332 ? 6.471 -4.519 9.188 1.00 94.00 332 ASN A N 1
ATOM 2521 C CA . ASN A 1 332 ? 6.429 -4.052 7.803 1.00 94.00 332 ASN A CA 1
ATOM 2522 C C . ASN A 1 332 ? 7.517 -3.015 7.543 1.00 94.00 332 ASN A C 1
ATOM 2524 O O . ASN A 1 332 ? 8.288 -3.152 6.597 1.00 94.00 332 ASN A O 1
ATOM 2528 N N . PHE A 1 333 ? 7.670 -2.048 8.446 1.00 93.19 333 PHE A N 1
ATOM 2529 C CA . PHE A 1 333 ? 8.720 -1.047 8.325 1.00 93.19 333 PHE A CA 1
ATOM 2530 C C . PHE A 1 333 ? 10.134 -1.652 8.355 1.00 93.19 333 PHE A C 1
ATOM 2532 O O . PHE A 1 333 ? 11.031 -1.171 7.661 1.00 93.19 333 PHE A O 1
ATOM 2539 N N . TYR A 1 334 ? 10.367 -2.714 9.133 1.00 96.31 334 TYR A N 1
ATOM 2540 C CA . TYR A 1 334 ? 11.641 -3.436 9.098 1.00 96.31 334 TYR A CA 1
ATOM 2541 C C . TYR A 1 334 ? 11.825 -4.278 7.832 1.00 96.31 334 TYR A C 1
ATOM 2543 O O . TYR A 1 334 ? 12.947 -4.355 7.336 1.00 96.31 334 TYR A O 1
ATOM 2551 N N . ASN A 1 335 ? 10.759 -4.873 7.291 1.00 94.50 335 ASN A N 1
ATOM 2552 C CA . ASN A 1 335 ? 10.798 -5.548 5.992 1.00 94.50 335 ASN A CA 1
ATOM 2553 C C . ASN A 1 335 ? 11.221 -4.589 4.879 1.00 94.50 335 ASN A C 1
ATOM 2555 O O . ASN A 1 335 ? 12.129 -4.908 4.119 1.00 94.50 335 ASN A O 1
ATOM 2559 N N . GLU A 1 336 ? 10.605 -3.409 4.818 1.00 88.25 336 GLU A N 1
ATOM 2560 C CA . GLU A 1 336 ? 10.933 -2.376 3.830 1.00 88.25 336 GLU A CA 1
ATOM 2561 C C . GLU A 1 336 ? 12.403 -1.950 3.921 1.00 88.25 336 GLU A C 1
ATOM 2563 O O . GLU A 1 336 ? 13.095 -1.884 2.908 1.00 88.25 336 GLU A O 1
ATOM 2568 N N . GLN A 1 337 ? 12.905 -1.717 5.140 1.00 88.88 337 GLN A N 1
ATOM 2569 C CA . GLN A 1 337 ? 14.322 -1.411 5.368 1.00 88.88 337 GLN A CA 1
ATOM 2570 C C . GLN A 1 337 ? 15.230 -2.554 4.917 1.00 88.88 337 GLN A C 1
ATOM 2572 O O . GLN A 1 337 ? 16.253 -2.308 4.288 1.00 88.88 337 GLN A O 1
ATOM 2577 N N . GLY A 1 338 ? 14.852 -3.794 5.235 1.00 91.25 338 GLY A N 1
ATOM 2578 C CA . GLY A 1 338 ? 15.597 -4.977 4.831 1.00 91.25 338 GLY A CA 1
ATOM 2579 C C . GLY A 1 338 ? 15.683 -5.111 3.314 1.00 91.25 338 GLY A C 1
ATOM 2580 O O . GLY A 1 338 ? 16.782 -5.255 2.795 1.00 91.25 338 GLY A O 1
ATOM 2581 N N . SER A 1 339 ? 14.554 -4.995 2.609 1.00 88.25 339 SER A N 1
ATOM 2582 C CA . SER A 1 339 ? 14.517 -5.023 1.139 1.00 88.25 339 SER A CA 1
ATOM 2583 C C . SER A 1 339 ? 15.391 -3.920 0.548 1.00 88.25 339 SER A C 1
ATOM 2585 O O . SER A 1 339 ? 16.276 -4.193 -0.254 1.00 88.25 339 SER A O 1
ATOM 2587 N N . HIS A 1 340 ? 15.245 -2.692 1.049 1.00 84.69 340 HIS A N 1
ATOM 2588 C CA . HIS A 1 340 ? 16.033 -1.557 0.583 1.00 84.69 340 HIS A CA 1
ATOM 2589 C C . HIS A 1 340 ? 17.546 -1.734 0.779 1.00 84.69 340 HIS A C 1
ATOM 2591 O O . HIS A 1 340 ? 18.345 -1.362 -0.082 1.00 84.69 340 HIS A O 1
ATOM 2597 N N . ASP A 1 341 ? 17.959 -2.293 1.918 1.00 85.81 341 ASP A N 1
ATOM 2598 C CA . ASP A 1 341 ? 19.360 -2.621 2.174 1.00 85.81 341 ASP A CA 1
ATOM 2599 C C . ASP A 1 341 ? 19.867 -3.690 1.188 1.00 85.81 341 ASP A C 1
ATOM 2601 O O . ASP A 1 341 ? 20.997 -3.572 0.704 1.00 85.81 341 ASP A O 1
ATOM 2605 N N . LEU A 1 342 ? 19.045 -4.689 0.836 1.00 87.00 342 LEU A N 1
ATOM 2606 C CA . LEU A 1 342 ? 19.416 -5.691 -0.165 1.00 87.00 342 LEU A CA 1
ATOM 2607 C C . LEU A 1 342 ? 19.636 -5.060 -1.546 1.00 87.00 342 LEU A C 1
ATOM 2609 O O . LEU A 1 342 ? 20.635 -5.377 -2.194 1.00 87.00 342 LEU A O 1
ATOM 2613 N N . ASP A 1 343 ? 18.773 -4.135 -1.970 1.00 79.12 343 ASP A N 1
ATOM 2614 C CA . ASP A 1 343 ? 18.898 -3.453 -3.271 1.00 79.12 343 ASP A CA 1
ATOM 2615 C C . ASP A 1 343 ? 20.209 -2.673 -3.381 1.00 79.12 343 ASP A C 1
ATOM 2617 O O . ASP A 1 343 ? 20.807 -2.547 -4.447 1.00 79.12 343 ASP A O 1
ATOM 2621 N N . GLN A 1 344 ? 20.680 -2.152 -2.248 1.00 81.12 344 GLN A N 1
ATOM 2622 C CA . GLN A 1 344 ? 21.932 -1.410 -2.153 1.00 81.12 344 GLN A CA 1
ATOM 2623 C C . GLN A 1 344 ? 23.143 -2.319 -1.874 1.00 81.12 344 GLN A C 1
ATOM 2625 O O . GLN A 1 344 ? 24.236 -1.826 -1.579 1.00 81.12 344 GLN A O 1
ATOM 2630 N N . GLY A 1 345 ? 22.967 -3.643 -1.951 1.00 87.25 345 GLY A N 1
ATOM 2631 C CA . GLY A 1 345 ? 24.017 -4.642 -1.748 1.00 87.25 345 GLY A CA 1
ATOM 2632 C C . GLY A 1 345 ? 24.496 -4.773 -0.296 1.00 87.25 345 GLY A C 1
ATOM 2633 O O . GLY A 1 345 ? 25.572 -5.324 -0.052 1.00 87.25 345 GLY A O 1
ATOM 2634 N N . ARG A 1 346 ? 23.730 -4.265 0.679 1.00 90.94 346 ARG A N 1
ATOM 2635 C CA . ARG A 1 346 ? 24.019 -4.333 2.122 1.00 90.94 346 ARG A CA 1
ATOM 2636 C C . ARG A 1 346 ? 23.352 -5.541 2.773 1.00 90.94 346 ARG A C 1
ATOM 2638 O O . ARG A 1 346 ? 22.501 -5.425 3.650 1.00 90.94 346 ARG A O 1
ATOM 2645 N N . GLU A 1 347 ? 23.758 -6.728 2.339 1.00 93.06 347 GLU A N 1
ATOM 2646 C CA . GLU A 1 347 ? 23.107 -7.986 2.727 1.00 93.06 347 GLU A CA 1
ATOM 2647 C C . GLU A 1 347 ? 23.111 -8.245 4.250 1.00 93.06 347 GLU A C 1
ATOM 2649 O O . GLU A 1 347 ? 22.132 -8.738 4.810 1.00 93.06 347 GLU A O 1
ATOM 2654 N N . ALA A 1 348 ? 24.188 -7.884 4.955 1.00 95.00 348 ALA A N 1
ATOM 2655 C CA . ALA A 1 348 ? 24.287 -8.115 6.397 1.00 95.00 348 ALA A CA 1
ATOM 2656 C C . ALA A 1 348 ? 23.322 -7.224 7.199 1.00 95.00 348 ALA A C 1
ATOM 2658 O O . ALA A 1 348 ? 22.653 -7.702 8.119 1.00 95.00 348 ALA A O 1
ATOM 2659 N N . GLU A 1 349 ? 23.249 -5.938 6.853 1.00 93.69 349 GLU A N 1
ATOM 2660 C CA . GLU A 1 349 ? 22.314 -4.976 7.431 1.00 93.69 349 GLU A CA 1
ATOM 2661 C C . GLU A 1 349 ? 20.867 -5.366 7.115 1.00 93.69 349 GLU A C 1
ATOM 2663 O O . GLU A 1 349 ? 20.025 -5.400 8.020 1.00 93.69 349 GLU A O 1
ATOM 2668 N N . ALA A 1 350 ? 20.614 -5.775 5.869 1.00 92.88 350 ALA A N 1
ATOM 2669 C CA . ALA A 1 350 ? 19.314 -6.246 5.432 1.00 92.88 350 ALA A CA 1
ATOM 2670 C C . ALA A 1 350 ? 18.802 -7.409 6.280 1.00 92.88 350 ALA A C 1
ATOM 2672 O O . ALA A 1 350 ? 17.712 -7.332 6.846 1.00 92.88 350 ALA A O 1
ATOM 2673 N N . TYR A 1 351 ? 19.588 -8.479 6.431 1.00 95.75 351 TYR A N 1
ATOM 2674 C CA . TYR A 1 351 ? 19.149 -9.645 7.200 1.00 95.75 351 TYR A CA 1
ATOM 2675 C C . TYR A 1 351 ? 18.942 -9.339 8.681 1.00 95.75 351 TYR A C 1
ATOM 2677 O O . TYR A 1 351 ? 18.027 -9.896 9.285 1.00 95.75 351 TYR A O 1
ATOM 2685 N N . GLN A 1 352 ? 19.689 -8.391 9.255 1.00 97.12 352 GLN A N 1
ATOM 2686 C CA . GLN A 1 352 ? 19.408 -7.916 10.608 1.00 97.12 352 GLN A CA 1
ATOM 2687 C C . GLN A 1 352 ? 18.018 -7.264 10.703 1.00 97.12 352 GLN A C 1
ATOM 2689 O O . GLN A 1 352 ? 17.285 -7.514 11.662 1.00 97.12 352 GLN A O 1
ATOM 2694 N N . LYS A 1 353 ? 17.639 -6.429 9.728 1.00 95.81 353 LYS A N 1
ATOM 2695 C CA . LYS A 1 353 ? 16.309 -5.799 9.677 1.00 95.81 353 LYS A CA 1
ATOM 2696 C C . LYS A 1 353 ? 15.218 -6.832 9.421 1.00 95.81 353 LYS A C 1
ATOM 2698 O O . LYS A 1 353 ? 14.221 -6.850 10.137 1.00 95.81 353 LYS A O 1
ATOM 2703 N N . LEU A 1 354 ? 15.437 -7.748 8.481 1.00 96.62 354 LEU A N 1
ATOM 2704 C CA . LEU A 1 354 ? 14.496 -8.826 8.205 1.00 96.62 354 LEU A CA 1
ATOM 2705 C C . LEU A 1 354 ? 14.306 -9.735 9.434 1.00 96.62 354 LEU A C 1
ATOM 2707 O O . LEU A 1 354 ? 13.195 -10.204 9.659 1.00 96.62 354 LEU A O 1
ATOM 2711 N N . ASP A 1 355 ? 15.334 -9.991 10.249 1.00 98.44 355 ASP A N 1
ATOM 2712 C CA . ASP A 1 355 ? 15.189 -10.776 11.488 1.00 98.44 355 ASP A CA 1
ATOM 2713 C C . ASP A 1 355 ? 14.305 -10.039 12.513 1.00 98.44 355 ASP A C 1
ATOM 2715 O O . ASP A 1 355 ? 13.438 -10.645 13.149 1.00 98.44 355 ASP A O 1
ATOM 2719 N N . LEU A 1 356 ? 14.476 -8.716 12.640 1.00 98.25 356 LEU A N 1
ATOM 2720 C CA . LEU A 1 356 ? 13.613 -7.878 13.481 1.00 98.25 356 LEU A CA 1
ATOM 2721 C C . LEU A 1 356 ? 12.163 -7.876 12.982 1.00 98.25 356 LEU A C 1
ATOM 2723 O O . LEU A 1 356 ? 11.241 -7.916 13.797 1.00 98.25 356 LEU A O 1
ATOM 2727 N N . ALA A 1 357 ? 11.950 -7.864 11.665 1.00 98.38 357 ALA A N 1
ATOM 2728 C CA . ALA A 1 357 ? 10.618 -7.941 11.077 1.00 98.38 357 ALA A CA 1
ATOM 2729 C C . ALA A 1 357 ? 9.913 -9.256 11.443 1.00 98.38 357 ALA A C 1
ATOM 2731 O O . ALA A 1 357 ? 8.797 -9.225 11.963 1.00 98.38 357 ALA A O 1
ATOM 2732 N N . VAL A 1 358 ? 10.591 -10.402 11.284 1.00 98.62 358 VAL A N 1
ATOM 2733 C CA . VAL A 1 358 ? 10.065 -11.722 11.683 1.00 98.62 358 VAL A CA 1
ATOM 2734 C C . VAL A 1 358 ? 9.670 -11.734 13.156 1.00 98.62 358 VAL A C 1
ATOM 2736 O O . VAL A 1 358 ? 8.577 -12.194 13.491 1.00 98.62 358 VAL A O 1
ATOM 2739 N N . GLN A 1 359 ? 10.516 -11.189 14.038 1.00 98.44 359 GLN A N 1
ATOM 2740 C CA . GLN A 1 359 ? 10.193 -11.085 15.461 1.00 98.44 359 GLN A CA 1
ATOM 2741 C C . GLN A 1 359 ? 8.881 -10.314 15.677 1.00 98.44 359 GLN A C 1
ATOM 2743 O O . GLN A 1 359 ? 8.031 -10.751 16.453 1.00 98.44 359 GLN A O 1
ATOM 2748 N N . LYS A 1 360 ? 8.691 -9.187 14.983 1.00 98.50 360 LYS A N 1
ATOM 2749 C CA . LYS A 1 360 ? 7.485 -8.363 15.123 1.00 98.50 360 LYS A CA 1
ATOM 2750 C C . LYS A 1 360 ? 6.235 -9.041 14.579 1.00 98.50 360 LYS A C 1
ATOM 2752 O O . LYS A 1 360 ? 5.204 -9.003 15.246 1.00 98.50 360 LYS A O 1
ATOM 2757 N N . PHE A 1 361 ? 6.313 -9.737 13.450 1.00 98.56 361 PHE A N 1
ATOM 2758 C CA . PHE A 1 361 ? 5.170 -10.511 12.961 1.00 98.56 361 PHE A CA 1
ATOM 2759 C C . PHE A 1 361 ? 4.815 -11.672 13.893 1.00 98.56 361 PHE A C 1
ATOM 2761 O O . PHE A 1 361 ? 3.641 -11.901 14.159 1.00 98.56 361 PHE A O 1
ATOM 2768 N N . GLN A 1 362 ? 5.801 -12.355 14.479 1.00 98.31 362 GLN A N 1
ATOM 2769 C CA . GLN A 1 362 ? 5.545 -13.395 15.481 1.00 98.31 362 GLN A CA 1
ATOM 2770 C C . GLN A 1 362 ? 4.918 -12.830 16.764 1.00 98.31 362 GLN A C 1
ATOM 2772 O O . GLN A 1 362 ? 4.021 -13.450 17.333 1.00 98.31 362 GLN A O 1
ATOM 2777 N N . GLU A 1 363 ? 5.354 -11.652 17.220 1.00 97.38 363 GLU A N 1
ATOM 2778 C CA . GLU A 1 363 ? 4.721 -10.932 18.332 1.00 97.38 363 GLU A CA 1
ATOM 2779 C C . GLU A 1 363 ? 3.264 -10.554 17.994 1.00 97.38 363 GLU A C 1
ATOM 2781 O O . GLU A 1 363 ? 2.375 -10.774 18.819 1.00 97.38 363 GLU A O 1
ATOM 2786 N N . ALA A 1 364 ? 3.001 -10.072 16.773 1.00 97.00 364 ALA A N 1
ATOM 2787 C CA . ALA A 1 364 ? 1.658 -9.763 16.279 1.00 97.00 364 ALA A CA 1
ATOM 2788 C C . ALA A 1 364 ? 0.755 -11.011 16.221 1.00 97.00 364 ALA A C 1
ATOM 2790 O O . ALA A 1 364 ? -0.355 -10.982 16.744 1.00 97.00 364 ALA A O 1
ATOM 2791 N N . LEU A 1 365 ? 1.252 -12.138 15.704 1.00 96.56 365 LEU A N 1
ATOM 2792 C CA . LEU A 1 365 ? 0.521 -13.415 15.675 1.00 96.56 365 LEU A CA 1
ATOM 2793 C C . LEU A 1 365 ? 0.300 -14.010 17.064 1.00 96.56 365 LEU A C 1
ATOM 2795 O O . LEU A 1 365 ? -0.658 -14.744 17.308 1.00 96.56 365 LEU A O 1
ATOM 2799 N N . ALA A 1 366 ? 1.177 -13.694 18.016 1.00 96.06 366 ALA A N 1
ATOM 2800 C CA . ALA A 1 366 ? 0.926 -14.040 19.398 1.00 96.06 366 ALA A CA 1
ATOM 2801 C C . ALA A 1 366 ? -0.289 -13.249 19.924 1.00 96.06 366 ALA A C 1
ATOM 2803 O O . ALA A 1 366 ? -1.057 -13.788 20.726 1.00 96.06 366 ALA A O 1
ATOM 2804 N N . ILE A 1 367 ? -0.460 -11.987 19.524 1.00 94.62 367 ILE A N 1
ATOM 2805 C CA . ILE A 1 367 ? -1.593 -11.137 19.914 1.00 94.62 367 ILE A CA 1
ATOM 2806 C C . ILE A 1 367 ? -2.896 -11.621 19.270 1.00 94.62 367 ILE A C 1
ATOM 2808 O O . ILE A 1 367 ? -3.872 -11.822 19.993 1.00 94.62 367 ILE A O 1
ATOM 2812 N N . ASP A 1 368 ? -2.884 -11.829 17.956 1.00 93.19 368 ASP A N 1
ATOM 2813 C CA . ASP A 1 368 ? -4.016 -12.299 17.160 1.00 93.19 368 ASP A CA 1
ATOM 2814 C C . ASP A 1 368 ? -3.520 -13.318 16.120 1.00 93.19 368 ASP A C 1
ATOM 2816 O O . ASP A 1 368 ? -2.837 -12.973 15.159 1.00 93.19 368 ASP A O 1
ATOM 2820 N N . GLN A 1 369 ? -3.872 -14.590 16.325 1.00 93.19 369 GLN A N 1
ATOM 2821 C CA . GLN A 1 369 ? -3.467 -15.697 15.449 1.00 93.19 369 GLN A CA 1
ATOM 2822 C C . GLN A 1 369 ? -4.177 -15.680 14.092 1.00 93.19 369 GLN A C 1
ATOM 2824 O O . GLN A 1 369 ? -3.743 -16.375 13.185 1.00 93.19 369 GLN A O 1
ATOM 2829 N N . SER A 1 370 ? -5.260 -14.913 13.959 1.00 91.62 370 SER A N 1
ATOM 2830 C CA . SER A 1 370 ? -6.012 -14.749 12.712 1.00 91.62 370 SER A CA 1
ATOM 2831 C C . SER A 1 370 ? -5.580 -13.514 11.916 1.00 91.62 370 SER A C 1
ATOM 2833 O O . SER A 1 370 ? -6.190 -13.174 10.906 1.00 91.62 370 SER A O 1
ATOM 2835 N N . TYR A 1 371 ? -4.524 -12.820 12.353 1.00 93.56 371 TYR A N 1
ATOM 2836 C CA . TYR A 1 371 ? -4.103 -11.567 11.741 1.00 93.56 371 TYR A CA 1
ATOM 2837 C C . TYR A 1 371 ? -3.332 -11.798 10.432 1.00 93.56 371 TYR A C 1
ATOM 2839 O O . TYR A 1 371 ? -2.101 -11.891 10.423 1.00 93.56 371 TYR A O 1
ATOM 2847 N N . ALA A 1 372 ? -4.070 -11.874 9.319 1.00 93.44 372 ALA A N 1
ATOM 2848 C CA . ALA A 1 372 ? -3.562 -12.170 7.974 1.00 93.44 372 ALA A CA 1
ATOM 2849 C C . ALA A 1 372 ? -2.341 -11.322 7.569 1.00 93.44 372 ALA A C 1
ATOM 2851 O O . ALA A 1 372 ? -1.393 -11.831 6.975 1.00 93.44 372 ALA A O 1
ATOM 2852 N N . ILE A 1 373 ? -2.307 -10.046 7.963 1.00 92.56 373 ILE A N 1
ATOM 2853 C CA . ILE A 1 373 ? -1.232 -9.106 7.609 1.00 92.56 373 ILE A CA 1
ATOM 2854 C C . ILE A 1 373 ? 0.124 -9.512 8.193 1.00 92.56 373 ILE A C 1
ATOM 2856 O O . ILE A 1 373 ? 1.159 -9.306 7.562 1.00 92.56 373 ILE A O 1
ATOM 2860 N N . ALA A 1 374 ? 0.152 -10.148 9.367 1.00 96.69 374 ALA A N 1
ATOM 2861 C CA . ALA A 1 374 ? 1.408 -10.656 9.907 1.00 96.69 374 ALA A CA 1
ATOM 2862 C C . ALA A 1 374 ? 1.927 -11.869 9.116 1.00 96.69 374 ALA A C 1
ATOM 2864 O O . ALA A 1 374 ? 3.138 -12.010 8.951 1.00 96.69 374 ALA A O 1
ATOM 2865 N N . TYR A 1 375 ? 1.034 -12.706 8.579 1.00 98.06 375 TYR A N 1
ATOM 2866 C CA . TYR A 1 375 ? 1.412 -13.789 7.669 1.00 98.06 375 TYR A CA 1
ATOM 2867 C C . TYR A 1 375 ? 1.913 -13.253 6.321 1.00 98.06 375 TYR A C 1
ATOM 2869 O O . TYR A 1 375 ? 2.962 -13.702 5.865 1.00 98.06 375 TYR A O 1
ATOM 2877 N N . ASN A 1 376 ? 1.268 -12.230 5.746 1.00 95.06 376 ASN A N 1
ATOM 2878 C CA . ASN A 1 376 ? 1.795 -11.524 4.567 1.00 95.06 376 ASN A CA 1
ATOM 2879 C C . ASN A 1 376 ? 3.202 -10.992 4.812 1.00 95.06 376 ASN A C 1
ATOM 2881 O O . ASN A 1 376 ? 4.108 -11.226 4.016 1.00 95.06 376 ASN A O 1
ATOM 2885 N N . GLY A 1 377 ? 3.403 -10.316 5.944 1.00 96.06 377 GLY A N 1
ATOM 2886 C CA . GLY A 1 377 ? 4.704 -9.794 6.336 1.00 96.06 377 GLY A CA 1
ATOM 2887 C C . GLY A 1 377 ? 5.783 -10.878 6.419 1.00 96.06 377 GLY A C 1
ATOM 2888 O O . GLY A 1 377 ? 6.906 -10.670 5.953 1.00 96.06 377 GLY A O 1
ATOM 2889 N N . LEU A 1 378 ? 5.451 -12.058 6.951 1.00 98.62 378 LEU A N 1
ATOM 2890 C CA . LEU A 1 378 ? 6.348 -13.219 6.946 1.00 98.62 378 LEU A CA 1
ATOM 2891 C C . LEU A 1 378 ? 6.598 -13.758 5.530 1.00 98.62 378 LEU A C 1
ATOM 2893 O O . LEU A 1 378 ? 7.736 -14.107 5.219 1.00 98.62 378 LEU A O 1
ATOM 2897 N N . GLY A 1 379 ? 5.576 -13.780 4.671 1.00 98.06 379 GLY A N 1
ATOM 2898 C CA . GLY A 1 379 ? 5.690 -14.193 3.272 1.00 98.06 379 GLY A CA 1
ATOM 2899 C C . GLY A 1 379 ? 6.641 -13.305 2.480 1.00 98.06 379 GLY A C 1
ATOM 2900 O O . GLY A 1 379 ? 7.584 -13.803 1.865 1.00 98.06 379 GLY A O 1
ATOM 2901 N N . TRP A 1 380 ? 6.476 -11.986 2.582 1.00 97.44 380 TRP A N 1
ATOM 2902 C CA . TRP A 1 380 ? 7.388 -11.015 1.978 1.00 97.44 380 TRP A CA 1
ATOM 2903 C C . TRP A 1 380 ? 8.802 -11.120 2.540 1.00 97.44 380 TRP A C 1
ATOM 2905 O O . TRP A 1 380 ? 9.767 -11.115 1.783 1.00 97.44 380 TRP A O 1
ATOM 2915 N N . ASN A 1 381 ? 8.941 -11.287 3.857 1.00 97.88 381 ASN A N 1
ATOM 2916 C CA . ASN A 1 381 ? 10.249 -11.477 4.480 1.00 97.88 381 ASN A CA 1
ATOM 2917 C C . ASN A 1 381 ? 10.986 -12.697 3.910 1.00 97.88 381 ASN A C 1
ATOM 2919 O O . ASN A 1 381 ? 12.163 -12.602 3.569 1.00 97.88 381 ASN A O 1
ATOM 2923 N N . ALA A 1 382 ? 10.287 -13.829 3.793 1.00 98.06 382 ALA A N 1
ATOM 2924 C CA . ALA A 1 382 ? 10.830 -15.052 3.218 1.00 98.06 382 ALA A CA 1
ATOM 2925 C C . ALA A 1 382 ? 11.148 -14.879 1.725 1.00 98.06 382 ALA A C 1
ATOM 2927 O O . ALA A 1 382 ? 12.210 -15.310 1.279 1.00 98.06 382 ALA A O 1
ATOM 2928 N N . PHE A 1 383 ? 10.295 -14.172 0.975 1.00 96.50 383 PHE A N 1
ATOM 2929 C CA . PHE A 1 383 ? 10.541 -13.837 -0.428 1.00 96.50 383 PHE A CA 1
ATOM 2930 C C . PHE A 1 383 ? 11.834 -13.028 -0.609 1.00 96.50 383 PHE A C 1
ATOM 2932 O O . PHE A 1 383 ? 12.659 -13.399 -1.442 1.00 96.50 383 PHE A O 1
ATOM 2939 N N . TYR A 1 384 ? 12.067 -11.989 0.204 1.00 93.44 384 TYR A N 1
ATOM 2940 C CA . TYR A 1 384 ? 13.303 -11.190 0.159 1.00 93.44 384 TYR A CA 1
ATOM 2941 C C . TYR A 1 384 ? 14.563 -11.999 0.496 1.00 93.44 384 TYR A C 1
ATOM 2943 O O . TYR A 1 384 ? 15.658 -11.642 0.076 1.00 93.44 384 TYR A O 1
ATOM 2951 N N . ARG A 1 385 ? 14.419 -13.099 1.242 1.00 93.19 385 ARG A N 1
ATOM 2952 C CA . ARG A 1 385 ? 15.504 -14.046 1.549 1.00 93.19 385 ARG A CA 1
ATOM 2953 C C . ARG A 1 385 ? 15.643 -15.170 0.521 1.00 93.19 385 ARG A C 1
ATOM 2955 O O . ARG A 1 385 ? 16.411 -16.099 0.758 1.00 93.19 385 ARG A O 1
ATOM 2962 N N . GLU A 1 386 ? 14.863 -15.128 -0.558 1.00 93.31 386 GLU A N 1
ATOM 2963 C CA . GLU A 1 386 ? 14.749 -16.197 -1.557 1.00 93.31 386 GLU A CA 1
ATOM 2964 C C . GLU A 1 386 ? 14.288 -17.553 -0.970 1.00 93.31 386 GLU A C 1
ATOM 2966 O O . GLU A 1 386 ? 14.416 -18.602 -1.607 1.00 93.31 386 GLU A O 1
ATOM 2971 N N . ASP A 1 387 ? 13.692 -17.557 0.231 1.00 96.75 387 ASP A N 1
ATOM 2972 C CA . ASP A 1 387 ? 13.014 -18.724 0.804 1.00 96.75 387 ASP A CA 1
ATOM 2973 C C . ASP A 1 387 ? 11.603 -18.835 0.219 1.00 96.75 387 ASP A C 1
ATOM 2975 O O . ASP A 1 387 ? 10.588 -18.571 0.864 1.00 96.75 387 ASP A O 1
ATOM 2979 N N . TYR A 1 388 ? 11.542 -19.216 -1.054 1.00 97.19 388 TYR A N 1
ATOM 2980 C CA . TYR A 1 388 ? 10.293 -19.320 -1.803 1.00 97.19 388 TYR A CA 1
ATOM 2981 C C . TYR A 1 388 ? 9.320 -20.357 -1.231 1.00 97.19 388 TYR A C 1
ATOM 2983 O O . TYR A 1 388 ? 8.107 -20.175 -1.319 1.00 97.19 388 TYR A O 1
ATOM 2991 N N . ALA A 1 389 ? 9.825 -21.423 -0.603 1.00 97.94 389 ALA A N 1
ATOM 2992 C CA . ALA A 1 389 ? 8.972 -22.405 0.061 1.00 97.94 389 ALA A CA 1
ATOM 2993 C C . ALA A 1 389 ? 8.301 -21.804 1.306 1.00 97.94 389 ALA A C 1
ATOM 2995 O O . ALA A 1 389 ? 7.081 -21.910 1.442 1.00 97.94 389 ALA A O 1
ATOM 2996 N N . GLY A 1 390 ? 9.076 -21.136 2.170 1.00 98.19 390 GLY A N 1
ATOM 2997 C CA . GLY A 1 390 ? 8.544 -20.433 3.338 1.00 98.19 390 GLY A CA 1
ATOM 2998 C C . GLY A 1 390 ? 7.614 -19.278 2.959 1.00 98.19 390 GLY A C 1
ATOM 2999 O O . GLY A 1 390 ? 6.589 -19.076 3.607 1.00 98.19 390 GLY A O 1
ATOM 3000 N N . ALA A 1 391 ? 7.918 -18.567 1.869 1.00 98.38 391 ALA A N 1
ATOM 3001 C CA . ALA A 1 391 ? 7.071 -17.497 1.350 1.00 98.38 391 ALA A CA 1
ATOM 3002 C C . ALA A 1 391 ? 5.688 -18.017 0.933 1.00 98.38 391 ALA A C 1
ATOM 3004 O O . ALA A 1 391 ? 4.675 -17.466 1.359 1.00 98.38 391 ALA A O 1
ATOM 3005 N N . LEU A 1 392 ? 5.631 -19.106 0.154 1.00 98.56 392 LEU A N 1
ATOM 3006 C CA . LEU A 1 392 ? 4.360 -19.721 -0.247 1.00 98.56 392 LEU A CA 1
ATOM 3007 C C . LEU A 1 392 ? 3.554 -20.222 0.954 1.00 98.56 392 LEU A C 1
ATOM 3009 O O . LEU A 1 392 ? 2.342 -20.036 0.965 1.00 98.56 392 LEU A O 1
ATOM 3013 N N . GLU A 1 393 ? 4.202 -20.831 1.952 1.00 98.44 393 GLU A N 1
ATOM 3014 C CA . GLU A 1 393 ? 3.529 -21.279 3.181 1.00 98.44 393 GLU A CA 1
ATOM 3015 C C . GLU A 1 393 ? 2.896 -20.096 3.923 1.00 98.44 393 GLU A C 1
ATOM 3017 O O . GLU A 1 393 ? 1.711 -20.126 4.243 1.00 98.44 393 GLU A O 1
ATOM 3022 N N . ALA A 1 394 ? 3.653 -19.019 4.135 1.00 98.38 394 ALA A N 1
ATOM 3023 C CA . ALA A 1 394 ? 3.158 -17.845 4.842 1.00 98.38 394 ALA A CA 1
ATOM 3024 C C . ALA A 1 394 ? 2.047 -17.111 4.070 1.00 98.38 394 ALA A C 1
ATOM 3026 O O . ALA A 1 394 ? 1.046 -16.726 4.672 1.00 98.38 394 ALA A O 1
ATOM 3027 N N . PHE A 1 395 ? 2.163 -16.959 2.748 1.00 98.31 395 PHE A N 1
ATOM 3028 C CA . PHE A 1 395 ? 1.083 -16.374 1.950 1.00 98.31 395 PHE A CA 1
ATOM 3029 C C . PHE A 1 395 ? -0.166 -17.268 1.905 1.00 98.31 395 PHE A C 1
ATOM 3031 O O . PHE A 1 395 ? -1.280 -16.752 1.886 1.00 98.31 395 PHE A O 1
ATOM 3038 N N . GLU A 1 396 ? -0.024 -18.596 1.920 1.00 98.06 396 GLU A N 1
ATOM 3039 C CA . GLU A 1 396 ? -1.171 -19.512 2.005 1.00 98.06 396 GLU A CA 1
ATOM 3040 C C . GLU A 1 396 ? -1.905 -19.382 3.349 1.00 98.06 396 GLU A C 1
ATOM 3042 O O . GLU A 1 396 ? -3.137 -19.359 3.385 1.00 98.06 396 GLU A O 1
ATOM 3047 N N . GLU A 1 397 ? -1.168 -19.238 4.452 1.00 98.19 397 GLU A N 1
ATOM 3048 C CA . GLU A 1 397 ? -1.760 -18.944 5.761 1.00 98.19 397 GLU A CA 1
ATOM 3049 C C . GLU A 1 397 ? -2.473 -17.585 5.752 1.00 98.19 397 GLU A C 1
ATOM 3051 O O . GLU A 1 397 ? -3.592 -17.475 6.252 1.00 98.19 397 GLU A O 1
ATOM 3056 N N . ALA A 1 398 ? -1.898 -16.565 5.110 1.00 96.38 398 ALA A N 1
ATOM 3057 C CA . ALA A 1 398 ? -2.559 -15.270 4.979 1.00 96.38 398 ALA A CA 1
ATOM 3058 C C . ALA A 1 398 ? -3.885 -15.355 4.206 1.00 96.38 398 ALA A C 1
ATOM 3060 O O . ALA A 1 398 ? -4.888 -14.828 4.685 1.00 96.38 398 ALA A O 1
ATOM 3061 N N . VAL A 1 399 ? -3.922 -16.078 3.078 1.00 95.62 399 VAL A N 1
ATOM 3062 C CA . VAL A 1 399 ? -5.159 -16.348 2.314 1.00 95.62 399 VAL A CA 1
ATOM 3063 C C . VAL A 1 399 ? -6.153 -17.184 3.126 1.00 95.62 399 VAL A C 1
ATOM 3065 O O . VAL A 1 399 ? -7.364 -17.020 3.000 1.00 95.62 399 VAL A O 1
ATOM 3068 N N . THR A 1 400 ? -5.668 -18.084 3.983 1.00 96.12 400 THR A N 1
ATOM 3069 C CA . THR A 1 400 ? -6.531 -18.876 4.873 1.00 96.12 400 THR A CA 1
ATOM 3070 C C . THR A 1 400 ? -7.236 -17.992 5.901 1.00 96.12 400 THR A C 1
ATOM 3072 O O . THR A 1 400 ? -8.420 -18.202 6.173 1.00 96.12 400 THR A O 1
ATOM 3075 N N . MET A 1 401 ? -6.528 -17.007 6.462 1.00 93.31 401 MET A N 1
ATOM 3076 C CA . MET A 1 401 ? -7.098 -16.063 7.427 1.00 93.31 401 MET A CA 1
ATOM 3077 C C . MET A 1 401 ? -7.981 -15.007 6.757 1.00 93.31 401 MET A C 1
ATOM 3079 O O . MET A 1 401 ? -9.028 -14.652 7.296 1.00 93.31 401 MET A O 1
ATOM 3083 N N . ASP A 1 402 ? -7.585 -14.538 5.575 1.00 90.12 402 ASP A N 1
ATOM 3084 C CA . ASP A 1 402 ? -8.343 -13.602 4.754 1.00 90.12 402 ASP A CA 1
ATOM 3085 C C . ASP A 1 402 ? -8.343 -14.042 3.277 1.00 90.12 402 ASP A C 1
ATOM 3087 O O . ASP A 1 402 ? -7.414 -13.735 2.525 1.00 90.12 402 ASP A O 1
ATOM 3091 N N . PRO A 1 403 ? -9.413 -14.721 2.824 1.00 91.69 403 PRO A N 1
ATOM 3092 C CA . PRO A 1 403 ? -9.536 -15.172 1.439 1.00 91.69 403 PRO A CA 1
ATOM 3093 C C . PRO A 1 403 ? -9.603 -14.051 0.393 1.00 91.69 403 PRO A C 1
ATOM 3095 O O . PRO A 1 403 ? -9.491 -14.341 -0.797 1.00 91.69 403 PRO A O 1
ATOM 3098 N N . SER A 1 404 ? -9.811 -12.796 0.808 1.00 87.25 404 SER A N 1
ATOM 3099 C CA . SER A 1 404 ? -9.789 -11.615 -0.065 1.00 87.25 404 SER A CA 1
ATOM 3100 C C . SER A 1 404 ? -8.434 -10.902 -0.102 1.00 87.25 404 SER A C 1
ATOM 3102 O O . SER A 1 404 ? -8.304 -9.881 -0.773 1.00 87.25 404 SER A O 1
ATOM 3104 N N . ASN A 1 405 ? -7.407 -11.438 0.563 1.00 86.88 405 ASN A N 1
ATOM 3105 C CA . ASN A 1 405 ? -6.101 -10.798 0.660 1.00 86.88 405 ASN A CA 1
ATOM 3106 C C . ASN A 1 405 ? -5.348 -10.806 -0.684 1.00 86.88 405 ASN A C 1
ATOM 3108 O O . ASN A 1 405 ? -4.649 -11.762 -1.032 1.00 86.88 405 ASN A O 1
ATOM 3112 N N . ILE A 1 406 ? -5.489 -9.716 -1.442 1.00 88.06 406 ILE A N 1
ATOM 3113 C CA . ILE A 1 406 ? -4.865 -9.551 -2.762 1.00 88.06 406 ILE A CA 1
ATOM 3114 C C . ILE A 1 406 ? -3.345 -9.577 -2.668 1.00 88.06 406 ILE A C 1
ATOM 3116 O O . ILE A 1 406 ? -2.707 -10.249 -3.475 1.00 88.06 406 ILE A O 1
ATOM 3120 N N . ASP A 1 407 ? -2.768 -8.927 -1.659 1.00 88.19 407 ASP A N 1
ATOM 3121 C CA . ASP A 1 407 ? -1.319 -8.876 -1.456 1.00 88.19 407 ASP A CA 1
ATOM 3122 C C . ASP A 1 407 ? -0.703 -10.282 -1.326 1.00 88.19 407 ASP A C 1
ATOM 3124 O O . ASP A 1 407 ? 0.310 -10.578 -1.957 1.00 88.19 407 ASP A O 1
ATOM 3128 N N . ALA A 1 408 ? -1.370 -11.203 -0.623 1.00 93.62 408 ALA A N 1
ATOM 3129 C CA . ALA A 1 408 ? -0.933 -12.594 -0.515 1.00 93.62 408 ALA A CA 1
ATOM 3130 C C . ALA A 1 408 ? -0.934 -13.323 -1.871 1.00 93.62 408 ALA A C 1
ATOM 3132 O O . ALA A 1 408 ? 0.005 -14.059 -2.194 1.00 93.62 408 ALA A O 1
ATOM 3133 N N . PHE A 1 409 ? -1.968 -13.118 -2.696 1.00 95.94 409 PHE A N 1
ATOM 3134 C CA . PHE A 1 409 ? -2.004 -13.680 -4.049 1.00 95.94 409 PHE A CA 1
ATOM 3135 C C . PHE A 1 409 ? -0.902 -13.088 -4.934 1.00 95.94 409 PHE A C 1
ATOM 3137 O O . PHE A 1 409 ? -0.249 -13.825 -5.675 1.00 95.94 409 PHE A O 1
ATOM 3144 N N . LEU A 1 410 ? -0.653 -11.780 -4.844 1.00 93.38 410 LEU A N 1
ATOM 3145 C CA . LEU A 1 410 ? 0.425 -11.128 -5.586 1.00 93.38 410 LEU A CA 1
ATOM 3146 C C . LEU A 1 410 ? 1.801 -11.640 -5.136 1.00 93.38 410 LEU A C 1
ATOM 3148 O O . LEU A 1 410 ? 2.630 -11.983 -5.978 1.00 93.38 410 LEU A O 1
ATOM 3152 N N . GLY A 1 411 ? 2.017 -11.813 -3.833 1.00 94.50 411 GLY A N 1
ATOM 3153 C CA . GLY A 1 411 ? 3.218 -12.439 -3.282 1.00 94.50 411 GLY A CA 1
ATOM 3154 C C . GLY A 1 411 ? 3.442 -13.856 -3.820 1.00 94.50 411 GLY A C 1
ATOM 3155 O O . GLY A 1 411 ? 4.523 -14.175 -4.320 1.00 94.50 411 GLY A O 1
ATOM 3156 N N . LYS A 1 412 ? 2.398 -14.698 -3.826 1.00 98.19 412 LYS A N 1
ATOM 3157 C CA . LYS A 1 412 ? 2.446 -16.044 -4.432 1.00 98.19 412 LYS A CA 1
ATOM 3158 C C . LYS A 1 412 ? 2.763 -15.994 -5.929 1.00 98.19 412 LYS A C 1
ATOM 3160 O O . LYS A 1 412 ? 3.576 -16.794 -6.394 1.00 98.19 412 LYS A O 1
ATOM 3165 N N . ASN A 1 413 ? 2.167 -15.063 -6.683 1.00 97.31 413 ASN A N 1
ATOM 3166 C CA . ASN A 1 413 ? 2.498 -14.859 -8.097 1.00 97.31 413 ASN A CA 1
ATOM 3167 C C . ASN A 1 413 ? 3.997 -14.597 -8.273 1.00 97.31 413 ASN A C 1
ATOM 3169 O O . ASN A 1 413 ? 4.633 -15.270 -9.082 1.00 97.31 413 ASN A O 1
ATOM 3173 N N . LEU A 1 414 ? 4.564 -13.665 -7.504 1.00 95.12 414 LEU A N 1
ATOM 3174 C CA . LEU A 1 414 ? 5.981 -13.320 -7.602 1.00 95.12 414 LEU A CA 1
ATOM 3175 C C . LEU A 1 414 ? 6.875 -14.505 -7.257 1.00 95.12 414 LEU A C 1
ATOM 3177 O O . LEU A 1 414 ? 7.843 -14.745 -7.977 1.00 95.12 414 LEU A O 1
ATOM 3181 N N . VAL A 1 415 ? 6.538 -15.282 -6.222 1.00 97.50 415 VAL A N 1
ATOM 3182 C CA . VAL A 1 415 ? 7.279 -16.508 -5.908 1.00 97.50 415 VAL A CA 1
ATOM 3183 C C . VAL A 1 415 ? 7.322 -17.431 -7.126 1.00 97.50 415 VAL A C 1
ATOM 3185 O O . VAL A 1 415 ? 8.406 -17.803 -7.569 1.00 97.50 415 VAL A O 1
ATOM 3188 N N . TYR A 1 416 ? 6.172 -17.756 -7.722 1.00 98.00 416 TYR A N 1
ATOM 3189 C CA . TYR A 1 416 ? 6.129 -18.628 -8.898 1.00 98.00 416 TYR A CA 1
ATOM 3190 C C . TYR A 1 416 ? 6.852 -18.034 -10.114 1.00 98.00 416 TYR A C 1
ATOM 3192 O O . TYR A 1 416 ? 7.441 -18.777 -10.902 1.00 98.00 416 TYR A O 1
ATOM 3200 N N . ARG A 1 417 ? 6.853 -16.705 -10.260 1.00 95.06 417 ARG A N 1
ATOM 3201 C CA . ARG A 1 417 ? 7.493 -16.004 -11.378 1.00 95.06 417 ARG A CA 1
ATOM 3202 C C . ARG A 1 417 ? 9.018 -15.934 -11.264 1.00 95.06 417 ARG A C 1
ATOM 3204 O O . ARG A 1 417 ? 9.687 -15.943 -12.299 1.00 95.06 417 ARG A O 1
ATOM 3211 N N . PHE A 1 418 ? 9.554 -15.869 -10.044 1.00 89.81 418 PHE A N 1
ATOM 3212 C CA . PHE A 1 418 ? 10.986 -15.671 -9.779 1.00 89.81 418 PHE A CA 1
ATOM 3213 C C . PHE A 1 418 ? 11.727 -16.902 -9.260 1.00 89.81 418 PHE A C 1
ATOM 3215 O O . PHE A 1 418 ? 12.953 -16.954 -9.373 1.00 89.81 418 PHE A O 1
ATOM 3222 N N . GLN A 1 419 ? 11.023 -17.913 -8.748 1.00 91.62 419 GLN A N 1
ATOM 3223 C CA . GLN A 1 419 ? 11.652 -19.184 -8.397 1.00 91.62 419 GLN A CA 1
ATOM 3224 C C . GLN A 1 419 ? 12.348 -19.830 -9.604 1.00 91.62 419 GLN A C 1
ATOM 3226 O O . GLN A 1 419 ? 12.052 -19.534 -10.761 1.00 91.62 419 GLN A O 1
ATOM 3231 N N . SER A 1 420 ? 13.278 -20.749 -9.337 1.00 92.25 420 SER A N 1
ATOM 3232 C CA . SER A 1 420 ? 14.064 -21.416 -10.377 1.00 92.25 420 SER A CA 1
ATOM 3233 C C . SER A 1 420 ? 13.760 -22.921 -10.438 1.00 92.25 420 SER A C 1
ATOM 3235 O O . SER A 1 420 ? 14.066 -23.633 -9.476 1.00 92.25 420 SER A O 1
ATOM 3237 N N . PRO A 1 421 ? 13.204 -23.442 -11.554 1.00 95.25 421 PRO A N 1
ATOM 3238 C CA . PRO A 1 421 ? 12.729 -22.709 -12.736 1.00 95.25 421 PRO A CA 1
ATOM 3239 C C . PRO A 1 421 ? 11.401 -21.961 -12.478 1.00 95.25 421 PRO A C 1
ATOM 3241 O O . PRO A 1 421 ? 10.624 -22.420 -11.637 1.00 95.25 421 PRO A O 1
ATOM 3244 N N . PRO A 1 422 ? 11.099 -20.880 -13.227 1.00 95.19 422 PRO A N 1
ATOM 3245 C CA . PRO A 1 422 ? 9.815 -20.189 -13.118 1.00 95.19 422 PRO A CA 1
ATOM 3246 C C . PRO A 1 422 ? 8.634 -21.098 -13.466 1.00 95.19 422 PRO A C 1
ATOM 3248 O O . PRO A 1 422 ? 8.713 -21.902 -14.399 1.00 95.19 422 PRO A O 1
ATOM 3251 N N . ASP A 1 423 ? 7.525 -20.930 -12.749 1.00 97.81 423 ASP A N 1
ATOM 3252 C CA . ASP A 1 423 ? 6.254 -21.616 -12.993 1.00 97.81 423 ASP A CA 1
ATOM 3253 C C . ASP A 1 423 ? 5.166 -20.592 -13.345 1.00 97.81 423 ASP A C 1
ATOM 3255 O O . ASP A 1 423 ? 4.336 -20.200 -12.523 1.00 97.81 423 ASP A O 1
ATOM 3259 N N . TYR A 1 424 ? 5.197 -20.114 -14.591 1.00 97.19 424 TYR A N 1
ATOM 3260 C CA . TYR A 1 424 ? 4.250 -19.104 -15.067 1.00 97.19 424 TYR A CA 1
ATOM 3261 C C . TYR A 1 424 ? 2.798 -19.596 -15.052 1.00 97.19 424 TYR A C 1
ATOM 3263 O O . TYR A 1 424 ? 1.894 -18.795 -14.829 1.00 97.19 424 TYR A O 1
ATOM 3271 N N . ASP A 1 425 ? 2.564 -20.900 -15.221 1.00 97.88 425 ASP A N 1
ATOM 3272 C CA . ASP A 1 425 ? 1.215 -21.466 -15.204 1.00 97.88 425 ASP A CA 1
ATOM 3273 C C . ASP A 1 425 ? 0.604 -21.381 -13.795 1.00 97.88 425 ASP A C 1
ATOM 3275 O O . ASP A 1 425 ? -0.543 -20.953 -13.650 1.00 97.88 425 ASP A O 1
ATOM 3279 N N . GLN A 1 426 ? 1.367 -21.710 -12.742 1.00 98.25 426 GLN A N 1
ATOM 3280 C CA . GLN A 1 426 ? 0.921 -21.489 -11.358 1.00 98.25 426 GLN A CA 1
ATOM 3281 C C . GLN A 1 426 ? 0.790 -20.002 -11.024 1.00 98.25 426 GLN A C 1
ATOM 3283 O O . GLN A 1 426 ? -0.169 -19.602 -10.363 1.00 98.25 426 GLN A O 1
ATOM 3288 N N . ALA A 1 427 ? 1.710 -19.169 -11.514 1.00 97.75 427 ALA A N 1
ATOM 3289 C CA . ALA A 1 427 ? 1.654 -17.724 -11.321 1.00 97.75 427 ALA A CA 1
ATOM 3290 C C . ALA A 1 427 ? 0.356 -17.115 -11.897 1.00 97.75 427 ALA A C 1
ATOM 3292 O O . ALA A 1 427 ? -0.252 -16.254 -11.258 1.00 97.75 427 ALA A O 1
ATOM 3293 N N . ILE A 1 428 ? -0.095 -17.586 -13.067 1.00 98.19 428 ILE A N 1
ATOM 3294 C CA . ILE A 1 428 ? -1.364 -17.189 -13.699 1.00 98.19 428 ILE A CA 1
ATOM 3295 C C . ILE A 1 428 ? -2.568 -17.751 -12.936 1.00 98.19 428 ILE A C 1
ATOM 3297 O O . ILE A 1 428 ? -3.545 -17.034 -12.738 1.00 98.19 428 ILE A O 1
ATOM 3301 N N . GLU A 1 429 ? -2.518 -19.006 -12.482 1.00 98.31 429 GLU A N 1
ATOM 3302 C CA . GLU A 1 429 ? -3.615 -19.611 -11.713 1.00 98.31 429 GLU A CA 1
ATOM 3303 C C . GLU A 1 429 ? -3.884 -18.850 -10.408 1.00 98.31 429 GLU A C 1
ATOM 3305 O O . GLU A 1 429 ? -5.033 -18.554 -10.083 1.00 98.31 429 GLU A O 1
ATOM 3310 N N . VAL A 1 430 ? -2.830 -18.462 -9.690 1.00 98.00 430 VAL A N 1
ATOM 3311 C CA . VAL A 1 430 ? -2.940 -17.628 -8.485 1.00 98.00 430 VAL A CA 1
ATOM 3312 C C . VAL A 1 430 ? -3.546 -16.262 -8.805 1.00 98.00 430 VAL A C 1
ATOM 3314 O O . VAL A 1 430 ? -4.403 -15.780 -8.067 1.00 98.00 430 VAL A O 1
ATOM 3317 N N . LEU A 1 431 ? -3.162 -15.640 -9.920 1.00 97.69 431 LEU A N 1
ATOM 3318 C CA . LEU A 1 431 ? -3.770 -14.375 -10.326 1.00 97.69 431 LEU A CA 1
ATOM 3319 C C . LEU A 1 431 ? -5.235 -14.545 -10.743 1.00 97.69 431 LEU A C 1
ATOM 3321 O O . LEU A 1 431 ? -6.040 -13.662 -10.468 1.00 97.69 431 LEU A O 1
ATOM 3325 N N . ASN A 1 432 ? -5.623 -15.673 -11.345 1.00 98.25 432 ASN A N 1
ATOM 3326 C CA . ASN A 1 432 ? -7.032 -15.965 -11.629 1.00 98.25 432 ASN A CA 1
ATOM 3327 C C . ASN A 1 432 ? -7.853 -16.061 -10.336 1.00 98.25 432 ASN A C 1
ATOM 3329 O O . ASN A 1 432 ? -9.002 -15.619 -10.305 1.00 98.25 432 ASN A O 1
ATOM 3333 N N . GLN A 1 433 ? -7.267 -16.601 -9.262 1.00 97.31 433 GLN A N 1
ATOM 3334 C CA . GLN A 1 433 ? -7.886 -16.602 -7.934 1.00 97.31 433 GLN A CA 1
ATOM 3335 C C . GLN A 1 433 ? -8.036 -15.172 -7.398 1.00 97.31 433 GLN A C 1
ATOM 3337 O O . GLN A 1 433 ? -9.133 -14.811 -6.974 1.00 97.31 433 GLN A O 1
ATOM 3342 N N . ALA A 1 434 ? -6.995 -14.338 -7.510 1.00 95.06 434 ALA A N 1
ATOM 3343 C CA . ALA A 1 434 ? -7.067 -12.920 -7.147 1.00 95.06 434 ALA A CA 1
ATOM 3344 C C . ALA A 1 434 ? -8.152 -12.168 -7.941 1.00 95.06 434 ALA A C 1
ATOM 3346 O O . ALA A 1 434 ? -8.951 -11.435 -7.367 1.00 95.06 434 ALA A O 1
ATOM 3347 N N . ALA A 1 435 ? -8.247 -12.400 -9.253 1.00 95.69 435 ALA A N 1
ATOM 3348 C CA . ALA A 1 435 ? -9.245 -11.768 -10.116 1.00 95.69 435 ALA A CA 1
ATOM 3349 C C . ALA A 1 435 ? -10.678 -12.217 -9.784 1.00 95.69 435 ALA A C 1
ATOM 3351 O O . ALA A 1 435 ? -11.630 -11.473 -10.013 1.00 95.69 435 ALA A O 1
ATOM 3352 N N . ALA A 1 436 ? -10.853 -13.424 -9.236 1.00 96.00 436 ALA A N 1
ATOM 3353 C CA . ALA A 1 436 ? -12.159 -13.908 -8.801 1.00 96.00 436 ALA A CA 1
ATOM 3354 C C . ALA A 1 436 ? -12.663 -13.195 -7.536 1.00 96.00 436 ALA A C 1
ATOM 3356 O O . ALA A 1 436 ? -13.876 -13.041 -7.385 1.00 96.00 436 ALA A O 1
ATOM 3357 N N . VAL A 1 437 ? -11.757 -12.772 -6.646 1.00 90.81 437 VAL A N 1
ATOM 3358 C CA . VAL A 1 437 ? -12.110 -12.055 -5.409 1.00 90.81 437 VAL A CA 1
ATOM 3359 C C . VAL A 1 437 ? -12.106 -10.534 -5.586 1.00 90.81 437 VAL A C 1
ATOM 3361 O O . VAL A 1 437 ? -12.974 -9.880 -5.024 1.00 90.81 437 VAL A O 1
ATOM 3364 N N . ALA A 1 438 ? -11.235 -9.984 -6.439 1.00 87.62 438 ALA A N 1
ATOM 3365 C CA . ALA A 1 438 ? -11.176 -8.555 -6.759 1.00 87.62 438 ALA A CA 1
ATOM 3366 C C . ALA A 1 438 ? -11.243 -8.301 -8.280 1.00 87.62 438 ALA A C 1
ATOM 3368 O O . ALA A 1 43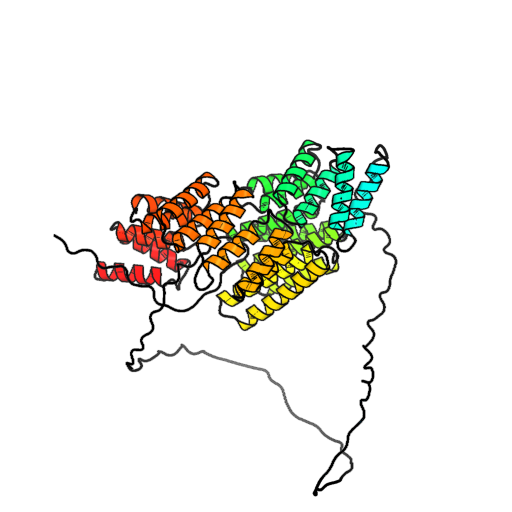8 ? -10.269 -7.860 -8.895 1.00 87.62 438 ALA A O 1
ATOM 3369 N N . PRO A 1 439 ? -12.408 -8.519 -8.919 1.00 91.12 439 PRO A N 1
ATOM 3370 C CA . PRO A 1 439 ? -12.566 -8.406 -10.373 1.00 91.12 439 PRO A CA 1
ATOM 3371 C C . PRO A 1 439 ? -12.474 -6.971 -10.912 1.00 91.12 439 PRO A C 1
ATOM 3373 O O . PRO A 1 439 ? -12.608 -6.765 -12.115 1.00 91.12 439 PRO A O 1
ATOM 3376 N N . GLN A 1 440 ? -12.346 -5.966 -10.044 1.00 88.62 440 GLN A N 1
ATOM 3377 C CA . GLN A 1 440 ? -12.218 -4.550 -10.413 1.00 88.62 440 GLN A CA 1
ATOM 3378 C C . GLN A 1 440 ? -10.846 -3.966 -10.056 1.00 88.62 440 GLN A C 1
ATOM 3380 O O . GLN A 1 440 ? -10.634 -2.773 -10.238 1.00 88.62 440 GLN A O 1
ATOM 3385 N N . ASN A 1 441 ? -9.920 -4.785 -9.552 1.00 83.88 441 ASN A N 1
ATOM 3386 C CA . ASN A 1 441 ? -8.573 -4.341 -9.225 1.00 83.88 441 ASN A CA 1
ATOM 3387 C C . ASN A 1 441 ? -7.688 -4.423 -10.481 1.00 83.88 441 ASN A C 1
ATOM 3389 O O . ASN A 1 441 ? -7.364 -5.518 -10.946 1.00 83.88 441 ASN A O 1
ATOM 3393 N N . ASP A 1 442 ? -7.300 -3.271 -11.036 1.00 87.62 442 ASP A N 1
ATOM 3394 C CA . ASP A 1 442 ? -6.487 -3.194 -12.254 1.00 87.62 442 ASP A CA 1
ATOM 3395 C C . ASP A 1 442 ? -5.098 -3.821 -12.077 1.00 87.62 442 ASP A C 1
ATOM 3397 O O . ASP A 1 442 ? -4.577 -4.432 -13.013 1.00 87.62 442 ASP A O 1
ATOM 3401 N N . GLN A 1 443 ? -4.530 -3.759 -10.869 1.00 87.69 443 GLN A N 1
ATOM 3402 C CA . GLN A 1 443 ? -3.206 -4.309 -10.581 1.00 87.69 443 GLN A CA 1
ATOM 3403 C C . GLN A 1 443 ? -3.168 -5.818 -10.791 1.00 87.69 443 GLN A C 1
ATOM 3405 O O . GLN A 1 443 ? -2.186 -6.326 -11.324 1.00 87.69 443 GLN A O 1
ATOM 3410 N N . VAL A 1 444 ? -4.232 -6.546 -10.430 1.00 92.38 444 VAL A N 1
ATOM 3411 C CA . VAL A 1 444 ? -4.304 -8.000 -10.653 1.00 92.38 444 VAL A CA 1
ATOM 3412 C C . VAL A 1 444 ? -4.094 -8.324 -12.134 1.00 92.38 444 VAL A C 1
ATOM 3414 O O . VAL A 1 444 ? -3.310 -9.213 -12.474 1.00 92.38 444 VAL A O 1
ATOM 3417 N N . PHE A 1 445 ? -4.727 -7.563 -13.026 1.00 96.62 445 PHE A N 1
ATOM 3418 C CA . PHE A 1 445 ? -4.605 -7.753 -14.471 1.00 96.62 445 PHE A CA 1
ATOM 3419 C C . PHE A 1 445 ? -3.275 -7.233 -15.025 1.00 96.62 445 PHE A C 1
ATOM 3421 O O . PHE A 1 445 ? -2.702 -7.866 -15.913 1.00 96.62 445 PHE A O 1
ATOM 3428 N N . SER A 1 446 ? -2.711 -6.161 -14.464 1.00 95.00 446 SER A N 1
ATOM 3429 C CA . SER A 1 446 ? -1.339 -5.741 -14.780 1.00 95.00 446 SER A CA 1
ATOM 3430 C C . SER A 1 446 ? -0.324 -6.831 -14.420 1.00 95.00 446 SER A C 1
ATOM 3432 O O . SER A 1 446 ? 0.505 -7.204 -15.252 1.00 95.00 446 SER A O 1
ATOM 3434 N N . TRP A 1 447 ? -0.433 -7.441 -13.236 1.00 95.19 447 TRP A N 1
ATOM 3435 C CA . TRP A 1 447 ? 0.409 -8.566 -12.817 1.00 95.19 447 TRP A CA 1
ATOM 3436 C C . TRP A 1 447 ? 0.233 -9.799 -13.711 1.00 95.19 447 TRP A C 1
ATOM 3438 O O . TRP A 1 447 ? 1.218 -10.486 -14.012 1.00 95.19 447 TRP A O 1
ATOM 3448 N N . MET A 1 448 ? -0.982 -10.060 -14.208 1.00 97.56 448 MET A N 1
ATOM 3449 C CA . MET A 1 448 ? -1.205 -11.099 -15.224 1.00 97.56 448 MET A CA 1
ATOM 3450 C C . MET A 1 448 ? -0.489 -10.753 -16.526 1.00 97.56 448 MET A C 1
ATOM 3452 O O . MET A 1 448 ? 0.187 -11.609 -17.098 1.00 97.56 448 MET A O 1
ATOM 3456 N N . GLY A 1 449 ? -0.588 -9.499 -16.971 1.00 97.44 449 GLY A N 1
ATOM 3457 C CA . GLY A 1 449 ? 0.106 -8.988 -18.149 1.00 97.44 449 GLY A CA 1
ATOM 3458 C C . GLY A 1 449 ? 1.618 -9.188 -18.062 1.00 97.44 449 GLY A C 1
ATOM 3459 O O . GLY A 1 449 ? 2.221 -9.758 -18.974 1.00 97.44 449 GLY A O 1
ATOM 3460 N N . TRP A 1 450 ? 2.228 -8.812 -16.936 1.00 96.31 450 TRP A N 1
ATOM 3461 C CA . TRP A 1 450 ? 3.656 -9.028 -16.686 1.00 96.31 450 TRP A CA 1
ATOM 3462 C C . TRP A 1 450 ? 4.022 -10.511 -16.669 1.00 96.31 450 TRP A C 1
ATOM 3464 O O . TRP A 1 450 ? 5.028 -10.908 -17.260 1.00 96.31 450 TRP A O 1
ATOM 3474 N N . THR A 1 451 ? 3.175 -11.352 -16.074 1.00 96.19 451 THR A N 1
ATOM 3475 C CA . THR A 1 451 ? 3.386 -12.805 -16.050 1.00 96.19 451 THR A CA 1
ATOM 3476 C C . THR A 1 451 ? 3.375 -13.409 -17.453 1.00 96.19 451 THR A C 1
ATOM 3478 O O . THR A 1 451 ? 4.293 -14.151 -17.805 1.00 96.19 451 THR A O 1
ATOM 3481 N N . TYR A 1 452 ? 2.421 -13.017 -18.298 1.00 97.50 452 TYR A N 1
ATOM 3482 C CA . TYR A 1 452 ? 2.392 -13.425 -19.702 1.00 97.50 452 TYR A CA 1
ATOM 3483 C C . TYR A 1 452 ? 3.570 -12.868 -20.516 1.00 97.50 452 TYR A C 1
ATOM 3485 O O . TYR A 1 452 ? 4.073 -13.558 -21.403 1.00 97.50 452 TYR A O 1
ATOM 3493 N N . LEU A 1 453 ? 4.058 -11.655 -20.223 1.00 94.06 453 LEU A N 1
ATOM 3494 C CA . LEU A 1 453 ? 5.277 -11.134 -20.855 1.00 94.06 453 LEU A CA 1
ATOM 3495 C C . LEU A 1 453 ? 6.507 -11.967 -20.496 1.00 94.06 453 LEU A C 1
ATOM 3497 O O . LEU A 1 453 ? 7.312 -12.261 -21.380 1.00 94.06 453 LEU A O 1
ATOM 3501 N N . ASN A 1 454 ? 6.658 -12.363 -19.228 1.00 92.94 454 ASN A N 1
ATOM 3502 C CA . ASN A 1 454 ? 7.752 -13.236 -18.803 1.00 92.94 454 ASN A CA 1
ATOM 3503 C C . ASN A 1 454 ? 7.641 -14.645 -19.415 1.00 92.94 454 ASN A C 1
ATOM 3505 O O . ASN A 1 454 ? 8.669 -15.251 -19.705 1.00 92.94 454 ASN A O 1
ATOM 3509 N N . GLN A 1 455 ? 6.420 -15.127 -19.676 1.00 94.25 455 GLN A N 1
ATOM 3510 C CA . GLN A 1 455 ? 6.152 -16.377 -20.403 1.00 94.25 455 GLN A CA 1
ATOM 3511 C C . GLN A 1 455 ? 6.363 -16.262 -21.931 1.00 94.25 455 GLN A C 1
ATOM 3513 O O . GLN A 1 455 ? 6.235 -17.252 -22.647 1.00 94.25 455 GLN A O 1
ATOM 3518 N N . GLU A 1 456 ? 6.695 -15.074 -22.448 1.00 93.94 456 GLU A N 1
ATOM 3519 C CA . GLU A 1 456 ? 6.843 -14.775 -23.881 1.00 93.94 456 GLU A CA 1
ATOM 3520 C C . GLU A 1 456 ? 5.545 -14.909 -24.710 1.00 93.94 456 GLU A C 1
ATOM 3522 O O . GLU A 1 456 ? 5.579 -15.119 -25.926 1.00 93.94 456 GLU A O 1
ATOM 3527 N N . THR A 1 457 ? 4.380 -14.729 -24.081 1.00 95.75 457 THR A N 1
ATOM 3528 C CA . THR A 1 457 ? 3.063 -14.727 -24.745 1.00 95.75 457 THR A CA 1
ATOM 3529 C C . THR A 1 457 ? 2.506 -13.306 -24.862 1.00 95.75 457 THR A C 1
ATOM 3531 O O . THR A 1 457 ? 1.647 -12.875 -24.089 1.00 95.75 457 THR A O 1
ATOM 3534 N N . MET A 1 458 ? 3.014 -12.559 -25.841 1.00 95.81 458 MET A N 1
ATOM 3535 C CA . MET A 1 458 ? 2.843 -11.104 -25.949 1.00 95.81 458 MET A CA 1
ATOM 3536 C C . MET A 1 458 ? 1.389 -10.671 -26.183 1.00 95.81 458 MET A C 1
ATOM 3538 O O . MET A 1 458 ? 0.947 -9.690 -25.588 1.00 95.81 458 MET A O 1
ATOM 3542 N N . GLU A 1 459 ? 0.624 -11.388 -27.011 1.00 97.00 459 GLU A N 1
ATOM 3543 C CA . GLU A 1 459 ? -0.790 -11.072 -27.246 1.00 97.00 459 GLU A CA 1
ATOM 3544 C C . GLU A 1 459 ? -1.639 -11.232 -25.981 1.00 97.00 459 GLU A C 1
ATOM 3546 O O . GLU A 1 459 ? -2.465 -10.364 -25.698 1.00 97.00 459 GLU A O 1
ATOM 3551 N N . ALA A 1 460 ? -1.410 -12.299 -25.205 1.00 97.88 460 ALA A N 1
ATOM 3552 C CA . ALA A 1 460 ? -2.105 -12.520 -23.937 1.00 97.88 460 ALA A CA 1
ATOM 3553 C C . ALA A 1 460 ? -1.747 -11.423 -22.928 1.00 97.88 460 ALA A C 1
ATOM 3555 O O . ALA A 1 460 ? -2.631 -10.868 -22.283 1.00 97.88 460 ALA A O 1
ATOM 3556 N N . ALA A 1 461 ? -0.470 -11.034 -22.860 1.00 98.00 461 ALA A N 1
ATOM 3557 C CA . ALA A 1 461 ? -0.050 -9.915 -22.028 1.00 98.00 461 ALA A CA 1
ATOM 3558 C C . ALA A 1 461 ? -0.742 -8.601 -22.413 1.00 98.00 461 ALA A C 1
ATOM 3560 O O . ALA A 1 461 ? -1.288 -7.909 -21.557 1.00 98.00 461 ALA A O 1
ATOM 3561 N N . ALA A 1 462 ? -0.757 -8.272 -23.709 1.00 98.31 462 ALA A N 1
ATOM 3562 C CA . ALA A 1 462 ? -1.404 -7.067 -24.212 1.00 98.31 462 ALA A CA 1
ATOM 3563 C C . ALA A 1 462 ? -2.915 -7.054 -23.923 1.00 98.31 462 ALA A C 1
ATOM 3565 O O . ALA A 1 462 ? -3.475 -5.993 -23.665 1.00 98.31 462 ALA A O 1
ATOM 3566 N N . GLU A 1 463 ? -3.589 -8.206 -23.960 1.00 98.31 463 GLU A N 1
ATOM 3567 C CA . GLU A 1 463 ? -4.997 -8.323 -23.559 1.00 98.31 463 GLU A CA 1
ATOM 3568 C C . GLU A 1 463 ? -5.201 -7.960 -22.083 1.00 98.31 463 GLU A C 1
ATOM 3570 O O . GLU A 1 463 ? -6.057 -7.129 -21.784 1.00 98.31 463 GLU A O 1
ATOM 3575 N N . GLN A 1 464 ? -4.376 -8.497 -21.179 1.00 98.50 464 GLN A N 1
ATOM 3576 C CA . GLN A 1 464 ? -4.506 -8.212 -19.746 1.00 98.50 464 GLN A CA 1
ATOM 3577 C C . GLN A 1 464 ? -4.182 -6.754 -19.406 1.00 98.50 464 GLN A C 1
ATOM 3579 O O . GLN A 1 464 ? -4.930 -6.124 -18.664 1.00 98.50 464 GLN A O 1
ATOM 3584 N N . PHE A 1 465 ? -3.145 -6.164 -20.011 1.00 98.38 465 PHE A N 1
ATOM 3585 C CA . PHE A 1 465 ? -2.857 -4.740 -19.809 1.00 98.38 465 PHE A CA 1
ATOM 3586 C C . PHE A 1 465 ? -3.952 -3.827 -20.366 1.00 98.38 465 PHE A C 1
ATOM 3588 O O . PHE A 1 465 ? -4.281 -2.822 -19.741 1.00 98.38 465 PHE A O 1
ATOM 3595 N N . ARG A 1 466 ? -4.560 -4.162 -21.515 1.00 98.62 466 ARG A N 1
ATOM 3596 C CA . ARG A 1 466 ? -5.726 -3.411 -22.011 1.00 98.62 466 ARG A CA 1
ATOM 3597 C C . ARG A 1 466 ? -6.891 -3.499 -21.034 1.00 98.62 466 ARG A C 1
ATOM 3599 O O . ARG A 1 466 ? -7.526 -2.481 -20.794 1.00 98.62 466 ARG A O 1
ATOM 3606 N N . HIS A 1 467 ? -7.135 -4.669 -20.450 1.00 98.00 467 HIS A N 1
ATOM 3607 C CA . HIS A 1 467 ? -8.182 -4.817 -19.447 1.00 98.00 467 HIS A CA 1
ATOM 3608 C C . HIS A 1 467 ? -7.888 -4.011 -18.172 1.00 98.00 467 HIS A C 1
ATOM 3610 O O . HIS A 1 467 ? -8.769 -3.314 -17.677 1.00 98.00 467 HIS A O 1
ATOM 3616 N N . ALA A 1 468 ? -6.640 -4.006 -17.695 1.00 95.88 468 ALA A N 1
ATOM 3617 C CA . ALA A 1 468 ? -6.220 -3.140 -16.593 1.00 95.88 468 ALA A CA 1
ATOM 3618 C C . ALA A 1 468 ? -6.467 -1.649 -16.907 1.00 95.88 468 ALA A C 1
ATOM 3620 O O . ALA A 1 468 ? -7.016 -0.937 -16.075 1.00 95.88 468 ALA A O 1
ATOM 3621 N N . ILE A 1 469 ? -6.166 -1.191 -18.130 1.00 96.88 469 ILE A N 1
ATOM 3622 C CA . ILE A 1 469 ? -6.436 0.189 -18.584 1.00 96.88 469 ILE A CA 1
ATOM 3623 C C . ILE A 1 469 ? -7.944 0.485 -18.688 1.00 96.88 469 ILE A C 1
ATOM 3625 O O . ILE A 1 469 ? -8.371 1.615 -18.459 1.00 96.88 469 ILE A O 1
ATOM 3629 N N . GLU A 1 470 ? -8.770 -0.498 -19.056 1.00 97.06 470 GLU A N 1
ATOM 3630 C CA . GLU A 1 470 ? -10.232 -0.343 -19.070 1.00 97.06 470 GLU A CA 1
ATOM 3631 C C . GLU A 1 470 ? -10.797 -0.125 -17.662 1.00 97.06 470 GLU A C 1
ATOM 3633 O O . GLU A 1 470 ? -11.730 0.665 -17.504 1.00 97.06 470 GLU A O 1
ATOM 3638 N N . LEU A 1 471 ? -10.238 -0.815 -16.663 1.00 89.88 471 LEU A N 1
ATOM 3639 C CA . LEU A 1 471 ? -10.596 -0.647 -15.253 1.00 89.88 471 LEU A CA 1
ATOM 3640 C C . LEU A 1 471 ? -10.050 0.671 -14.693 1.00 89.88 471 LEU A C 1
ATOM 3642 O O . LEU A 1 471 ? -10.782 1.402 -14.031 1.00 89.88 471 LEU A O 1
ATOM 3646 N N . ASN A 1 472 ? -8.794 0.986 -15.013 1.00 86.81 472 ASN A N 1
ATOM 3647 C CA . ASN A 1 472 ? -8.073 2.167 -14.561 1.00 86.81 472 ASN A CA 1
ATOM 3648 C C . ASN A 1 472 ? -7.309 2.823 -15.735 1.00 86.81 472 ASN A C 1
ATOM 3650 O O . ASN A 1 472 ? -6.169 2.452 -16.042 1.00 86.81 472 ASN A O 1
ATOM 3654 N N . PRO A 1 473 ? -7.890 3.859 -16.372 1.00 92.81 473 PRO A N 1
ATOM 3655 C CA . PRO A 1 473 ? -7.250 4.581 -17.475 1.00 92.81 473 PRO A CA 1
ATOM 3656 C C . PRO A 1 473 ? -5.993 5.385 -17.100 1.00 92.81 473 PRO A C 1
ATOM 3658 O O . PRO A 1 473 ? -5.343 5.941 -17.989 1.00 92.81 473 PRO A O 1
ATOM 3661 N N . ASN A 1 474 ? -5.672 5.510 -15.811 1.00 89.75 474 ASN A N 1
ATOM 3662 C CA . ASN A 1 474 ? -4.486 6.201 -15.307 1.00 89.75 474 ASN A CA 1
ATOM 3663 C C . ASN A 1 474 ? -3.451 5.236 -14.713 1.00 89.75 474 ASN A C 1
ATOM 3665 O O . ASN A 1 474 ? -2.502 5.678 -14.066 1.00 89.75 474 ASN A O 1
ATOM 3669 N N . SER A 1 475 ? -3.586 3.932 -14.957 1.00 85.81 475 SER A N 1
ATOM 3670 C CA . SER A 1 475 ? -2.604 2.939 -14.531 1.00 85.81 475 SER A CA 1
ATOM 3671 C C . SER A 1 475 ? -1.318 3.086 -15.357 1.00 85.81 475 SER A C 1
ATOM 3673 O O . SER A 1 475 ? -1.206 2.587 -16.483 1.00 85.81 475 SER A O 1
ATOM 3675 N N . ALA A 1 476 ? -0.336 3.816 -14.811 1.00 89.69 476 ALA A N 1
ATOM 3676 C CA . ALA A 1 476 ? 0.968 4.032 -15.445 1.00 89.69 476 ALA A CA 1
ATOM 3677 C C . ALA A 1 476 ? 1.669 2.698 -15.749 1.00 89.69 476 ALA A C 1
ATOM 3679 O O . ALA A 1 476 ? 2.234 2.519 -16.830 1.00 89.69 476 ALA A O 1
ATOM 3680 N N . ASP A 1 477 ? 1.561 1.741 -14.822 1.00 90.88 477 ASP A N 1
ATOM 3681 C CA . ASP A 1 477 ? 2.106 0.390 -14.946 1.00 90.88 477 ASP A CA 1
ATOM 3682 C C . ASP A 1 477 ? 1.473 -0.389 -16.108 1.00 90.88 477 ASP A C 1
ATOM 3684 O O . ASP A 1 477 ? 2.192 -0.940 -16.944 1.00 90.88 477 ASP A O 1
ATOM 3688 N N . ALA A 1 478 ? 0.143 -0.353 -16.243 1.00 94.88 478 ALA A N 1
ATOM 3689 C CA . ALA A 1 478 ? -0.547 -1.025 -17.341 1.00 94.88 478 ALA A CA 1
ATOM 3690 C C . ALA A 1 478 ? -0.208 -0.406 -18.706 1.00 94.88 478 ALA A C 1
ATOM 3692 O O . ALA A 1 478 ? 0.012 -1.122 -19.686 1.00 94.88 478 ALA A O 1
ATOM 3693 N N . HIS A 1 479 ? -0.107 0.926 -18.781 1.00 98.25 479 HIS A N 1
ATOM 3694 C CA . HIS A 1 479 ? 0.361 1.612 -19.985 1.00 98.25 479 HIS A CA 1
ATOM 3695 C C . HIS A 1 479 ? 1.805 1.235 -20.336 1.00 98.25 479 HIS A C 1
ATOM 3697 O O . HIS A 1 479 ? 2.094 0.937 -21.497 1.00 98.25 479 HIS A O 1
ATOM 3703 N N . ARG A 1 480 ? 2.702 1.172 -19.347 1.00 97.94 480 ARG A N 1
ATOM 3704 C CA . ARG A 1 480 ? 4.087 0.721 -19.537 1.00 97.94 480 ARG A CA 1
ATOM 3705 C C . ARG A 1 480 ? 4.140 -0.717 -20.054 1.00 97.94 480 ARG A C 1
ATOM 3707 O O . ARG A 1 480 ? 4.817 -0.991 -21.047 1.00 97.94 480 ARG A O 1
ATOM 3714 N N . GLY A 1 481 ? 3.392 -1.619 -19.425 1.00 97.25 481 GLY A N 1
ATOM 3715 C CA . GLY A 1 481 ? 3.298 -3.025 -19.808 1.00 97.25 481 GLY A CA 1
ATOM 3716 C C . GLY A 1 481 ? 2.756 -3.224 -21.223 1.00 97.25 481 GLY A C 1
ATOM 3717 O O . GLY A 1 481 ? 3.344 -3.967 -22.014 1.00 97.25 481 GLY A O 1
ATOM 3718 N N . LEU A 1 482 ? 1.693 -2.501 -21.595 1.00 98.44 482 LEU A N 1
ATOM 3719 C CA . LEU A 1 482 ? 1.139 -2.545 -22.949 1.00 98.44 482 LEU A CA 1
ATOM 3720 C C . LEU A 1 482 ? 2.120 -1.991 -23.991 1.00 98.44 482 LEU A C 1
ATOM 3722 O O . LEU A 1 482 ? 2.258 -2.577 -25.066 1.00 98.44 482 LEU A O 1
ATOM 3726 N N . GLY A 1 483 ? 2.847 -0.918 -23.659 1.00 98.31 483 GLY A N 1
ATOM 3727 C CA . GLY A 1 483 ? 3.928 -0.384 -24.489 1.00 98.31 483 GLY A CA 1
ATOM 3728 C C . GLY A 1 483 ? 4.996 -1.439 -24.785 1.00 98.31 483 GLY A C 1
ATOM 3729 O O . GLY A 1 483 ? 5.343 -1.669 -25.945 1.00 98.31 483 GLY A O 1
ATOM 3730 N N . TRP A 1 484 ? 5.454 -2.162 -23.759 1.00 98.25 484 TRP A N 1
ATOM 3731 C CA . TRP A 1 484 ? 6.419 -3.252 -23.923 1.00 98.25 484 TRP A CA 1
ATOM 3732 C C . TRP A 1 484 ? 5.864 -4.446 -24.699 1.00 98.25 484 TRP A C 1
ATOM 3734 O O . TRP A 1 484 ? 6.562 -4.995 -25.558 1.00 98.25 484 TRP A O 1
ATOM 3744 N N . ALA A 1 485 ? 4.620 -4.845 -24.435 1.00 97.94 485 ALA A N 1
ATOM 3745 C CA . ALA A 1 485 ? 3.967 -5.931 -25.157 1.00 97.94 485 ALA A CA 1
ATOM 3746 C C . ALA A 1 485 ? 3.844 -5.620 -26.655 1.00 97.94 485 ALA A C 1
ATOM 3748 O O . ALA A 1 485 ? 4.152 -6.480 -27.484 1.00 97.94 485 ALA A O 1
ATOM 3749 N N . ALA A 1 486 ? 3.455 -4.391 -27.004 1.00 98.19 486 ALA A N 1
ATOM 3750 C CA . ALA A 1 486 ? 3.372 -3.919 -28.384 1.00 98.19 486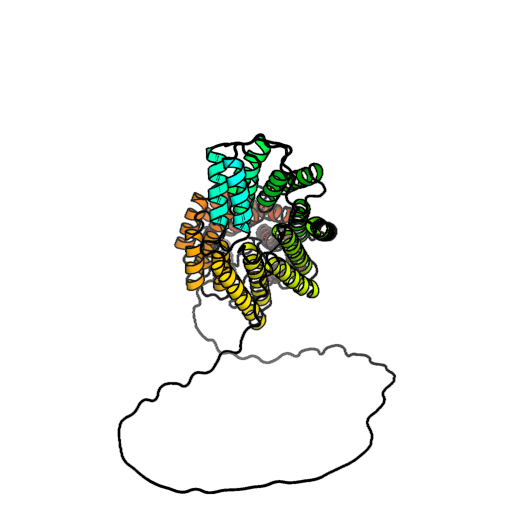 ALA A CA 1
ATOM 3751 C C . ALA A 1 486 ? 4.761 -3.790 -29.034 1.00 98.19 486 ALA A C 1
ATOM 3753 O O . ALA A 1 486 ? 4.958 -4.249 -30.160 1.00 98.19 486 ALA A O 1
ATOM 3754 N N . TYR A 1 487 ? 5.753 -3.250 -28.316 1.00 98.06 487 TYR A N 1
ATOM 3755 C CA . TYR A 1 487 ? 7.136 -3.157 -28.796 1.00 98.06 487 TYR A CA 1
ATOM 3756 C C . TYR A 1 487 ? 7.718 -4.534 -29.146 1.00 98.06 487 TYR A C 1
ATOM 3758 O O . TYR A 1 487 ? 8.293 -4.707 -30.220 1.00 98.06 487 TYR A O 1
ATOM 3766 N N . ARG A 1 488 ? 7.512 -5.547 -28.289 1.00 96.19 488 ARG A N 1
ATOM 3767 C CA . ARG A 1 488 ? 7.969 -6.930 -28.533 1.00 96.19 488 ARG A CA 1
ATOM 3768 C C . ARG A 1 488 ? 7.267 -7.609 -29.714 1.00 96.19 488 ARG A C 1
ATOM 3770 O O . ARG A 1 488 ? 7.825 -8.541 -30.285 1.00 96.19 488 ARG A O 1
ATOM 3777 N N . GLN A 1 489 ? 6.084 -7.132 -30.098 1.00 96.50 489 GLN A N 1
ATOM 3778 C CA . GLN A 1 489 ? 5.377 -7.534 -31.322 1.00 96.50 489 GLN A CA 1
ATOM 3779 C C . GLN A 1 489 ? 5.795 -6.705 -32.553 1.00 96.50 489 GLN A C 1
ATOM 3781 O O . GLN A 1 489 ? 5.242 -6.888 -33.635 1.00 96.50 489 GLN A O 1
ATOM 3786 N N . SER A 1 490 ? 6.752 -5.780 -32.410 1.00 97.38 490 SER A N 1
ATOM 3787 C CA . SER A 1 490 ? 7.120 -4.784 -33.427 1.00 97.38 490 SER A CA 1
ATOM 3788 C C . SER A 1 490 ? 5.962 -3.863 -33.851 1.00 97.38 490 SER A C 1
ATOM 3790 O O . SER A 1 490 ? 5.992 -3.265 -34.927 1.00 97.38 490 SER A O 1
ATOM 3792 N N . HIS A 1 491 ? 4.938 -3.711 -33.007 1.00 98.00 491 HIS A N 1
ATOM 3793 C CA . HIS A 1 491 ? 3.825 -2.780 -33.203 1.00 98.00 491 HIS A CA 1
ATOM 3794 C C . HIS A 1 491 ? 4.181 -1.391 -32.648 1.00 98.00 491 HIS A C 1
ATOM 3796 O O . HIS A 1 491 ? 3.561 -0.888 -31.713 1.00 98.00 491 HIS A O 1
ATOM 3802 N N . TYR A 1 492 ? 5.206 -0.760 -33.223 1.00 97.94 492 TYR A N 1
ATOM 3803 C CA . TYR A 1 492 ? 5.773 0.500 -32.720 1.00 97.94 492 TYR A CA 1
ATOM 3804 C C . TYR A 1 492 ? 4.768 1.664 -32.681 1.00 97.94 492 TYR A C 1
ATOM 3806 O O . TYR A 1 492 ? 4.770 2.435 -31.722 1.00 97.94 492 TYR A O 1
ATOM 3814 N N . ASP A 1 493 ? 3.864 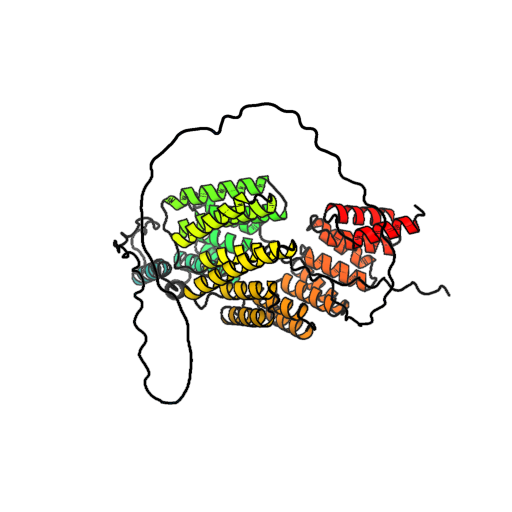1.736 -33.665 1.00 96.94 493 ASP A N 1
ATOM 3815 C CA . ASP A 1 493 ? 2.794 2.744 -33.722 1.00 96.94 493 ASP A CA 1
ATOM 3816 C C . ASP A 1 493 ? 1.792 2.615 -32.551 1.00 96.94 493 ASP A C 1
ATOM 3818 O O . ASP A 1 493 ? 1.180 3.606 -32.153 1.00 96.94 493 ASP A O 1
ATOM 3822 N N . GLU A 1 494 ? 1.617 1.408 -31.993 1.00 97.44 494 GLU A N 1
ATOM 3823 C CA . GLU A 1 494 ? 0.798 1.155 -30.794 1.00 97.44 494 GLU A CA 1
ATOM 3824 C C . GLU A 1 494 ? 1.611 1.389 -29.510 1.00 97.44 494 GLU A C 1
ATOM 3826 O O . GLU A 1 494 ? 1.084 1.921 -28.537 1.00 97.44 494 GLU A O 1
ATOM 3831 N N . ALA A 1 495 ? 2.904 1.050 -29.507 1.00 98.44 495 ALA A N 1
ATOM 3832 C CA . ALA A 1 495 ? 3.764 1.171 -28.330 1.00 98.44 495 ALA A CA 1
ATOM 3833 C C . ALA A 1 495 ? 4.032 2.631 -27.911 1.00 98.44 495 ALA A C 1
ATOM 3835 O O . ALA A 1 495 ? 3.939 2.956 -26.725 1.00 98.44 495 ALA A O 1
ATOM 3836 N N . GLU A 1 496 ? 4.344 3.520 -28.866 1.00 98.62 496 GLU A N 1
ATOM 3837 C CA . GLU A 1 496 ? 4.685 4.928 -28.590 1.00 98.62 496 GLU A CA 1
ATOM 3838 C C . GLU A 1 496 ? 3.652 5.666 -27.713 1.00 98.62 496 GLU A C 1
ATOM 3840 O O . GLU A 1 496 ? 4.055 6.231 -26.690 1.00 98.62 496 GLU A O 1
ATOM 3845 N N . PRO A 1 497 ? 2.344 5.703 -28.052 1.00 98.50 497 PRO A N 1
ATOM 3846 C CA . PRO A 1 497 ? 1.372 6.443 -27.249 1.00 98.50 497 PRO A CA 1
ATOM 3847 C C . PRO A 1 497 ? 1.237 5.896 -25.824 1.00 98.50 497 PRO A C 1
ATOM 3849 O O . PRO A 1 497 ? 0.977 6.671 -24.906 1.00 98.50 497 PRO A O 1
ATOM 3852 N N . HIS A 1 498 ? 1.446 4.595 -25.616 1.00 98.50 498 HIS A N 1
ATOM 3853 C CA . HIS A 1 498 ? 1.375 3.990 -24.289 1.00 98.50 498 HIS A CA 1
ATOM 3854 C C . HIS A 1 498 ? 2.589 4.329 -23.422 1.00 98.50 498 HIS A C 1
ATOM 3856 O O . HIS A 1 498 ? 2.404 4.703 -22.266 1.00 98.50 498 HIS A O 1
ATOM 3862 N N . PHE A 1 499 ? 3.807 4.323 -23.975 1.00 98.62 499 PHE A N 1
ATOM 3863 C CA . PHE A 1 499 ? 4.971 4.816 -23.232 1.00 98.62 499 PHE A CA 1
ATOM 3864 C C . PHE A 1 499 ? 4.850 6.302 -22.893 1.00 98.62 499 PHE A C 1
ATOM 3866 O O . PHE A 1 499 ? 5.100 6.686 -21.756 1.00 98.62 499 PHE A O 1
ATOM 3873 N N . ARG A 1 500 ? 4.392 7.141 -23.834 1.00 98.56 500 ARG A N 1
ATOM 3874 C CA . ARG A 1 500 ? 4.145 8.566 -23.553 1.00 98.56 500 ARG A CA 1
ATOM 3875 C C . ARG A 1 500 ? 3.117 8.760 -22.443 1.00 98.56 500 ARG A C 1
ATOM 3877 O O . ARG A 1 500 ? 3.334 9.583 -21.563 1.00 98.56 500 ARG A O 1
ATOM 3884 N N . ARG A 1 501 ? 2.029 7.985 -22.456 1.00 97.69 501 ARG A N 1
ATOM 3885 C CA . ARG A 1 501 ? 1.015 8.057 -21.401 1.00 97.69 501 ARG A CA 1
ATOM 3886 C C . ARG A 1 501 ? 1.566 7.616 -20.045 1.00 97.69 501 ARG A C 1
ATOM 3888 O O . ARG A 1 501 ? 1.264 8.263 -19.052 1.00 97.69 501 ARG A O 1
ATOM 3895 N N . ALA A 1 502 ? 2.391 6.571 -20.004 1.00 95.25 502 ALA A N 1
ATOM 3896 C CA . ALA A 1 502 ? 3.065 6.156 -18.776 1.00 95.25 502 ALA A CA 1
ATOM 3897 C C . ALA A 1 502 ? 3.992 7.260 -18.228 1.00 95.25 502 ALA A C 1
ATOM 3899 O O . ALA A 1 502 ? 3.932 7.533 -17.038 1.00 95.25 502 ALA A O 1
ATOM 3900 N N . ILE A 1 503 ? 4.750 7.959 -19.087 1.00 96.19 503 ILE A N 1
ATOM 3901 C CA . ILE A 1 503 ? 5.583 9.121 -18.702 1.00 96.19 503 ILE A CA 1
ATOM 3902 C C . ILE A 1 503 ? 4.737 10.269 -18.134 1.00 96.19 503 ILE A C 1
ATOM 3904 O O . ILE A 1 503 ? 5.123 10.910 -17.163 1.00 96.19 503 ILE A O 1
ATOM 3908 N N . GLU A 1 504 ? 3.589 10.569 -18.748 1.00 94.62 504 GLU A N 1
ATOM 3909 C CA . GLU A 1 504 ? 2.692 11.625 -18.258 1.00 94.62 504 GLU A CA 1
ATOM 3910 C C . GLU A 1 504 ? 2.123 11.320 -16.869 1.00 94.62 504 GLU A C 1
ATOM 3912 O O . GLU A 1 504 ? 1.871 12.245 -16.099 1.00 94.62 504 GLU A O 1
ATOM 3917 N N . LEU A 1 505 ? 1.860 10.042 -16.593 1.00 85.38 505 LEU A N 1
ATOM 3918 C CA . LEU A 1 505 ? 1.271 9.572 -15.341 1.00 85.38 505 LEU A CA 1
ATOM 3919 C C . LEU A 1 505 ? 2.315 9.426 -14.231 1.00 85.38 505 LEU A C 1
ATOM 3921 O O . LEU A 1 505 ? 2.023 9.755 -13.088 1.00 85.38 505 LEU A O 1
ATOM 3925 N N . ASP A 1 506 ? 3.514 8.965 -14.578 1.00 84.00 506 ASP A N 1
ATOM 3926 C CA . ASP A 1 506 ? 4.644 8.803 -13.670 1.00 84.00 506 ASP A CA 1
ATOM 3927 C C . ASP A 1 506 ? 5.942 9.256 -14.365 1.00 84.00 506 ASP A C 1
ATOM 3929 O O . ASP A 1 506 ? 6.633 8.461 -15.013 1.00 84.00 506 ASP A O 1
ATOM 3933 N N . PRO A 1 507 ? 6.292 10.550 -14.253 1.00 87.62 507 PRO A N 1
ATOM 3934 C CA . PRO A 1 507 ? 7.489 11.092 -14.884 1.00 87.62 507 PRO A CA 1
ATOM 3935 C C . PRO A 1 507 ? 8.786 10.687 -14.172 1.00 87.62 507 PRO A C 1
ATOM 3937 O O . PRO A 1 507 ? 9.858 10.970 -14.710 1.00 87.62 507 PRO A O 1
ATOM 3940 N N . SER A 1 508 ? 8.705 10.076 -12.984 1.00 83.94 508 SER A N 1
ATOM 3941 C CA . SER A 1 508 ? 9.859 9.671 -12.171 1.00 83.94 508 SER A CA 1
ATOM 3942 C C . SER A 1 508 ? 10.393 8.285 -12.541 1.00 83.94 508 SER A C 1
ATOM 3944 O O . SER A 1 508 ? 11.554 7.967 -12.277 1.00 83.94 508 SER A O 1
ATOM 3946 N N . ASN A 1 509 ? 9.569 7.472 -13.201 1.00 83.62 509 ASN A N 1
ATOM 3947 C CA . ASN A 1 509 ? 9.948 6.151 -13.669 1.00 83.62 509 ASN A CA 1
ATOM 3948 C C . ASN A 1 509 ? 10.727 6.232 -14.986 1.00 83.62 509 ASN A C 1
ATOM 3950 O O . ASN A 1 509 ? 10.225 6.718 -15.999 1.00 83.62 509 ASN A O 1
ATOM 3954 N N . TYR A 1 510 ? 11.956 5.714 -14.988 1.00 91.75 510 TYR A N 1
ATOM 3955 C CA . TYR A 1 510 ? 12.835 5.743 -16.157 1.00 91.75 510 TYR A CA 1
ATOM 3956 C C . TYR A 1 510 ? 12.411 4.762 -17.266 1.00 91.75 510 TYR A C 1
ATOM 3958 O O . TYR A 1 510 ? 12.732 4.977 -18.437 1.00 91.75 510 TYR A O 1
ATOM 3966 N N . GLU A 1 511 ? 11.712 3.669 -16.938 1.00 93.94 511 GLU A N 1
ATOM 3967 C CA . GLU A 1 511 ? 11.456 2.570 -17.879 1.00 93.94 511 GLU A CA 1
ATOM 3968 C C . GLU A 1 511 ? 10.626 2.989 -19.108 1.00 93.94 511 GLU A C 1
ATOM 3970 O O . GLU A 1 511 ? 10.974 2.583 -20.223 1.00 93.94 511 GLU A O 1
ATOM 3975 N N . PRO A 1 512 ? 9.553 3.796 -18.976 1.00 96.69 512 PRO A N 1
ATOM 3976 C CA . PRO A 1 512 ? 8.829 4.319 -20.129 1.00 96.69 512 PRO A CA 1
ATOM 3977 C C . PRO A 1 512 ? 9.682 5.188 -21.063 1.00 96.69 512 PRO A C 1
ATOM 3979 O O . PRO A 1 512 ? 9.500 5.112 -22.280 1.00 96.69 512 PRO A O 1
ATOM 3982 N N . TYR A 1 513 ? 10.630 5.974 -20.533 1.00 98.44 513 TYR A N 1
ATOM 3983 C CA . TYR A 1 513 ? 11.572 6.742 -21.358 1.00 98.44 513 TYR A CA 1
ATOM 3984 C C . TYR A 1 513 ? 12.487 5.802 -22.142 1.00 98.44 513 TYR A C 1
ATOM 3986 O O . TYR A 1 513 ? 12.639 5.965 -23.352 1.00 98.44 513 TYR A O 1
ATOM 3994 N N . LEU A 1 514 ? 13.019 4.762 -21.494 1.00 98.19 514 LEU A N 1
ATOM 3995 C CA . LEU A 1 514 ? 13.845 3.752 -22.156 1.00 98.19 514 LEU A CA 1
ATOM 3996 C C . LEU A 1 514 ? 13.079 3.045 -23.287 1.00 98.19 514 LEU A C 1
ATOM 3998 O O . LEU A 1 514 ? 13.578 2.936 -24.410 1.00 98.19 514 LEU A O 1
ATOM 4002 N N . GLY A 1 515 ? 11.850 2.601 -23.006 1.00 98.06 515 GLY A N 1
ATOM 4003 C CA . GLY A 1 515 ? 10.974 1.954 -23.985 1.00 98.06 515 GLY A CA 1
ATOM 4004 C C . GLY A 1 515 ? 10.638 2.865 -25.167 1.00 98.06 515 GLY A C 1
ATOM 4005 O O . GLY A 1 515 ? 10.724 2.443 -26.324 1.00 98.06 515 GLY A O 1
ATOM 4006 N N . LEU A 1 516 ? 10.335 4.140 -24.901 1.00 98.62 516 LEU A N 1
ATOM 4007 C CA . LEU A 1 516 ? 10.106 5.137 -25.944 1.00 98.62 516 LEU A CA 1
ATOM 4008 C C . LEU A 1 516 ? 11.374 5.403 -26.768 1.00 98.62 516 LEU A C 1
ATOM 4010 O O . LEU A 1 516 ? 11.285 5.508 -27.990 1.00 98.62 516 LEU A O 1
ATOM 4014 N N . GLY A 1 517 ? 12.549 5.445 -26.136 1.00 98.38 517 GLY A N 1
ATOM 4015 C CA . GLY A 1 517 ? 13.841 5.547 -26.816 1.00 98.38 517 GLY A CA 1
ATOM 4016 C C . GLY A 1 517 ? 14.042 4.436 -27.847 1.00 98.38 517 GLY A C 1
ATOM 4017 O O . GLY A 1 517 ? 14.362 4.721 -29.003 1.00 98.38 517 GLY A O 1
ATOM 4018 N N . TYR A 1 518 ? 13.751 3.182 -27.485 1.00 98.38 518 TYR A N 1
ATOM 4019 C CA . TYR A 1 518 ? 13.815 2.061 -28.428 1.00 98.38 518 TYR A CA 1
ATOM 4020 C C . TYR A 1 518 ? 12.781 2.151 -29.551 1.00 98.38 518 TYR A C 1
ATOM 4022 O O . TYR A 1 518 ? 13.111 1.915 -30.711 1.00 98.38 518 TYR A O 1
ATOM 4030 N N . VAL A 1 519 ? 11.539 2.536 -29.248 1.00 98.56 519 VAL A N 1
ATOM 4031 C CA . VAL A 1 519 ? 10.511 2.749 -30.282 1.00 98.56 519 VAL A CA 1
ATOM 4032 C C . VAL A 1 519 ? 10.950 3.822 -31.288 1.00 98.56 519 VAL A C 1
ATOM 4034 O O . VAL A 1 519 ? 10.767 3.664 -32.497 1.00 98.56 519 VAL A O 1
ATOM 4037 N N . LEU A 1 520 ? 11.560 4.908 -30.815 1.00 98.38 520 LEU A N 1
ATOM 4038 C CA . LEU A 1 520 ? 12.054 6.001 -31.655 1.00 98.38 520 LEU A CA 1
ATOM 4039 C C . LEU A 1 520 ? 13.279 5.591 -32.488 1.00 98.38 520 LEU A C 1
ATOM 4041 O O . LEU A 1 520 ? 13.396 6.005 -33.644 1.00 98.38 520 LEU A O 1
ATOM 4045 N N . GLU A 1 521 ? 14.160 4.749 -31.945 1.00 96.00 521 GLU A N 1
ATOM 4046 C CA . GLU A 1 521 ? 15.274 4.142 -32.684 1.00 96.00 521 GLU A CA 1
ATOM 4047 C C . GLU A 1 521 ? 14.749 3.278 -33.847 1.00 96.00 521 GLU A C 1
ATOM 4049 O O . GLU A 1 521 ? 15.106 3.518 -35.005 1.00 96.00 521 GLU A O 1
ATOM 4054 N N . GLU A 1 522 ? 13.817 2.358 -33.571 1.00 96.81 522 GLU A N 1
ATOM 4055 C CA . GLU A 1 522 ? 13.214 1.450 -34.564 1.00 96.81 522 GLU A CA 1
ATOM 4056 C C . GLU A 1 522 ? 12.381 2.184 -35.631 1.00 96.81 522 GLU A C 1
ATOM 4058 O O . GLU A 1 522 ? 12.286 1.755 -36.784 1.00 96.81 522 GLU A O 1
ATOM 4063 N N . THR A 1 523 ? 11.810 3.341 -35.282 1.00 96.81 523 THR A N 1
ATOM 4064 C CA . THR A 1 523 ? 11.058 4.205 -36.210 1.00 96.81 523 THR A CA 1
ATOM 4065 C C . THR A 1 523 ? 11.925 5.274 -36.892 1.00 96.81 523 THR A C 1
ATOM 4067 O O . THR A 1 523 ? 11.403 6.145 -37.594 1.00 96.81 523 THR A O 1
ATOM 4070 N N . ASN A 1 524 ? 13.257 5.178 -36.770 1.00 95.69 524 ASN A N 1
ATOM 4071 C CA . ASN A 1 524 ? 14.246 6.039 -37.426 1.00 95.69 524 ASN A CA 1
ATOM 4072 C C . ASN A 1 524 ? 14.092 7.535 -37.067 1.00 95.69 524 ASN A C 1
ATOM 4074 O O . ASN A 1 524 ? 14.187 8.418 -37.929 1.00 95.69 524 ASN A O 1
ATOM 4078 N N . ARG A 1 525 ? 13.887 7.815 -35.774 1.00 97.56 525 ARG A N 1
ATOM 4079 C CA . ARG A 1 525 ? 13.833 9.151 -35.147 1.00 97.56 525 ARG A CA 1
ATOM 4080 C C . ARG A 1 525 ? 14.975 9.316 -34.120 1.00 97.56 525 ARG A C 1
ATOM 4082 O O . ARG A 1 525 ? 14.718 9.489 -32.931 1.00 97.56 525 ARG A O 1
ATOM 4089 N N . PRO A 1 526 ? 16.251 9.269 -34.556 1.00 95.94 526 PRO A N 1
ATOM 4090 C CA . PRO A 1 526 ? 17.407 9.129 -33.662 1.00 95.94 526 PRO A CA 1
ATOM 4091 C C . PRO A 1 526 ? 17.646 10.325 -32.729 1.00 95.94 526 PRO A C 1
ATOM 4093 O O . PRO A 1 526 ? 18.143 10.134 -31.624 1.00 95.94 526 PRO A O 1
ATOM 4096 N N . ASP A 1 527 ? 17.299 11.546 -33.147 1.00 96.50 527 ASP A N 1
ATOM 4097 C CA . ASP A 1 527 ? 17.455 12.734 -32.296 1.00 96.50 527 ASP A CA 1
ATOM 4098 C C . ASP A 1 527 ? 16.491 12.690 -31.097 1.00 96.50 527 ASP A C 1
ATOM 4100 O O . ASP A 1 527 ? 16.888 12.996 -29.977 1.00 96.50 527 ASP A O 1
ATOM 4104 N N . GLU A 1 528 ? 15.250 12.242 -31.313 1.00 97.88 528 GLU A N 1
ATOM 4105 C CA . GLU A 1 528 ? 14.260 12.074 -30.241 1.00 97.88 528 GLU A CA 1
ATOM 4106 C C . GLU A 1 528 ? 14.584 10.849 -29.372 1.00 97.88 528 GLU A C 1
ATOM 4108 O O . GLU A 1 528 ? 14.430 10.898 -28.156 1.00 97.88 528 GLU A O 1
ATOM 4113 N N . ALA A 1 529 ? 15.082 9.758 -29.970 1.00 98.12 529 ALA A N 1
ATOM 4114 C CA . ALA A 1 529 ? 15.535 8.582 -29.223 1.00 98.12 529 ALA A CA 1
ATOM 4115 C C . ALA A 1 529 ? 16.661 8.936 -28.238 1.00 98.12 529 ALA A C 1
ATOM 4117 O O . ALA A 1 529 ? 16.635 8.511 -27.085 1.00 98.12 529 ALA A O 1
ATOM 4118 N N . ARG A 1 530 ? 17.623 9.760 -28.681 1.00 98.12 530 ARG A N 1
ATOM 4119 C CA . ARG A 1 530 ? 18.704 10.269 -27.831 1.00 98.12 530 ARG A CA 1
ATOM 4120 C C . ARG A 1 530 ? 18.168 11.027 -26.625 1.00 98.12 530 ARG A C 1
ATOM 4122 O O . ARG A 1 530 ? 18.620 10.749 -25.523 1.00 98.12 530 ARG A O 1
ATOM 4129 N N . GLU A 1 531 ? 17.215 11.935 -26.828 1.00 98.19 531 GLU A N 1
ATOM 4130 C CA . GLU A 1 531 ? 16.594 12.687 -25.732 1.00 98.19 531 GLU A CA 1
ATOM 4131 C C . GLU A 1 531 ? 15.993 11.737 -24.689 1.00 98.19 531 GLU A C 1
ATOM 4133 O O . GLU A 1 531 ? 16.227 11.902 -23.498 1.00 98.19 531 GLU A O 1
ATOM 4138 N N . MET A 1 532 ? 15.289 10.686 -25.120 1.00 98.50 532 MET A N 1
ATOM 4139 C CA . MET A 1 532 ? 14.682 9.724 -24.193 1.00 98.50 532 MET A CA 1
ATOM 4140 C C . MET A 1 532 ? 15.713 8.861 -23.451 1.00 98.50 532 MET A C 1
ATOM 4142 O O . MET A 1 532 ? 15.547 8.600 -22.259 1.00 98.50 532 MET A O 1
ATOM 4146 N N . PHE A 1 533 ? 16.801 8.443 -24.106 1.00 98.25 533 PHE A N 1
ATOM 4147 C CA . PHE A 1 533 ? 17.893 7.746 -23.417 1.00 98.25 533 PHE A CA 1
ATOM 4148 C C . PHE A 1 533 ? 18.643 8.666 -22.445 1.00 98.25 533 PHE A C 1
ATOM 4150 O O . PHE A 1 533 ? 19.010 8.227 -21.360 1.00 98.25 533 PHE A O 1
ATOM 4157 N N . GLU A 1 534 ? 18.839 9.940 -22.788 1.00 98.12 534 GLU A N 1
ATOM 4158 C CA . GLU A 1 534 ? 19.421 10.935 -21.878 1.00 98.12 534 GLU A CA 1
ATOM 4159 C C . GLU A 1 534 ? 18.514 11.161 -20.658 1.00 98.12 534 GLU A C 1
ATOM 4161 O O . GLU A 1 534 ? 19.008 11.111 -19.537 1.00 98.12 534 GLU A O 1
ATOM 4166 N N . GLN A 1 535 ? 17.194 11.286 -20.846 1.00 97.81 535 GLN A N 1
ATOM 4167 C CA . GLN A 1 535 ? 16.223 11.343 -19.740 1.00 97.81 535 GLN A CA 1
ATOM 4168 C C . GLN A 1 535 ? 16.240 10.070 -18.878 1.00 97.81 535 GLN A C 1
ATOM 4170 O O . GLN A 1 535 ? 16.180 10.151 -17.654 1.00 97.81 535 GLN A O 1
ATOM 4175 N N . THR A 1 536 ? 16.403 8.894 -19.495 1.00 96.88 536 THR A N 1
ATOM 4176 C CA . THR A 1 536 ? 16.581 7.636 -18.750 1.00 96.88 536 THR A CA 1
ATOM 4177 C C . THR A 1 536 ? 17.802 7.716 -17.829 1.00 96.88 536 THR A C 1
ATOM 4179 O O . THR A 1 536 ? 17.706 7.329 -16.673 1.00 96.88 536 THR A O 1
ATOM 4182 N N . LEU A 1 537 ? 18.927 8.264 -18.307 1.00 97.12 537 LEU A N 1
ATOM 4183 C CA . LEU A 1 537 ? 20.162 8.418 -17.524 1.00 97.12 537 LEU A CA 1
ATOM 4184 C C . LEU A 1 537 ? 20.116 9.556 -16.497 1.00 97.12 537 LEU A C 1
ATOM 4186 O O . LEU A 1 537 ? 20.909 9.564 -15.557 1.00 97.12 537 LEU A O 1
ATOM 4190 N N . GLU A 1 538 ? 19.222 10.529 -16.660 1.00 95.50 538 GLU A N 1
ATOM 4191 C CA . GLU A 1 538 ? 18.958 11.526 -15.618 1.00 95.50 538 GLU A CA 1
ATOM 4192 C C . GLU A 1 538 ? 18.264 10.890 -14.403 1.00 95.50 538 GLU A C 1
ATOM 4194 O O . GLU A 1 538 ? 18.574 11.261 -13.270 1.00 95.50 538 GLU A O 1
ATOM 4199 N N . LEU A 1 539 ? 17.373 9.920 -14.636 1.00 85.94 539 LEU A N 1
ATOM 4200 C CA . LEU A 1 539 ? 16.628 9.200 -13.596 1.00 85.94 539 LEU A CA 1
ATOM 4201 C C . LEU A 1 539 ? 17.393 7.985 -13.042 1.00 85.94 539 LEU A C 1
ATOM 4203 O O . LEU A 1 539 ? 17.356 7.729 -11.840 1.00 85.94 539 LEU A O 1
ATOM 4207 N N . ASP A 1 540 ? 18.117 7.267 -13.899 1.00 89.69 540 ASP A N 1
ATOM 4208 C CA . ASP A 1 540 ? 18.968 6.125 -13.558 1.00 89.69 540 ASP A CA 1
ATOM 4209 C C . ASP A 1 540 ? 20.352 6.266 -14.228 1.00 89.69 540 ASP A C 1
ATOM 4211 O O . ASP A 1 540 ? 20.570 5.782 -15.344 1.00 89.69 540 ASP A O 1
ATOM 4215 N N . PRO A 1 541 ? 21.319 6.935 -13.569 1.00 93.06 541 PRO A N 1
ATOM 4216 C CA . PRO A 1 541 ? 22.634 7.221 -14.151 1.00 93.06 541 PRO A CA 1
ATOM 4217 C C . PRO A 1 541 ? 23.470 5.995 -14.532 1.00 93.06 541 PRO A C 1
ATOM 4219 O O . PRO A 1 541 ? 24.423 6.129 -15.304 1.00 93.06 541 PRO A O 1
ATOM 4222 N N . GLU A 1 542 ? 23.155 4.822 -13.981 1.00 90.38 542 GLU A N 1
ATOM 4223 C CA . GLU A 1 542 ? 23.874 3.569 -14.236 1.00 90.38 542 GLU A CA 1
ATOM 4224 C C . GLU A 1 542 ? 23.139 2.668 -15.241 1.00 90.38 542 GLU A C 1
ATOM 4226 O O . GLU A 1 542 ? 23.560 1.535 -15.475 1.00 90.38 542 GLU A O 1
ATOM 4231 N N . ASN A 1 543 ? 22.085 3.175 -15.896 1.00 93.69 543 ASN A N 1
ATOM 4232 C CA . ASN A 1 543 ? 21.288 2.395 -16.833 1.00 93.69 543 ASN A CA 1
ATOM 4233 C C . ASN A 1 543 ? 22.097 1.953 -18.068 1.00 93.69 543 ASN A C 1
ATOM 4235 O O . ASN A 1 543 ? 22.245 2.684 -19.054 1.00 93.69 543 ASN A O 1
ATOM 4239 N N . GLU A 1 544 ? 22.591 0.714 -18.049 1.00 94.31 544 GLU A N 1
ATOM 4240 C CA . GLU A 1 544 ? 23.407 0.148 -19.133 1.00 94.31 544 GLU A CA 1
ATOM 4241 C C . GLU A 1 544 ? 22.672 0.162 -20.481 1.00 94.31 544 GLU A C 1
ATOM 4243 O O . GLU A 1 544 ? 23.259 0.421 -21.531 1.00 94.31 544 GLU A O 1
ATOM 4248 N N . ASN A 1 545 ? 21.364 -0.076 -20.453 1.00 94.44 545 ASN A N 1
ATOM 4249 C CA . ASN A 1 545 ? 20.512 -0.156 -21.631 1.00 94.44 545 ASN A CA 1
ATOM 4250 C C . ASN A 1 545 ? 20.382 1.188 -22.363 1.00 94.44 545 ASN A C 1
ATOM 4252 O O . ASN A 1 545 ? 20.424 1.213 -23.600 1.00 94.44 545 ASN A O 1
ATOM 4256 N N . ALA A 1 546 ? 20.267 2.291 -21.620 1.00 95.50 546 ALA A N 1
ATOM 4257 C CA . ALA A 1 546 ? 20.278 3.641 -22.174 1.00 95.50 546 ALA A CA 1
ATOM 4258 C C . ALA A 1 546 ? 21.672 4.042 -22.680 1.00 95.50 546 ALA A C 1
ATOM 4260 O O . ALA A 1 546 ? 21.780 4.595 -23.776 1.00 95.50 546 ALA A O 1
ATOM 4261 N N . LEU A 1 547 ? 22.746 3.697 -21.952 1.00 96.69 547 LEU A N 1
ATOM 4262 C CA . LEU A 1 547 ? 24.128 3.917 -22.409 1.00 96.69 547 LEU A CA 1
ATOM 4263 C C . LEU A 1 547 ? 24.400 3.219 -23.748 1.00 96.69 547 LEU A C 1
ATOM 4265 O O . LEU A 1 547 ? 24.905 3.844 -24.682 1.00 96.69 547 LEU A O 1
ATOM 4269 N N . LEU A 1 548 ? 24.006 1.947 -23.868 1.00 96.50 548 LEU A N 1
ATOM 4270 C CA . LEU A 1 548 ? 24.111 1.181 -25.111 1.00 96.50 548 LEU A CA 1
ATOM 4271 C C . LEU A 1 548 ? 23.241 1.774 -26.226 1.00 96.50 548 LEU A C 1
ATOM 4273 O O . LEU A 1 548 ? 23.628 1.731 -27.392 1.00 96.50 548 LEU A O 1
ATOM 4277 N N . GLY A 1 549 ? 22.065 2.314 -25.892 1.00 95.31 549 GLY A N 1
ATOM 4278 C CA . GLY A 1 549 ? 21.216 3.043 -26.837 1.00 95.31 549 GLY A CA 1
ATOM 4279 C C . GLY A 1 549 ? 21.932 4.257 -27.429 1.00 95.31 549 GLY A C 1
ATOM 4280 O O . GLY A 1 549 ? 22.004 4.406 -28.649 1.00 95.31 549 GLY A O 1
ATOM 4281 N N . LEU A 1 550 ? 22.543 5.085 -26.580 1.00 96.44 550 LEU A N 1
ATOM 4282 C CA . LEU A 1 550 ? 23.321 6.246 -27.018 1.00 96.44 550 LEU A CA 1
ATOM 4283 C C . LEU A 1 550 ? 24.540 5.855 -27.860 1.00 96.44 550 LEU A C 1
ATOM 4285 O O . LEU A 1 550 ? 24.768 6.473 -28.902 1.00 96.44 550 LEU A O 1
ATOM 4289 N N . GLU A 1 551 ? 25.274 4.811 -27.462 1.00 95.62 551 GLU A N 1
ATOM 4290 C CA . GLU A 1 551 ? 26.418 4.289 -28.221 1.00 95.62 551 GLU A CA 1
ATOM 4291 C C . GLU A 1 551 ? 26.003 3.879 -29.642 1.00 95.62 551 GLU A C 1
ATOM 4293 O O . GLU A 1 551 ? 26.613 4.330 -30.614 1.00 95.62 551 GLU A O 1
ATOM 4298 N N . ARG A 1 552 ? 24.908 3.117 -29.789 1.00 94.88 552 ARG A N 1
ATOM 4299 C CA . ARG A 1 552 ? 24.378 2.734 -31.111 1.00 94.88 552 ARG A CA 1
ATOM 4300 C C . ARG A 1 552 ? 24.022 3.946 -31.972 1.00 94.88 552 ARG A C 1
ATOM 4302 O O . ARG A 1 552 ? 24.315 3.958 -33.171 1.00 94.88 552 ARG A O 1
ATOM 4309 N N . LEU A 1 553 ? 23.414 4.977 -31.380 1.00 94.75 553 LEU A N 1
ATOM 4310 C CA . LEU A 1 553 ? 23.064 6.207 -32.094 1.00 94.75 553 LEU A CA 1
ATOM 4311 C C . LEU A 1 553 ? 24.307 6.994 -32.543 1.00 94.75 553 LEU A C 1
ATOM 4313 O O . LEU A 1 553 ? 24.304 7.567 -33.636 1.00 94.75 553 LEU A O 1
ATOM 4317 N N . ASP A 1 554 ? 25.367 7.030 -31.731 1.00 92.50 554 ASP A N 1
ATOM 4318 C CA . ASP A 1 554 ? 26.633 7.687 -32.084 1.00 92.50 554 ASP A CA 1
ATOM 4319 C C . ASP A 1 554 ? 27.380 6.940 -33.199 1.00 92.50 554 ASP A C 1
ATOM 4321 O O . ASP A 1 554 ? 27.812 7.567 -34.175 1.00 92.50 554 ASP A O 1
ATOM 4325 N N . GLU A 1 555 ? 27.427 5.604 -33.136 1.00 89.94 555 GLU A N 1
ATOM 4326 C CA . GLU A 1 555 ? 27.999 4.764 -34.194 1.00 89.94 555 GLU A CA 1
ATOM 4327 C C . GLU A 1 555 ? 27.267 4.946 -35.533 1.00 89.94 555 GLU A C 1
ATOM 4329 O O . GLU A 1 555 ? 27.901 5.103 -36.583 1.00 89.94 555 GLU A O 1
ATOM 4334 N N . ALA A 1 556 ? 25.931 4.979 -35.511 1.00 83.19 556 ALA A N 1
ATOM 4335 C CA . ALA A 1 556 ? 25.110 5.196 -36.702 1.00 83.19 556 ALA A CA 1
ATOM 4336 C C . ALA A 1 556 ? 25.258 6.619 -37.278 1.00 83.19 556 ALA A C 1
ATOM 4338 O O . ALA A 1 556 ? 25.198 6.812 -38.497 1.00 83.19 556 ALA A O 1
ATOM 4339 N N . GLY A 1 557 ? 25.479 7.615 -36.413 1.00 76.62 557 GLY A N 1
ATOM 4340 C CA . GLY A 1 557 ? 25.708 9.014 -36.779 1.00 76.62 557 GLY A CA 1
ATOM 4341 C C . GLY A 1 557 ? 27.138 9.335 -37.237 1.00 76.62 557 GLY A C 1
ATOM 4342 O O . GLY A 1 557 ? 27.375 10.430 -37.756 1.00 76.62 557 GLY A O 1
ATOM 4343 N N . GLY A 1 558 ? 28.084 8.402 -37.073 1.00 58.22 558 GLY A N 1
ATOM 4344 C CA . GLY A 1 558 ? 29.501 8.580 -37.401 1.00 58.22 558 GLY A CA 1
ATOM 4345 C C . GLY A 1 558 ? 30.239 9.556 -36.477 1.00 58.22 558 GLY A C 1
ATOM 4346 O O . GLY A 1 558 ? 31.164 10.231 -36.944 1.00 58.22 558 GLY A O 1
ATOM 4347 N N . LYS A 1 559 ? 29.790 9.680 -35.221 1.00 49.88 559 LYS A N 1
ATOM 4348 C CA . LYS A 1 559 ? 30.394 10.540 -34.194 1.00 49.88 559 LYS A CA 1
ATOM 4349 C C . LYS A 1 559 ? 31.493 9.840 -33.408 1.00 49.88 559 LYS A C 1
ATOM 4351 O O . LYS A 1 559 ? 31.413 8.607 -33.239 1.00 49.88 559 LYS A O 1
#

Radius of gyration: 30.77 Å; Cα contacts (8 Å, |Δi|>4): 742; chains: 1; bounding box: 87×77×100 Å

Solvent-accessible surface area (backbone atoms only — not comparable to full-atom values): 30564 Å² total; per-residue (Å²): 134,79,80,80,81,80,80,79,83,80,84,87,81,88,74,93,72,59,68,69,61,73,99,55,98,76,80,79,83,82,70,88,77,88,87,80,93,79,91,82,89,80,90,83,83,91,81,87,82,84,85,82,89,79,87,86,87,85,89,88,88,87,89,86,80,92,83,90,87,88,89,87,86,89,81,88,86,78,90,86,89,85,84,90,87,89,86,85,86,81,89,84,86,89,79,92,77,84,85,81,86,78,83,80,81,78,76,80,80,83,80,82,69,80,80,71,84,77,92,52,70,85,80,80,67,84,93,83,68,60,70,64,49,57,50,28,53,50,48,20,61,59,22,59,77,33,66,49,14,59,61,57,16,45,59,23,25,51,57,35,37,77,76,37,76,70,43,42,67,38,30,28,53,45,15,44,54,29,43,66,68,68,38,32,72,62,13,33,55,29,9,50,52,18,33,74,63,35,80,74,43,29,69,19,28,28,43,33,13,55,46,26,48,83,38,87,90,28,48,69,58,15,49,52,26,24,51,50,12,37,72,67,36,79,69,48,23,65,32,29,15,49,51,9,40,52,32,20,53,51,14,51,79,68,70,34,68,68,41,37,53,50,12,52,52,25,19,53,49,7,43,64,48,16,70,71,45,51,47,62,53,37,15,49,15,28,36,26,37,12,52,34,25,44,38,50,17,75,72,65,71,41,67,68,28,50,53,50,14,54,52,24,27,50,50,11,26,72,54,34,69,32,44,32,52,45,36,27,52,50,12,47,55,23,34,41,51,12,34,43,27,38,52,71,70,35,54,72,63,9,52,56,29,35,52,53,13,48,53,23,19,52,53,14,36,68,30,27,78,66,47,28,66,28,28,33,48,43,11,53,46,24,44,77,69,69,35,48,70,58,13,44,53,26,17,50,51,12,33,70,56,31,78,74,45,51,69,27,33,52,51,43,21,50,40,29,57,69,41,90,78,57,36,53,68,60,19,45,53,37,36,52,53,36,36,71,68,42,76,76,48,32,64,51,30,28,52,44,13,52,45,26,47,62,69,68,38,38,70,63,12,34,50,26,10,50,51,13,34,72,67,31,83,76,44,31,63,19,26,34,51,30,15,51,28,26,44,77,69,68,37,42,87,64,11,46,63,24,12,53,50,12,33,74,63,38,73,78,54,36,64,29,32,42,54,38,15,52,43,25,47,79,68,73,36,58,74,62,15,44,53,23,21,51,51,18,38,74,65,36,77,80,45,61,70,32,54,54,50,47,50,54,53,33,62,75,69,72,104

Secondary structure (DSSP, 8-state):
-PPPPPPPPPPPP---PPPP-TT-----PPPPPPP------------PPPPPPPP-------------------------------------------PPPPPPPPPPP---------S-S----SS-S-HHHHHHHHHHHHHTTSTTHHHHHHHHHHHHHHH-TT-HHHHHHHHHHHHHTT-HHHHHHHHHHHHHH-TT-HHHHHHHHHHHHTSGGGHHHHHHHHHHHHHH-TT-HHHHHHHHHHHHHHHHHTT-HHHHHHHHHHHHHHHHHHTTS-HHHHHHHHHHHHHHHHHHHHHH--HHHHHHHHHHHHHHHHH-TT-HHHHHHHHHHHHHHHHHHHHTT-HHHHHHHHHHHHHHHHHHHHH-TT-HHHHHHHHHHHHHTT-HHHHHHHHHHHHHH-TT-HHHHHHHHHHHHHSSS--HHHHHHHHHHHHHH-TT-HHHHHHHHHHHHHTT-HHHHHHHHHHHHHH-TT-HHHHHHHHHHHHHTT-HHHHHHHHHHHHHH-TT-SHHHHHHHHHHHHTT-HHHHHHHHHHHHHH-TT-HHHHHHHHHHHHHHT-